Protein AF-0000000083107343 (afdb_homodimer)

Nearest PDB structures (foldseek):
  1sgm-assembly1_B  TM=8.066E-01  e=1.874E-06  Bacillus subtilis
  3on4-assembly2_H  TM=8.612E-01  e=9.298E-05  Legionella pneumophila subsp. pneumophila str. Philadelphia 1
  2dg7-assembly1_A  TM=6.107E-01  e=1.866E-02  Streptomyces coelicolor A3(2)
  2jj7-assembly1_B  TM=4.757E-01  e=3.492E-02  Bacillus cereus
  1sgm-assembly1_B  TM=8.470E-01  e=1.970E-06  Bacillus subtilis

Foldseek 3Di:
DLVLQLQQCFQPFLVRRALVSSCVSVVDDSVVCCVVPVVHSVSSSQSSLVVLLVVLLVLLLVQLVVALLSSLVSLLVVLVVVCVVVLLSGARSLVSQLVDDVVDPVSNVVSVVSLVSSLVSQLSRHVVVPDDSVVSNVLSVLSSVQQNVLSVVCSVVSHSVSSVVSSVVSVVVSVVVVCCVVPPDPPPPPPPD/DLVLQLQQCFQPFLVRRALVSSCVSVVDDSVVCCVVPVVHSVSSSQSSLVVLLVVLLVLLLVQLVVALLSSLVSLLVVLVVVCVVVLLRGARSLVSQLPDDVVDPVSNVVSVVSLVSSLVSQLSRHVVVPDDSVVSNVLSVLSSVQQNVLSVVCSVVSHSVSSVVSSVVSVVVSVVVVCCVVPPDPPPPPPPD

Sequence (386 aa):
MLLSAAEVMRERGAAGVTIDEVLARSGAPRGSVYYHFPEGRNQMLAEALRYSGEAITAMIDDAARWGARTLLREFIEFWERLLADGGFAAGCPVVAAAIGSNDDPNLSVEAGAILQRWGAAMTRAFVNDGFEETDAAPLATMSIAALEGAVMLSRSTRSAEPLRQVGEQLEFLIKAKEFVVRNGIPGKNDGAQMLLSAAEVMRERGAAGVTIDEVLARSGAPRGSVYYHFPEGRNQMLAEALRYSGEAITAMIDDAARWGARTLLREFIEFWERLLADGGFAAGCPVVAAAIGSNDDPNLSVEAGAILQRWGAAMTRAFVNDGFEETDAAPLATMSIAALEGAVMLSRSTRSAEPLRQVGEQLEFLIKAKEFVVRNGIPGKNDGAQ

pLDDT: mean 91.37, std 12.32, range [26.84, 98.88]

Secondary structure (DSSP, 8-state):
-HHHHHHHHHHHTTTT--HHHHHHHH---THHHHHH-TT-HHHHHHHHHHHHHHHHHHHHHHHHTT-HHHHHHHHHHHHHHHHHHTTT----HHHHHHH--SS-HHHHHHHHHHHHHHHHHHHHHHHHTT--HHHHHHHHHHHHHHHHHHHHHHHHHTSSHHHHHHHHHHHHHHHHHHHHHHH--TT------/-HHHHHHHHHHHTTTT--HHHHHHHH---THHHHHH-TT-HHHHHHHHHHHHHHHHHHHHHHHHTT-HHHHHHHHHHHHHHHHHHTTT----HHHHHHH--SS-HHHHHHHHHHHHHHHHHHHHHHHHTT--HHHHHHHHHHHHHHHHHHHHHHHHHTSSHHHHHHHHHHHHHHHHHHHHHHH--TT------

Structure (mmCIF, N/CA/C/O backbone):
data_AF-0000000083107343-model_v1
#
loop_
_entity.id
_entity.type
_entity.pdbx_description
1 polymer 'Putative HTH-type transcriptional regulator'
#
loop_
_atom_site.group_PDB
_atom_site.id
_atom_site.type_symbol
_atom_site.label_atom_id
_atom_site.label_alt_id
_atom_site.label_comp_id
_atom_site.label_asym_id
_atom_site.label_entity_id
_atom_site.label_seq_id
_atom_site.pdbx_PDB_ins_code
_atom_site.Cartn_x
_atom_site.Cartn_y
_atom_site.Cartn_z
_atom_site.occupancy
_atom_site.B_iso_or_equiv
_atom_site.auth_seq_id
_atom_site.auth_comp_id
_atom_site.auth_asym_id
_atom_site.auth_atom_id
_atom_site.pdbx_PDB_model_num
ATOM 1 N N . MET A 1 1 ? -19.078 -19.797 -2.793 1 92.38 1 MET A N 1
ATOM 2 C CA . MET A 1 1 ? -17.859 -19.875 -3.609 1 92.38 1 MET A CA 1
ATOM 3 C C . MET A 1 1 ? -17.234 -18.484 -3.775 1 92.38 1 MET A C 1
ATOM 5 O O . MET A 1 1 ? -16.047 -18.312 -3.49 1 92.38 1 MET A O 1
ATOM 9 N N . LEU A 1 2 ? -18.047 -17.516 -4.148 1 94.44 2 LEU A N 1
ATOM 10 C CA . LEU A 1 2 ? -17.531 -16.172 -4.395 1 94.44 2 LEU A CA 1
ATOM 11 C C . LEU A 1 2 ? -17 -15.555 -3.109 1 94.44 2 LEU A C 1
ATOM 13 O O . LEU A 1 2 ? -15.922 -14.953 -3.111 1 94.44 2 LEU A O 1
ATOM 17 N N . LEU A 1 3 ? -17.719 -15.758 -1.999 1 94.56 3 LEU A N 1
ATOM 18 C CA . LEU A 1 3 ? -17.281 -15.242 -0.711 1 94.56 3 LEU A CA 1
ATOM 19 C C . LEU A 1 3 ? -15.953 -15.867 -0.301 1 94.56 3 LEU A C 1
ATOM 21 O O . LEU A 1 3 ? -15.062 -15.172 0.191 1 94.56 3 LEU A O 1
ATOM 25 N N . SER A 1 4 ? -15.836 -17.109 -0.533 1 95.56 4 SER A N 1
ATOM 26 C CA . SER A 1 4 ? -14.602 -17.812 -0.221 1 95.56 4 SER A CA 1
ATOM 27 C C . SER A 1 4 ? -13.445 -17.312 -1.079 1 95.56 4 SER A C 1
ATOM 29 O O . SER A 1 4 ? -12.328 -17.141 -0.589 1 95.56 4 SER A O 1
ATOM 31 N N . ALA A 1 5 ? -13.727 -17.047 -2.352 1 95.62 5 ALA A N 1
ATOM 32 C CA . ALA A 1 5 ? -12.703 -16.516 -3.248 1 95.62 5 ALA A CA 1
ATOM 33 C C . ALA A 1 5 ? -12.227 -15.148 -2.781 1 95.62 5 ALA A C 1
ATOM 35 O O . ALA A 1 5 ? -11.023 -14.875 -2.771 1 95.62 5 ALA A O 1
ATOM 36 N N . ALA A 1 6 ? -13.172 -14.336 -2.371 1 95.56 6 ALA A N 1
ATOM 37 C CA . ALA A 1 6 ? -12.836 -13 -1.875 1 95.56 6 ALA A CA 1
ATOM 38 C C . ALA A 1 6 ? -12 -13.086 -0.602 1 95.56 6 ALA A C 1
ATOM 40 O O . ALA A 1 6 ? -11.055 -12.32 -0.425 1 95.56 6 ALA A O 1
ATOM 41 N N . GLU A 1 7 ? -12.305 -14.039 0.257 1 94.12 7 GLU A N 1
ATOM 42 C CA . GLU A 1 7 ? -11.57 -14.227 1.503 1 94.12 7 GLU A CA 1
ATOM 43 C C . GLU A 1 7 ? -10.141 -14.703 1.235 1 94.12 7 GLU A C 1
ATOM 45 O O . GLU A 1 7 ? -9.195 -14.234 1.866 1 94.12 7 GLU A O 1
ATOM 50 N N . VAL A 1 8 ? -10.039 -15.602 0.299 1 93.31 8 VAL A N 1
ATOM 51 C CA . VAL A 1 8 ? -8.711 -16.078 -0.067 1 93.31 8 VAL A CA 1
ATOM 52 C C . VAL A 1 8 ? -7.891 -14.938 -0.658 1 93.31 8 VAL A C 1
ATOM 54 O O . VAL A 1 8 ? -6.711 -14.781 -0.337 1 93.31 8 VAL A O 1
ATOM 57 N N . MET A 1 9 ? -8.523 -14.133 -1.501 1 92.56 9 MET A N 1
ATOM 58 C CA . MET A 1 9 ? -7.82 -13.016 -2.115 1 92.56 9 MET A CA 1
ATOM 59 C C . MET A 1 9 ? -7.32 -12.039 -1.056 1 92.56 9 MET A C 1
ATOM 61 O O . MET A 1 9 ? -6.199 -11.539 -1.148 1 92.56 9 MET A O 1
ATOM 65 N N . ARG A 1 10 ? -8.078 -11.812 -0.047 1 92.44 10 ARG A N 1
ATOM 66 C CA . ARG A 1 10 ? -7.723 -10.898 1.035 1 92.44 10 ARG A CA 1
ATOM 67 C C . ARG A 1 10 ? -6.527 -11.422 1.822 1 92.44 10 ARG A C 1
ATOM 69 O O . ARG A 1 10 ? -5.68 -10.641 2.266 1 92.44 10 ARG A O 1
ATOM 76 N N . GLU A 1 11 ? -6.438 -12.695 1.98 1 91.25 11 GLU A N 1
ATOM 77 C CA . GLU A 1 11 ? -5.465 -13.289 2.895 1 91.25 11 GLU A CA 1
ATOM 78 C C . GLU A 1 11 ? -4.184 -13.68 2.16 1 91.25 11 GLU A C 1
ATOM 80 O O . GLU A 1 11 ? -3.09 -13.586 2.719 1 91.25 11 GLU A O 1
ATOM 85 N N . ARG A 1 12 ? -4.426 -14.055 0.851 1 89.5 12 ARG A N 1
ATOM 86 C CA . ARG A 1 12 ? -3.305 -14.68 0.157 1 89.5 12 ARG A CA 1
ATOM 87 C C . ARG A 1 12 ? -2.973 -13.938 -1.13 1 89.5 12 ARG A C 1
ATOM 89 O O . ARG A 1 12 ? -2.068 -14.328 -1.868 1 89.5 12 ARG A O 1
ATOM 96 N N . GLY A 1 13 ? -3.678 -12.883 -1.386 1 89.75 13 GLY A N 1
ATOM 97 C CA . GLY A 1 13 ? -3.475 -12.148 -2.621 1 89.75 13 GLY A CA 1
ATOM 98 C C . GLY A 1 13 ? -4.121 -12.805 -3.824 1 89.75 13 GLY A C 1
ATOM 99 O O . GLY A 1 13 ? -4.723 -13.875 -3.705 1 89.75 13 GLY A O 1
ATOM 100 N N . ALA A 1 14 ? -3.994 -12.141 -4.965 1 90 14 ALA A N 1
ATOM 101 C CA . ALA A 1 14 ? -4.629 -12.609 -6.195 1 90 14 ALA A CA 1
ATOM 102 C C . ALA A 1 14 ? -4.059 -13.961 -6.621 1 90 14 ALA A C 1
ATOM 104 O O . ALA A 1 14 ? -4.801 -14.844 -7.066 1 90 14 ALA A O 1
ATOM 105 N N . ALA A 1 15 ? -2.787 -14.117 -6.434 1 87.56 15 ALA A N 1
ATOM 106 C CA . ALA A 1 15 ? -2.125 -15.352 -6.852 1 87.56 15 ALA A CA 1
ATOM 107 C C . ALA A 1 15 ? -2.562 -16.531 -5.984 1 87.56 15 ALA A C 1
ATOM 109 O O . ALA A 1 15 ? -2.541 -17.672 -6.43 1 87.56 15 ALA A O 1
ATOM 110 N N . GLY A 1 16 ? -2.994 -16.234 -4.816 1 89 16 GLY A N 1
ATOM 111 C CA . GLY A 1 16 ? -3.424 -17.266 -3.889 1 89 16 GLY A CA 1
ATOM 112 C C . GLY A 1 16 ? -4.805 -17.812 -4.203 1 89 16 GLY A C 1
ATOM 113 O O . GLY A 1 16 ? -5.191 -18.859 -3.693 1 89 16 GLY A O 1
ATOM 114 N N . VAL A 1 17 ? -5.523 -17.156 -5.043 1 91.19 17 VAL A N 1
ATOM 115 C CA . VAL A 1 17 ? -6.867 -17.578 -5.41 1 91.19 17 VAL A CA 1
ATOM 116 C C . VAL A 1 17 ? -6.781 -18.688 -6.469 1 91.19 17 VAL A C 1
ATOM 118 O O . VAL A 1 17 ? -6.637 -18.391 -7.66 1 91.19 17 VAL A O 1
ATOM 121 N N . THR A 1 18 ? -6.828 -19.906 -6.016 1 90.62 18 THR A N 1
ATOM 122 C CA . THR A 1 18 ? -6.883 -21.094 -6.867 1 90.62 18 THR A CA 1
ATOM 123 C C . THR A 1 18 ? -8.164 -21.875 -6.613 1 90.62 18 THR A C 1
ATOM 125 O O . THR A 1 18 ? -8.789 -21.734 -5.562 1 90.62 18 THR A O 1
ATOM 128 N N . ILE A 1 19 ? -8.438 -22.703 -7.582 1 92 19 ILE A N 1
ATOM 129 C CA . ILE A 1 19 ? -9.625 -23.547 -7.465 1 92 19 ILE A CA 1
ATOM 130 C C . ILE A 1 19 ? -9.523 -24.406 -6.207 1 92 19 ILE A C 1
ATOM 132 O O . ILE A 1 19 ? -10.469 -24.453 -5.41 1 92 19 ILE A O 1
ATOM 136 N N . ASP A 1 20 ? -8.406 -24.984 -5.988 1 92.38 20 ASP A N 1
ATOM 137 C CA . ASP A 1 20 ? -8.211 -25.875 -4.844 1 92.38 20 ASP A CA 1
ATOM 138 C C . ASP A 1 20 ? -8.359 -25.109 -3.529 1 92.38 20 ASP A C 1
ATOM 140 O O . ASP A 1 20 ? -9.008 -25.594 -2.598 1 92.38 20 ASP A O 1
ATOM 144 N N . GLU A 1 21 ? -7.789 -23.953 -3.441 1 92.19 21 GLU A N 1
ATOM 145 C CA . GLU A 1 21 ? -7.848 -23.172 -2.209 1 92.19 21 GLU A CA 1
ATOM 146 C C . GLU A 1 21 ? -9.273 -22.719 -1.906 1 92.19 21 GLU A C 1
ATOM 148 O O . GLU A 1 21 ? -9.703 -22.734 -0.75 1 92.19 21 GLU A O 1
ATOM 153 N N . VAL A 1 22 ? -9.992 -22.25 -2.92 1 94.75 22 VAL A N 1
ATOM 154 C CA . VAL A 1 22 ? -11.352 -21.75 -2.746 1 94.75 22 VAL A CA 1
ATOM 155 C C . VAL A 1 22 ? -12.281 -22.906 -2.377 1 94.75 22 VAL A C 1
ATOM 157 O O . VAL A 1 22 ? -13.164 -22.75 -1.528 1 94.75 22 VAL A O 1
ATOM 160 N N . LEU A 1 23 ? -12.008 -24.078 -2.977 1 94.31 23 LEU A N 1
ATOM 161 C CA . LEU A 1 23 ? -12.789 -25.266 -2.627 1 94.31 23 LEU A CA 1
ATOM 162 C C . LEU A 1 23 ? -12.547 -25.656 -1.178 1 94.31 23 LEU A C 1
ATOM 164 O O . LEU A 1 23 ? -13.484 -25.984 -0.45 1 94.31 23 LEU A O 1
ATOM 168 N N . ALA A 1 24 ? -11.336 -25.641 -0.817 1 93.88 24 ALA A N 1
ATOM 169 C CA . ALA A 1 24 ? -10.977 -26 0.555 1 93.88 24 ALA A CA 1
ATOM 170 C C . ALA A 1 24 ? -11.641 -25.047 1.554 1 93.88 24 ALA A C 1
ATOM 172 O O . ALA A 1 24 ? -12.148 -25.484 2.59 1 93.88 24 ALA A O 1
ATOM 173 N N . ARG A 1 25 ? -11.68 -23.781 1.242 1 93.06 25 ARG A N 1
ATOM 174 C CA . ARG A 1 25 ? -12.258 -22.781 2.121 1 93.06 25 ARG A CA 1
ATOM 175 C C . ARG A 1 25 ? -13.781 -22.875 2.146 1 93.06 25 ARG A C 1
ATOM 177 O O . ARG A 1 25 ? -14.406 -22.703 3.197 1 93.06 25 ARG A O 1
ATOM 184 N N . SER A 1 26 ? -14.359 -23.156 1.02 1 94.12 26 SER A N 1
ATOM 185 C CA . SER A 1 26 ? -15.812 -23.141 0.885 1 94.12 26 SER A CA 1
ATOM 186 C C . SER A 1 26 ? -16.422 -24.438 1.417 1 94.12 26 SER A C 1
ATOM 188 O O . SER A 1 26 ? -17.609 -24.469 1.774 1 94.12 26 SER A O 1
ATOM 190 N N . GLY A 1 27 ? -15.711 -25.5 1.297 1 93.69 27 GLY A N 1
ATOM 191 C CA . GLY A 1 27 ? -16.234 -26.812 1.642 1 93.69 27 GLY A CA 1
ATOM 192 C C . GLY A 1 27 ? -17.156 -27.375 0.582 1 93.69 27 GLY A C 1
ATOM 193 O O . GLY A 1 27 ? -17.797 -28.406 0.802 1 93.69 27 GLY A O 1
ATOM 194 N N . ALA A 1 28 ? -17.203 -26.766 -0.524 1 91.38 28 ALA A N 1
ATOM 195 C CA . ALA A 1 28 ? -18.094 -27.188 -1.609 1 91.38 28 ALA A CA 1
ATOM 196 C C . ALA A 1 28 ? -17.469 -28.328 -2.41 1 91.38 28 ALA A C 1
ATOM 198 O O . ALA A 1 28 ? -16.25 -28.5 -2.406 1 91.38 28 ALA A O 1
ATOM 199 N N . PRO A 1 29 ? -18.359 -29.156 -2.994 1 89.81 29 PRO A N 1
ATOM 200 C CA . PRO A 1 29 ? -17.812 -30.188 -3.871 1 89.81 29 PRO A CA 1
ATOM 201 C C . PRO A 1 29 ? -17.078 -29.625 -5.078 1 89.81 29 PRO A C 1
ATOM 203 O O . PRO A 1 29 ? -17.391 -28.516 -5.543 1 89.81 29 PRO A O 1
ATOM 206 N N . ARG A 1 30 ? -16.109 -30.297 -5.574 1 85.94 30 ARG A N 1
ATOM 207 C CA . ARG A 1 30 ? -15.234 -29.875 -6.664 1 85.94 30 ARG A CA 1
ATOM 208 C C . ARG A 1 30 ? -16.047 -29.453 -7.883 1 85.94 30 ARG A C 1
ATOM 210 O O . ARG A 1 30 ? -15.711 -28.484 -8.555 1 85.94 30 ARG A O 1
ATOM 217 N N . GLY A 1 31 ? -17.078 -30.141 -8.273 1 85.19 31 GLY A N 1
ATOM 218 C CA . GLY A 1 31 ? -17.891 -29.812 -9.43 1 85.19 31 GLY A CA 1
ATOM 219 C C . GLY A 1 31 ? -18.594 -28.469 -9.297 1 85.19 31 GLY A C 1
ATOM 220 O O . GLY A 1 31 ? -19 -27.875 -10.297 1 85.19 31 GLY A O 1
ATOM 221 N N . SER A 1 32 ? -18.656 -27.875 -8.211 1 89.19 32 SER A N 1
ATOM 222 C CA . SER A 1 32 ? -19.359 -26.625 -7.926 1 89.19 32 SER A CA 1
ATOM 223 C C . SER A 1 32 ? -18.625 -25.438 -8.508 1 89.19 32 SER A C 1
ATOM 225 O O . SER A 1 32 ? -19.25 -24.453 -8.922 1 89.19 32 SER A O 1
ATOM 227 N N . VAL A 1 33 ? -17.312 -25.453 -8.586 1 88.25 33 VAL A N 1
ATOM 228 C CA . VAL A 1 33 ? -16.531 -24.328 -9.055 1 88.25 33 VAL A CA 1
ATOM 229 C C . VAL A 1 33 ? -16.859 -24.031 -10.508 1 88.25 33 VAL A C 1
ATOM 231 O O . VAL A 1 33 ? -17.016 -22.859 -10.898 1 88.25 33 VAL A O 1
ATOM 234 N N . TYR A 1 34 ? -17.016 -25.125 -11.266 1 87.19 34 TYR A N 1
ATOM 235 C CA . TYR A 1 34 ? -17.25 -24.922 -12.688 1 87.19 34 TYR A CA 1
ATOM 236 C C . TYR A 1 34 ? -18.688 -24.484 -12.938 1 87.19 34 TYR A C 1
ATOM 238 O O . TYR A 1 34 ? -18.984 -23.844 -13.953 1 87.19 34 TYR A O 1
ATOM 246 N N . TYR A 1 35 ? -19.5 -24.812 -12.031 1 90.19 35 TYR A N 1
ATOM 247 C CA . TYR A 1 35 ? -20.875 -24.297 -12.086 1 90.19 35 TYR A CA 1
ATOM 248 C C . TYR A 1 35 ? -20.906 -22.797 -11.82 1 90.19 35 TYR A C 1
ATOM 250 O O . TYR A 1 35 ? -21.531 -22.047 -12.57 1 90.19 35 TYR A O 1
ATOM 258 N N . HIS A 1 36 ? -20.172 -22.375 -10.875 1 92.62 36 HIS A N 1
ATOM 259 C CA . HIS A 1 36 ? -20.188 -20.969 -10.461 1 92.62 36 HIS A CA 1
ATOM 260 C C . HIS A 1 36 ? -19.281 -20.125 -11.344 1 92.62 36 HIS A C 1
ATOM 262 O O . HIS A 1 36 ? -19.547 -18.953 -11.586 1 92.62 36 HIS A O 1
ATOM 268 N N . PHE A 1 37 ? -18.203 -20.75 -11.766 1 95.38 37 PHE A N 1
ATOM 269 C CA . PHE A 1 37 ? -17.203 -20.062 -12.578 1 95.38 37 PHE A CA 1
ATOM 270 C C . PHE A 1 37 ? -16.891 -20.859 -13.836 1 95.38 37 PHE A C 1
ATOM 272 O O . PHE A 1 37 ? -15.773 -21.375 -13.984 1 95.38 37 PHE A O 1
ATOM 279 N N . PRO A 1 38 ? -17.766 -20.828 -14.75 1 93.69 38 PRO A N 1
ATOM 280 C CA . PRO A 1 38 ? -17.609 -21.641 -15.961 1 93.69 38 PRO A CA 1
ATOM 281 C C . PRO A 1 38 ? -16.391 -21.234 -16.781 1 93.69 38 PRO A C 1
ATOM 283 O O . PRO A 1 38 ? -15.844 -22.047 -17.516 1 93.69 38 PRO A O 1
ATOM 286 N N . GLU A 1 39 ? -15.961 -19.938 -16.625 1 93.25 39 GLU A N 1
ATOM 287 C CA . GLU A 1 39 ? -14.805 -19.484 -17.391 1 93.25 39 GLU A CA 1
ATOM 288 C C . GLU A 1 39 ? -13.516 -19.688 -16.609 1 93.25 39 GLU A C 1
ATOM 290 O O . GLU A 1 39 ? -12.461 -19.188 -17 1 93.25 39 GLU A O 1
ATOM 295 N N . GLY A 1 40 ? -13.641 -20.344 -15.398 1 91.5 40 GLY A N 1
ATOM 296 C CA . GLY A 1 40 ? -12.453 -20.797 -14.688 1 91.5 40 GLY A CA 1
ATOM 297 C C . GLY A 1 40 ? -11.922 -19.766 -13.703 1 91.5 40 GLY A C 1
ATOM 298 O O . GLY A 1 40 ? -12.68 -18.938 -13.195 1 91.5 40 GLY A O 1
ATOM 299 N N . ARG A 1 41 ? -10.586 -19.844 -13.43 1 91.62 41 ARG A N 1
ATOM 300 C CA . ARG A 1 41 ? -9.922 -19.094 -12.367 1 91.62 41 ARG A CA 1
ATOM 301 C C . ARG A 1 41 ? -9.953 -17.594 -12.641 1 91.62 41 ARG A C 1
ATOM 303 O O . ARG A 1 41 ? -10.141 -16.797 -11.719 1 91.62 41 ARG A O 1
ATOM 310 N N . ASN A 1 42 ? -9.844 -17.234 -13.898 1 91.56 42 ASN A N 1
ATOM 311 C CA . ASN A 1 42 ? -9.828 -15.805 -14.227 1 91.56 42 ASN A CA 1
ATOM 312 C C . ASN A 1 42 ? -11.172 -15.148 -13.906 1 91.56 42 ASN A C 1
ATOM 314 O O . ASN A 1 42 ? -11.203 -14.016 -13.414 1 91.56 42 ASN A O 1
ATOM 318 N N . GLN A 1 43 ? -12.203 -15.852 -14.227 1 93.75 43 GLN A N 1
ATOM 319 C CA . GLN A 1 43 ? -13.516 -15.352 -13.844 1 93.75 43 GLN A CA 1
ATOM 320 C C . GLN A 1 43 ? -13.641 -15.242 -12.328 1 93.75 43 GLN A C 1
ATOM 322 O O . GLN A 1 43 ? -14.18 -14.258 -11.812 1 93.75 43 GLN A O 1
ATOM 327 N N . MET A 1 44 ? -13.164 -16.266 -11.609 1 95 44 MET A N 1
ATOM 328 C CA . MET A 1 44 ? -13.211 -16.281 -10.148 1 95 44 MET A CA 1
ATOM 329 C C . MET A 1 44 ? -12.477 -15.086 -9.562 1 95 44 MET A C 1
ATOM 331 O O . MET A 1 44 ? -12.984 -14.414 -8.656 1 95 44 MET A O 1
ATOM 335 N N . LEU A 1 45 ? -11.344 -14.758 -10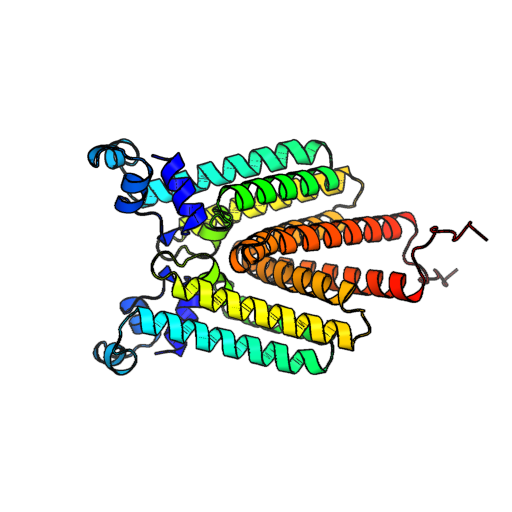.117 1 94.19 45 LEU A N 1
ATOM 336 C CA . LEU A 1 45 ? -10.531 -13.633 -9.672 1 94.19 45 LEU A CA 1
ATOM 337 C C . LEU A 1 45 ? -11.266 -12.312 -9.906 1 94.19 45 LEU A C 1
ATOM 339 O O . LEU A 1 45 ? -11.359 -11.484 -9 1 94.19 45 LEU A O 1
ATOM 343 N N . ALA A 1 46 ? -11.75 -12.156 -11.086 1 95.06 46 ALA A N 1
ATOM 344 C CA . ALA A 1 46 ? -12.43 -10.914 -11.453 1 95.06 46 ALA A CA 1
ATOM 345 C C . ALA A 1 46 ? -13.672 -10.688 -10.594 1 95.06 46 ALA A C 1
ATOM 347 O O . ALA A 1 46 ? -13.914 -9.578 -10.117 1 95.06 46 ALA A O 1
ATOM 348 N N . GLU A 1 47 ? -14.391 -11.727 -10.367 1 96.5 47 GLU A N 1
ATOM 349 C CA . GLU A 1 47 ? -15.617 -11.609 -9.586 1 96.5 47 GLU A CA 1
ATOM 350 C C . GLU A 1 47 ? -15.305 -11.383 -8.109 1 96.5 47 GLU A C 1
ATOM 352 O O . GLU A 1 47 ? -16.016 -10.648 -7.422 1 96.5 47 GLU A O 1
ATOM 357 N N . ALA A 1 48 ? -14.297 -12.07 -7.617 1 96.56 48 ALA A N 1
ATOM 358 C CA . ALA A 1 48 ? -13.867 -11.836 -6.242 1 96.56 48 ALA A CA 1
ATOM 359 C C . ALA A 1 48 ? -13.453 -10.383 -6.035 1 96.56 48 ALA A C 1
ATOM 361 O O . ALA A 1 48 ? -13.812 -9.758 -5.035 1 96.56 48 ALA A O 1
ATOM 362 N N . LEU A 1 49 ? -12.719 -9.852 -6.988 1 96.38 49 LEU A N 1
ATOM 363 C CA . LEU A 1 49 ? -12.297 -8.461 -6.945 1 96.38 49 LEU A CA 1
ATOM 364 C C . LEU A 1 49 ? -13.5 -7.527 -6.973 1 96.38 49 LEU A C 1
ATOM 366 O O . LEU A 1 49 ? -13.602 -6.613 -6.148 1 96.38 49 LEU A O 1
ATOM 370 N N . ARG A 1 50 ? -14.375 -7.77 -7.891 1 97 50 ARG A N 1
ATOM 371 C CA . ARG A 1 50 ? -15.555 -6.922 -8.031 1 97 50 ARG A CA 1
ATOM 372 C C . ARG A 1 50 ? -16.406 -6.953 -6.77 1 97 50 ARG A C 1
ATOM 374 O O . ARG A 1 50 ? -16.859 -5.906 -6.289 1 97 50 ARG A O 1
ATOM 381 N N . TYR A 1 51 ? -16.594 -8.141 -6.281 1 97.06 51 TYR A N 1
ATOM 382 C CA . TYR A 1 51 ? -17.359 -8.312 -5.051 1 97.06 51 TYR A CA 1
ATOM 383 C C . TYR A 1 51 ? -16.734 -7.527 -3.904 1 97.06 51 TYR A C 1
ATOM 385 O O . TYR A 1 51 ? -17.422 -6.777 -3.209 1 97.06 51 TYR A O 1
ATOM 393 N N . SER A 1 52 ? -15.484 -7.688 -3.705 1 96.31 52 SER A N 1
ATOM 394 C CA . SER A 1 52 ? -14.766 -7.016 -2.633 1 96.31 52 SER A CA 1
ATOM 395 C C . SER A 1 52 ? -14.742 -5.504 -2.844 1 96.31 52 SER A C 1
ATOM 397 O O . SER A 1 52 ? -14.992 -4.738 -1.912 1 96.31 52 SER A O 1
ATOM 399 N N . GLY A 1 53 ? -14.43 -5.102 -4.07 1 96.56 53 GLY A N 1
ATOM 400 C CA . GLY A 1 53 ? -14.406 -3.688 -4.414 1 96.56 53 GLY A CA 1
ATOM 401 C C . GLY A 1 53 ? -15.742 -3 -4.191 1 96.56 53 GLY A C 1
ATOM 402 O O . GLY A 1 53 ? -15.789 -1.882 -3.678 1 96.56 53 GLY A O 1
ATOM 403 N N . GLU A 1 54 ? -16.781 -3.674 -4.539 1 96.19 54 GLU A N 1
ATOM 404 C CA . GLU A 1 54 ? -18.125 -3.123 -4.371 1 96.19 54 GLU A CA 1
ATOM 405 C C . GLU A 1 54 ? -18.469 -2.943 -2.896 1 96.19 54 GLU A C 1
ATOM 407 O O . GLU A 1 54 ? -19.094 -1.95 -2.516 1 96.19 54 GLU A O 1
ATOM 412 N N . ALA A 1 55 ? -18.125 -3.879 -2.09 1 95.12 55 ALA A N 1
ATOM 413 C CA . ALA A 1 55 ? -18.391 -3.791 -0.657 1 95.12 55 ALA A CA 1
ATOM 414 C C . ALA A 1 55 ? -17.688 -2.596 -0.034 1 95.12 55 ALA A C 1
ATOM 416 O O . ALA A 1 55 ? -18.281 -1.826 0.717 1 95.12 55 ALA A O 1
ATOM 417 N N . ILE A 1 56 ? -16.453 -2.4 -0.333 1 95.38 56 ILE A N 1
ATOM 418 C CA . ILE A 1 56 ? -15.672 -1.292 0.201 1 95.38 56 ILE A CA 1
ATOM 419 C C . ILE A 1 56 ? -16.172 0.025 -0.387 1 95.38 56 ILE A C 1
ATOM 421 O O . ILE A 1 56 ? -16.297 1.023 0.325 1 95.38 56 ILE A O 1
ATOM 425 N N . THR A 1 57 ? -16.516 -0.018 -1.68 1 96.62 57 THR A N 1
ATOM 426 C CA . THR A 1 57 ? -17.047 1.167 -2.346 1 96.62 57 THR A CA 1
ATOM 427 C C . THR A 1 57 ? -18.359 1.612 -1.693 1 96.62 57 THR A C 1
ATOM 429 O O . THR A 1 57 ? -18.562 2.805 -1.451 1 96.62 57 THR A O 1
ATOM 432 N N . ALA A 1 58 ? -19.172 0.683 -1.4 1 96.19 58 ALA A N 1
ATOM 433 C CA . ALA A 1 58 ? -20.438 1.002 -0.756 1 96.19 58 ALA A CA 1
ATOM 434 C C . ALA A 1 58 ? -20.219 1.663 0.602 1 96.19 58 ALA A C 1
ATOM 436 O O . ALA A 1 58 ? -20.891 2.639 0.942 1 96.19 58 ALA A O 1
ATOM 437 N N . MET A 1 59 ? -19.312 1.176 1.35 1 94.5 59 MET A N 1
ATOM 438 C CA . MET A 1 59 ? -18.969 1.744 2.65 1 94.5 59 MET A CA 1
ATOM 439 C C . MET A 1 59 ? -18.453 3.172 2.5 1 94.5 59 MET A C 1
ATOM 441 O O . MET A 1 59 ? -18.859 4.066 3.244 1 94.5 59 MET A O 1
ATOM 445 N N . ILE A 1 60 ? -17.578 3.395 1.495 1 95.38 60 ILE A N 1
ATOM 446 C CA . ILE A 1 60 ? -16.984 4.703 1.233 1 95.38 60 ILE A CA 1
ATOM 447 C C . ILE A 1 60 ? -18.062 5.684 0.801 1 95.38 60 ILE A C 1
ATOM 449 O O . ILE A 1 60 ? -18.156 6.793 1.336 1 95.38 60 ILE A O 1
ATOM 453 N N . ASP A 1 61 ? -18.922 5.215 -0.086 1 95.38 61 ASP A N 1
ATOM 454 C CA . ASP A 1 61 ? -19.984 6.082 -0.599 1 95.38 61 ASP A CA 1
ATOM 455 C C . ASP A 1 61 ? -20.953 6.473 0.509 1 95.38 61 ASP A C 1
ATOM 457 O O . ASP A 1 61 ? -21.375 7.629 0.587 1 95.38 61 ASP A O 1
ATOM 461 N N . ASP A 1 62 ? -21.266 5.559 1.332 1 95.75 62 ASP A N 1
ATOM 462 C CA . ASP A 1 62 ? -22.188 5.82 2.436 1 95.75 62 ASP A CA 1
ATOM 463 C C . ASP A 1 62 ? -21.594 6.809 3.43 1 95.75 62 ASP A C 1
ATOM 465 O O . ASP A 1 62 ? -22.25 7.77 3.834 1 95.75 62 ASP A O 1
ATOM 469 N N . ALA A 1 63 ? -20.359 6.668 3.785 1 95.75 63 ALA A N 1
ATOM 470 C CA . ALA A 1 63 ? -19.688 7.512 4.777 1 95.75 63 ALA A CA 1
ATOM 471 C C . ALA A 1 63 ? -19.375 8.891 4.203 1 95.75 63 ALA A C 1
ATOM 473 O O . ALA A 1 63 ? -19.375 9.883 4.926 1 95.75 63 ALA A O 1
ATOM 474 N N . ALA A 1 64 ? -19.156 8.906 2.844 1 95 64 ALA A N 1
ATOM 475 C CA . ALA A 1 64 ? -18.766 10.148 2.174 1 95 64 ALA A CA 1
ATOM 476 C C . ALA A 1 64 ? -19.875 11.188 2.277 1 95 64 ALA A C 1
ATOM 478 O O . ALA A 1 64 ? -19.609 12.391 2.289 1 95 64 ALA A O 1
ATOM 479 N N . ARG A 1 65 ? -21.094 10.719 2.449 1 94.25 65 ARG A N 1
ATOM 480 C CA . ARG A 1 65 ? -22.25 11.617 2.551 1 94.25 65 ARG A CA 1
ATOM 481 C C . ARG A 1 65 ? -22.172 12.453 3.826 1 94.25 65 ARG A C 1
ATOM 483 O O . ARG A 1 65 ? -22.812 13.5 3.922 1 94.25 65 ARG A O 1
ATOM 490 N N . TRP A 1 66 ? -21.375 12.008 4.797 1 94.88 66 TRP A N 1
ATOM 491 C CA . TRP A 1 66 ? -21.312 12.656 6.105 1 94.88 66 TRP A CA 1
ATOM 492 C C . TRP A 1 66 ? -20 13.422 6.27 1 94.88 66 TRP A C 1
ATOM 494 O O . TRP A 1 66 ? -19.734 13.969 7.34 1 94.88 66 TRP A O 1
ATOM 504 N N . GLY A 1 67 ? -19.172 13.398 5.246 1 96 67 GLY A N 1
ATOM 505 C CA . GLY A 1 67 ? -17.938 14.164 5.273 1 96 67 GLY A CA 1
ATOM 506 C C . GLY A 1 67 ? -16.703 13.297 5.363 1 96 67 GLY A C 1
ATOM 507 O O . GLY A 1 67 ? -16.797 12.094 5.617 1 96 67 GLY A O 1
ATOM 508 N N . ALA A 1 68 ? -15.555 13.891 5.117 1 96.81 68 ALA A N 1
ATOM 509 C CA . ALA A 1 68 ? -14.289 13.18 5.004 1 96.81 68 ALA A CA 1
ATOM 510 C C . ALA A 1 68 ? -13.859 12.602 6.352 1 96.81 68 ALA A C 1
ATOM 512 O O . ALA A 1 68 ? -13.328 11.492 6.422 1 96.81 68 ALA A O 1
ATOM 513 N N . ARG A 1 69 ? -14.055 13.352 7.426 1 95.06 69 ARG A N 1
ATOM 514 C CA . ARG A 1 69 ? -13.641 12.883 8.742 1 95.06 69 ARG A CA 1
ATOM 515 C C . ARG A 1 69 ? -14.43 11.641 9.156 1 95.06 69 ARG A C 1
ATOM 517 O O . ARG A 1 69 ? -13.859 10.695 9.695 1 95.06 69 ARG A O 1
ATOM 524 N N . THR A 1 70 ? -15.719 11.68 8.875 1 96.5 70 THR A N 1
ATOM 525 C CA . THR A 1 70 ? -16.562 10.516 9.133 1 96.5 70 THR A CA 1
ATOM 526 C C . THR A 1 70 ? -16.109 9.328 8.281 1 96.5 70 THR A C 1
ATOM 528 O O . THR A 1 70 ? -15.992 8.211 8.781 1 96.5 70 THR A O 1
ATOM 531 N N . LEU A 1 71 ? -15.836 9.602 7 1 97.44 71 LEU A N 1
ATOM 532 C CA . LEU A 1 71 ? -15.375 8.562 6.082 1 97.44 71 LEU A CA 1
ATOM 533 C C . LEU A 1 71 ? -14.094 7.922 6.586 1 97.44 71 LEU A C 1
ATOM 535 O O . LEU A 1 71 ? -13.977 6.695 6.613 1 97.44 71 LEU A O 1
ATOM 539 N N . LEU A 1 72 ? -13.133 8.711 7.047 1 97.75 72 LEU A N 1
ATOM 540 C CA . LEU A 1 72 ? -11.859 8.203 7.539 1 97.75 72 LEU A CA 1
ATOM 541 C C . LEU A 1 72 ? -12.055 7.363 8.797 1 97.75 72 LEU A C 1
ATOM 543 O O . LEU A 1 72 ? -11.484 6.277 8.914 1 97.75 72 LEU A O 1
ATOM 547 N N . ARG A 1 73 ? -12.867 7.848 9.727 1 96.94 73 ARG A N 1
ATOM 548 C CA . ARG A 1 73 ? -13.133 7.121 10.961 1 96.94 73 ARG A CA 1
ATOM 549 C C . ARG A 1 73 ? -13.773 5.77 10.68 1 96.94 73 ARG A C 1
ATOM 551 O O . ARG A 1 73 ? -13.367 4.75 11.234 1 96.94 73 ARG A O 1
ATOM 558 N N . GLU A 1 74 ? -14.742 5.734 9.82 1 96.19 74 GLU A N 1
ATOM 559 C CA . GLU A 1 74 ? -15.438 4.496 9.492 1 96.19 74 GLU A CA 1
ATOM 560 C C . GLU A 1 74 ? -14.516 3.508 8.789 1 96.19 74 GLU A C 1
ATOM 562 O O . GLU A 1 74 ? -14.602 2.301 9.016 1 96.19 74 GLU A O 1
ATOM 567 N N . PHE A 1 75 ? -13.719 4.031 7.91 1 96.56 75 PHE A N 1
ATOM 568 C CA . PHE A 1 75 ? -12.758 3.184 7.211 1 96.56 75 PHE A CA 1
ATOM 569 C C . PHE A 1 75 ? -11.789 2.537 8.195 1 96.56 75 PHE A C 1
ATOM 571 O O . PHE A 1 75 ? -11.539 1.332 8.125 1 96.56 75 PHE A O 1
ATOM 578 N N . ILE A 1 76 ? -11.258 3.318 9.109 1 97.56 76 ILE A N 1
ATOM 579 C CA . ILE A 1 76 ? -10.305 2.826 10.094 1 97.56 76 ILE A CA 1
ATOM 580 C C . ILE A 1 76 ? -10.977 1.798 11 1 97.56 76 ILE A C 1
ATOM 582 O O . ILE A 1 76 ? -10.422 0.728 11.258 1 97.56 76 ILE A O 1
ATOM 586 N N . GLU A 1 77 ? -12.195 2.064 1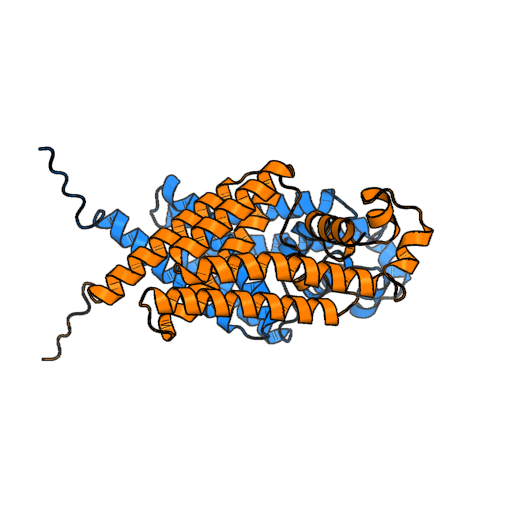1.445 1 96.75 77 GLU A N 1
ATOM 587 C CA . GLU A 1 77 ? -12.938 1.134 12.289 1 96.75 77 GLU A CA 1
ATOM 588 C C . GLU A 1 77 ? -13.219 -0.175 11.555 1 96.75 77 GLU A C 1
ATOM 590 O O . GLU A 1 77 ? -13.109 -1.255 12.133 1 96.75 77 GLU A O 1
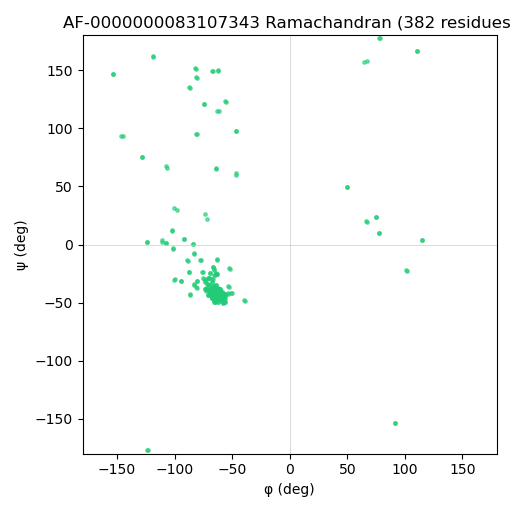ATOM 595 N N . PHE A 1 78 ? -13.602 -0.058 10.344 1 95.94 78 PHE A N 1
ATOM 596 C CA . PHE A 1 78 ? -13.859 -1.223 9.5 1 95.94 78 PHE A CA 1
ATOM 597 C C . PHE A 1 78 ? -12.633 -2.127 9.438 1 95.94 78 PHE A C 1
ATOM 599 O O . PHE A 1 78 ? -12.727 -3.326 9.719 1 95.94 78 PHE A O 1
ATOM 606 N N . TRP A 1 79 ? -11.477 -1.572 9.164 1 96.69 79 TRP A N 1
ATOM 607 C CA . TRP A 1 79 ? -10.266 -2.363 9 1 96.69 79 TRP A CA 1
ATOM 608 C C . TRP A 1 79 ? -9.758 -2.871 10.344 1 96.69 79 TRP A C 1
ATOM 610 O O . TRP A 1 79 ? -9.211 -3.975 10.43 1 96.69 79 TRP A O 1
ATOM 620 N N . GLU A 1 80 ? -9.875 -2.023 11.391 1 97.12 80 GLU A N 1
ATOM 621 C CA . GLU A 1 80 ? -9.477 -2.508 12.703 1 97.12 80 GLU A CA 1
ATOM 622 C C . GLU A 1 80 ? -10.234 -3.781 13.078 1 97.12 80 GLU A C 1
ATOM 624 O O . GLU A 1 80 ? -9.633 -4.742 13.562 1 97.12 80 GLU A O 1
ATOM 629 N N . ARG A 1 81 ? -11.492 -3.77 12.836 1 96 81 ARG A N 1
ATOM 630 C CA . ARG A 1 81 ? -12.32 -4.934 13.141 1 96 81 ARG A CA 1
ATOM 631 C C . ARG A 1 81 ? -11.93 -6.125 12.273 1 96 81 ARG A C 1
ATOM 633 O O . ARG A 1 81 ? -11.734 -7.234 12.773 1 96 81 ARG A O 1
ATOM 640 N N . LEU A 1 82 ? -11.836 -5.875 11.008 1 94.25 82 LEU A N 1
ATOM 641 C CA . LEU A 1 82 ? -11.516 -6.941 10.07 1 94.25 82 LEU A CA 1
ATOM 642 C C . LEU A 1 82 ? -10.164 -7.566 10.391 1 94.25 82 LEU A C 1
ATOM 644 O O . LEU A 1 82 ? -10.031 -8.797 10.391 1 94.25 82 LEU A O 1
ATOM 648 N N . LEU A 1 83 ? -9.148 -6.742 10.703 1 95.88 83 LEU A N 1
ATOM 649 C CA . LEU A 1 83 ? -7.805 -7.219 11.016 1 95.88 83 LEU A CA 1
ATOM 650 C C . LEU A 1 83 ? -7.797 -7.988 12.336 1 95.88 83 LEU A C 1
ATOM 652 O O . LEU A 1 83 ? -7.25 -9.094 12.414 1 95.88 83 LEU A O 1
ATOM 656 N N . ALA A 1 84 ? -8.422 -7.438 13.297 1 95.44 84 ALA A N 1
ATOM 657 C CA . ALA A 1 84 ? -8.453 -8.078 14.609 1 95.44 84 ALA A CA 1
ATOM 658 C C . ALA A 1 84 ? -9.195 -9.406 14.555 1 95.44 84 ALA A C 1
ATOM 660 O O . ALA A 1 84 ? -8.742 -10.406 15.125 1 95.44 84 ALA A O 1
ATOM 661 N N . ASP A 1 85 ? -10.273 -9.477 13.844 1 94.06 85 ASP A N 1
ATOM 662 C CA . ASP A 1 85 ? -11.102 -10.68 13.758 1 94.06 85 ASP A CA 1
ATOM 663 C C . ASP A 1 85 ? -10.391 -11.781 12.977 1 94.06 85 ASP A C 1
ATOM 665 O O . ASP A 1 85 ? -10.617 -12.969 13.219 1 94.06 85 ASP A O 1
ATOM 669 N N . GLY A 1 86 ? -9.578 -11.383 12.094 1 92 86 GLY A N 1
ATOM 670 C CA . GLY A 1 86 ? -8.93 -12.359 11.227 1 92 86 GLY A CA 1
ATOM 671 C C . GLY A 1 86 ? -7.5 -12.656 11.633 1 92 86 GLY A C 1
ATOM 672 O O . GLY A 1 86 ? -6.734 -13.211 10.844 1 92 86 GLY A O 1
ATOM 673 N N . GLY A 1 87 ? -7.074 -12.211 12.812 1 94.88 87 GLY A N 1
ATOM 674 C CA . GLY A 1 87 ? -5.719 -12.484 13.258 1 94.88 87 GLY A CA 1
ATOM 675 C C . GLY A 1 87 ? -4.664 -11.773 12.43 1 94.88 87 GLY A C 1
ATOM 676 O O . GLY A 1 87 ? -3.553 -12.281 12.266 1 94.88 87 GLY A O 1
ATOM 677 N N . PHE A 1 88 ? -5.066 -10.727 11.711 1 94.88 88 PHE A N 1
ATOM 678 C CA . PHE A 1 88 ? -4.199 -9.82 10.969 1 94.88 88 PHE A CA 1
ATOM 679 C C . PHE A 1 88 ? -3.686 -10.477 9.695 1 94.88 88 PHE A C 1
ATOM 681 O O . PHE A 1 88 ? -2.645 -10.086 9.164 1 94.88 88 PHE A O 1
ATOM 688 N N . ALA A 1 89 ? -4.453 -11.477 9.234 1 92 89 ALA A N 1
ATOM 689 C CA . ALA A 1 89 ? -4.078 -12.133 7.98 1 92 89 ALA A CA 1
ATOM 690 C C . ALA A 1 89 ? -4.68 -11.406 6.781 1 92 89 ALA A C 1
ATOM 692 O O . ALA A 1 89 ? -4.148 -11.477 5.672 1 92 89 ALA A O 1
ATOM 693 N N . ALA A 1 90 ? -5.77 -10.672 7.004 1 92.62 90 ALA A N 1
ATOM 694 C CA . ALA A 1 90 ? -6.539 -10.094 5.902 1 92.62 90 ALA A CA 1
ATOM 695 C C . ALA A 1 90 ? -5.969 -8.742 5.488 1 92.62 90 ALA A C 1
ATOM 697 O O . ALA A 1 90 ? -5.57 -7.941 6.336 1 92.62 90 ALA A O 1
ATOM 698 N N . GLY A 1 91 ? -5.836 -8.547 4.219 1 94.94 91 GLY A N 1
ATOM 699 C CA . GLY A 1 91 ? -5.523 -7.258 3.629 1 94.94 91 GLY A CA 1
ATOM 700 C C . GLY A 1 91 ? -6.555 -6.801 2.611 1 94.94 91 GLY A C 1
ATOM 701 O O . GLY A 1 91 ? -7.602 -7.434 2.453 1 94.94 91 GLY A O 1
ATOM 702 N N . CYS A 1 92 ? -6.328 -5.742 2.023 1 96.38 92 CYS A N 1
ATOM 703 C CA . CYS A 1 92 ? -7.246 -5.203 1.026 1 96.38 92 CYS A CA 1
ATOM 704 C C . CYS A 1 92 ? -7.152 -5.984 -0.278 1 96.38 92 CYS A C 1
ATOM 706 O O . CYS A 1 92 ? -6.113 -5.973 -0.942 1 96.38 92 CYS A O 1
ATOM 708 N N . PRO A 1 93 ? -8.211 -6.566 -0.724 1 94.75 93 PRO A N 1
ATOM 709 C CA . PRO A 1 93 ? -8.164 -7.367 -1.949 1 94.75 93 PRO A CA 1
ATOM 710 C C . PRO A 1 93 ? -7.902 -6.523 -3.195 1 94.75 93 PRO A C 1
ATOM 712 O O . PRO A 1 93 ? -7.289 -7.008 -4.152 1 94.75 93 PRO A O 1
ATOM 715 N N . VAL A 1 94 ? -8.328 -5.305 -3.16 1 96.19 94 VAL A N 1
ATOM 716 C CA . VAL A 1 94 ? -8.148 -4.418 -4.305 1 96.19 94 VAL A CA 1
ATOM 717 C C . VAL A 1 94 ? -6.668 -4.074 -4.465 1 96.19 94 VAL A C 1
ATOM 719 O O . VAL A 1 94 ? -6.129 -4.117 -5.574 1 96.19 94 VAL A O 1
ATOM 722 N N . VAL A 1 95 ? -6.02 -3.818 -3.328 1 95.44 95 VAL A N 1
ATOM 723 C CA . VAL A 1 95 ? -4.582 -3.561 -3.348 1 95.44 95 VAL A CA 1
ATOM 724 C C . VAL A 1 95 ? -3.836 -4.82 -3.785 1 95.44 95 VAL A C 1
ATOM 726 O O . VAL A 1 95 ? -2.9 -4.75 -4.586 1 95.44 95 VAL A O 1
ATOM 729 N N . ALA A 1 96 ? -4.27 -5.961 -3.311 1 92.44 96 ALA A N 1
ATOM 730 C CA . ALA A 1 96 ? -3.664 -7.23 -3.701 1 92.44 96 ALA A CA 1
ATOM 731 C C . ALA A 1 96 ? -3.727 -7.426 -5.215 1 92.44 96 ALA A C 1
ATOM 733 O O . ALA A 1 96 ? -2.746 -7.848 -5.832 1 92.44 96 ALA A O 1
ATOM 734 N N . ALA A 1 97 ? -4.84 -7.117 -5.797 1 92.5 97 ALA A N 1
ATOM 735 C CA . ALA A 1 97 ? -5.027 -7.266 -7.238 1 92.5 97 ALA A CA 1
ATOM 736 C C . ALA A 1 97 ? -4.203 -6.234 -8.008 1 92.5 97 ALA A C 1
ATOM 738 O O . ALA A 1 97 ? -3.686 -6.527 -9.086 1 92.5 97 ALA A O 1
ATOM 739 N N . ALA A 1 98 ? -4.082 -5.051 -7.438 1 92.44 98 ALA A N 1
ATOM 740 C CA . ALA A 1 98 ? -3.355 -3.975 -8.102 1 92.44 98 ALA A CA 1
ATOM 741 C C . ALA A 1 98 ? -1.867 -4.297 -8.203 1 92.44 98 ALA A C 1
ATOM 743 O O . ALA A 1 98 ? -1.21 -3.936 -9.18 1 92.44 98 ALA A O 1
ATOM 744 N N . ILE A 1 99 ? -1.26 -4.938 -7.211 1 87.06 99 ILE A N 1
ATOM 745 C CA . ILE A 1 99 ? 0.171 -5.211 -7.117 1 87.06 99 ILE A CA 1
ATOM 746 C C . ILE A 1 99 ? 0.495 -6.516 -7.84 1 87.06 99 ILE A C 1
ATOM 748 O O . ILE A 1 99 ? 1.566 -6.656 -8.43 1 87.06 99 ILE A O 1
ATOM 752 N N . GLY A 1 100 ? -0.359 -7.68 -7.676 1 71.38 100 GLY A N 1
ATOM 753 C CA . GLY A 1 100 ? -0.018 -9.062 -7.984 1 71.38 100 GLY A CA 1
ATOM 754 C C . GLY A 1 100 ? -0.541 -9.516 -9.336 1 71.38 100 GLY A C 1
ATOM 755 O O . GLY A 1 100 ? -0.812 -10.703 -9.531 1 71.38 100 GLY A O 1
ATOM 756 N N . SER A 1 101 ? -0.731 -8.641 -10.461 1 58.38 101 SER A N 1
ATOM 757 C CA . SER A 1 101 ? -1.522 -9.469 -11.367 1 58.38 101 SER A CA 1
ATOM 758 C C . SER A 1 101 ? -0.687 -9.961 -12.547 1 58.38 101 SER A C 1
ATOM 760 O O . SER A 1 101 ? -0.381 -9.188 -13.453 1 58.38 101 SER A O 1
ATOM 762 N N . ASN A 1 102 ? 0.361 -10.844 -12.281 1 55.31 102 ASN A N 1
ATOM 763 C CA . ASN A 1 102 ? 1.062 -11.273 -13.492 1 55.31 102 ASN A CA 1
ATOM 764 C C . ASN A 1 102 ? 0.09 -11.773 -14.555 1 55.31 102 ASN A C 1
ATOM 766 O O . ASN A 1 102 ? 0.304 -11.555 -15.75 1 55.31 102 ASN A O 1
ATOM 770 N N . ASP A 1 103 ? -0.934 -12.562 -14.125 1 57.75 103 ASP A N 1
ATOM 771 C CA . ASP A 1 103 ? -1.499 -13.375 -15.195 1 57.75 103 ASP A CA 1
ATOM 772 C C . ASP A 1 103 ? -2.611 -12.633 -15.93 1 57.75 103 ASP A C 1
ATOM 774 O O . ASP A 1 103 ? -2.988 -13.008 -17.047 1 57.75 103 ASP A O 1
ATOM 778 N N . ASP A 1 104 ? -2.969 -11.664 -15.312 1 69.19 104 ASP A N 1
ATOM 779 C CA . ASP A 1 104 ? -4.102 -11.023 -15.984 1 69.19 104 ASP A CA 1
ATOM 780 C C . ASP A 1 104 ? -4.047 -9.508 -15.828 1 69.19 104 ASP A C 1
ATOM 782 O O . ASP A 1 104 ? -4.543 -8.961 -14.836 1 69.19 104 ASP A O 1
ATOM 786 N N . PRO A 1 105 ? -3.43 -8.922 -16.844 1 75.69 105 PRO A N 1
ATOM 787 C CA . PRO A 1 105 ? -3.352 -7.461 -16.797 1 75.69 105 PRO A CA 1
ATOM 788 C C . PRO A 1 105 ? -4.711 -6.805 -16.578 1 75.69 105 PRO A C 1
ATOM 790 O O . PRO A 1 105 ? -4.785 -5.695 -16.031 1 75.69 105 PRO A O 1
ATOM 793 N N . ASN A 1 106 ? -5.762 -7.516 -16.859 1 87.69 106 ASN A N 1
ATOM 794 C CA . ASN A 1 106 ? -7.098 -6.957 -16.703 1 87.69 106 ASN A CA 1
ATOM 795 C C . ASN A 1 106 ? -7.469 -6.809 -15.227 1 87.69 106 ASN A C 1
ATOM 797 O O . ASN A 1 106 ? -8.203 -5.895 -14.852 1 87.69 106 ASN A O 1
ATOM 801 N N . LEU A 1 107 ? -6.906 -7.68 -14.445 1 91.81 107 LEU A N 1
ATOM 802 C CA . LEU A 1 107 ? -7.223 -7.645 -13.023 1 91.81 107 LEU A CA 1
ATOM 803 C C . LEU A 1 107 ? -6.648 -6.391 -12.367 1 91.81 107 LEU A C 1
ATOM 805 O O . LEU A 1 107 ? -7.332 -5.723 -11.594 1 91.81 107 LEU A O 1
ATOM 809 N N . SER A 1 108 ? -5.418 -6.004 -12.758 1 91.81 108 SER A N 1
ATOM 810 C CA . SER A 1 108 ? -4.777 -4.82 -12.188 1 91.81 108 SER A CA 1
ATOM 811 C C . SER A 1 108 ? -5.445 -3.541 -12.68 1 91.81 108 SER A C 1
ATOM 813 O O . SER A 1 108 ? -5.555 -2.566 -11.93 1 91.81 108 SER A O 1
ATOM 815 N N . VAL A 1 109 ? -5.902 -3.596 -13.898 1 92.88 109 VAL A N 1
ATOM 816 C CA . VAL A 1 109 ? -6.594 -2.443 -14.469 1 92.88 109 VAL A CA 1
ATOM 817 C C . VAL A 1 109 ? -7.914 -2.221 -13.734 1 92.88 109 VAL A C 1
ATOM 819 O O . VAL A 1 109 ? -8.242 -1.089 -13.367 1 92.88 109 VAL A O 1
ATOM 822 N N . GLU A 1 110 ? -8.594 -3.303 -13.484 1 94.88 110 GLU A N 1
ATOM 823 C CA . GLU A 1 110 ? -9.852 -3.217 -12.758 1 94.88 110 GLU A CA 1
ATOM 824 C C . GLU A 1 110 ? -9.625 -2.729 -11.328 1 94.88 110 GLU A C 1
ATOM 826 O O . GLU A 1 110 ? -10.383 -1.887 -10.828 1 94.88 110 GLU A O 1
ATOM 831 N N . ALA A 1 111 ? -8.664 -3.219 -10.68 1 96.06 111 ALA A N 1
ATOM 832 C CA . ALA A 1 111 ? -8.32 -2.791 -9.328 1 96.06 111 ALA A CA 1
ATOM 833 C C . ALA A 1 111 ? -7.973 -1.306 -9.297 1 96.06 111 ALA A C 1
ATOM 835 O O . ALA A 1 111 ? -8.398 -0.581 -8.391 1 96.06 111 ALA A O 1
ATOM 836 N N . GLY A 1 112 ? -7.223 -0.885 -10.328 1 95.5 112 GLY A N 1
ATOM 837 C CA . GLY A 1 112 ? -6.887 0.525 -10.438 1 95.5 112 GLY A CA 1
ATOM 838 C C . GLY A 1 112 ? -8.109 1.42 -10.57 1 95.5 112 GLY A C 1
ATOM 839 O O . GLY A 1 112 ? -8.164 2.492 -9.961 1 95.5 112 GLY A O 1
ATOM 840 N N . ALA A 1 113 ? -9.047 1.002 -11.297 1 96.62 113 ALA A N 1
ATOM 841 C CA . ALA A 1 113 ? -10.281 1.761 -11.469 1 96.62 113 ALA A CA 1
ATOM 842 C C . ALA A 1 113 ? -11.047 1.874 -10.156 1 96.62 113 ALA A C 1
ATOM 844 O O . ALA A 1 113 ? -11.641 2.916 -9.859 1 96.62 113 ALA A O 1
ATOM 845 N N . ILE A 1 114 ? -11.047 0.845 -9.391 1 97.94 114 ILE A N 1
ATOM 846 C CA . ILE A 1 114 ? -11.727 0.848 -8.094 1 97.94 114 ILE A CA 1
ATOM 847 C C . ILE A 1 114 ? -11.039 1.836 -7.156 1 97.94 114 ILE A C 1
ATOM 849 O O . ILE A 1 114 ? -11.695 2.646 -6.504 1 97.94 114 ILE A O 1
ATOM 853 N N . LEU A 1 115 ? -9.727 1.832 -7.125 1 98 115 LEU A N 1
ATOM 854 C CA . LEU A 1 115 ? -8.961 2.754 -6.289 1 98 115 LEU A CA 1
ATOM 855 C C . LEU A 1 115 ? -9.227 4.199 -6.699 1 98 115 LEU A C 1
ATOM 857 O O . LEU A 1 115 ? -9.359 5.078 -5.84 1 98 115 LEU A O 1
ATOM 861 N N . GLN A 1 116 ? -9.352 4.41 -7.988 1 97.06 116 GLN A N 1
ATOM 862 C CA . GLN A 1 116 ? -9.641 5.75 -8.484 1 97.06 116 GLN A CA 1
ATOM 863 C C . GLN A 1 116 ? -11.031 6.211 -8.055 1 97.06 116 GLN A C 1
ATOM 865 O O . GLN A 1 116 ? -11.227 7.375 -7.711 1 97.06 116 GLN A O 1
ATOM 870 N N . ARG A 1 117 ? -11.898 5.305 -8.062 1 97.31 117 ARG A N 1
ATOM 871 C CA . ARG A 1 117 ? -13.25 5.621 -7.613 1 97.31 117 ARG A CA 1
ATOM 872 C C . ARG A 1 117 ? -13.266 5.977 -6.133 1 97.31 117 ARG A C 1
ATOM 874 O O . ARG A 1 117 ? -13.984 6.887 -5.715 1 97.31 117 ARG A O 1
ATOM 881 N N . TRP A 1 118 ? -12.531 5.219 -5.34 1 97.88 118 TRP A N 1
ATOM 882 C CA . TRP A 1 118 ? -12.406 5.539 -3.92 1 97.88 118 TRP A CA 1
ATOM 883 C C . TRP A 1 118 ? -11.828 6.934 -3.727 1 97.88 118 TRP A C 1
ATOM 885 O O . TRP A 1 118 ? -12.312 7.703 -2.895 1 97.88 118 TRP A O 1
ATOM 895 N N . GLY A 1 119 ? -10.789 7.246 -4.52 1 97.31 119 GLY A N 1
ATOM 896 C CA . GLY A 1 119 ? -10.195 8.57 -4.465 1 97.31 119 GLY A CA 1
ATOM 897 C C . GLY A 1 119 ? -11.172 9.68 -4.812 1 97.31 119 GLY A C 1
ATOM 898 O O . GLY A 1 119 ? -11.188 10.727 -4.164 1 97.31 119 GLY A O 1
ATOM 899 N N . ALA A 1 120 ? -11.992 9.414 -5.809 1 97.12 120 ALA A N 1
ATOM 900 C CA . ALA A 1 120 ? -12.984 10.398 -6.227 1 97.12 120 ALA A CA 1
ATOM 901 C C . ALA A 1 120 ? -14.039 10.609 -5.141 1 97.12 120 ALA A C 1
ATOM 903 O O . ALA A 1 120 ? -14.445 11.742 -4.875 1 97.12 120 ALA A O 1
ATOM 904 N N . ALA A 1 121 ? -14.484 9.516 -4.559 1 97.19 121 ALA A N 1
ATOM 905 C CA . ALA A 1 121 ? -15.469 9.617 -3.48 1 97.19 121 ALA A CA 1
ATOM 906 C C . ALA A 1 121 ? -14.898 10.391 -2.291 1 97.19 121 ALA A C 1
ATOM 908 O O . ALA A 1 121 ? -15.578 11.227 -1.701 1 97.19 121 ALA A O 1
ATOM 909 N N . MET A 1 122 ? -13.695 10.148 -1.938 1 97.81 122 MET A N 1
ATOM 910 C CA . MET A 1 122 ? -13.031 10.836 -0.833 1 97.81 122 MET A CA 1
ATOM 911 C C . MET A 1 122 ? -12.828 12.312 -1.148 1 97.81 122 MET A C 1
ATOM 913 O O . MET A 1 122 ? -12.977 13.164 -0.27 1 97.81 122 MET A O 1
ATOM 917 N N . THR A 1 123 ? -12.469 12.586 -2.426 1 98.06 123 THR A N 1
ATOM 918 C CA . THR A 1 123 ? -12.344 13.977 -2.855 1 98.06 123 THR A CA 1
ATOM 919 C C . THR A 1 123 ? -13.656 14.719 -2.662 1 98.06 123 THR A C 1
ATOM 921 O O . THR A 1 123 ? -13.672 15.828 -2.117 1 98.06 123 THR A O 1
ATOM 924 N N . ARG A 1 124 ? -14.719 14.094 -3.055 1 97.38 124 ARG A N 1
ATOM 925 C CA . ARG A 1 124 ? -16.031 14.703 -2.891 1 97.38 124 ARG A CA 1
ATOM 926 C C . ARG A 1 124 ? -16.344 14.945 -1.418 1 97.38 124 ARG A C 1
ATOM 928 O O . ARG A 1 124 ? -16.922 15.977 -1.062 1 97.38 124 ARG A O 1
ATOM 935 N N . ALA A 1 125 ? -15.984 13.984 -0.587 1 97.94 125 ALA A N 1
ATOM 936 C CA . ALA A 1 125 ? -16.219 14.133 0.847 1 97.94 125 ALA A CA 1
ATOM 937 C C . ALA A 1 125 ? -15.469 15.344 1.4 1 97.94 125 ALA A C 1
ATOM 939 O O . ALA A 1 125 ? -16.016 16.109 2.195 1 97.94 125 ALA A O 1
ATOM 940 N N . PHE A 1 126 ? -14.25 15.578 0.963 1 97.88 126 PHE A N 1
ATOM 941 C CA . PHE A 1 126 ? -13.469 16.719 1.42 1 97.88 126 PHE A CA 1
ATOM 942 C C . PHE A 1 126 ? -14.062 18.031 0.909 1 97.88 126 PHE A C 1
ATOM 944 O O . PHE A 1 126 ? -14.078 19.031 1.627 1 97.88 126 PHE A O 1
ATOM 951 N N . VAL A 1 127 ? -14.523 18 -0.33 1 96.69 127 VAL A N 1
ATOM 952 C CA . VAL A 1 127 ? -15.172 19.188 -0.883 1 96.69 127 VAL A CA 1
ATOM 953 C C . VAL A 1 127 ? -16.422 19.516 -0.07 1 96.69 127 VAL A C 1
ATOM 955 O O . VAL A 1 127 ? -16.672 20.672 0.259 1 96.69 127 VAL A O 1
ATOM 958 N N . ASN A 1 128 ? -17.109 18.5 0.309 1 94.75 128 ASN A N 1
ATOM 959 C CA . ASN A 1 128 ? -18.312 18.688 1.117 1 94.75 128 ASN A CA 1
ATOM 960 C C . ASN A 1 128 ? -17.984 19.25 2.498 1 94.75 128 ASN A C 1
ATOM 962 O O . ASN A 1 128 ? -18.797 19.938 3.109 1 94.75 128 ASN A O 1
ATOM 966 N N . ASP A 1 129 ? -16.781 18.984 2.938 1 95.12 129 ASP A N 1
ATOM 967 C CA . ASP A 1 129 ? -16.328 19.484 4.23 1 95.12 129 ASP A CA 1
ATOM 968 C C . ASP A 1 129 ? -15.82 20.922 4.109 1 95.12 129 ASP A C 1
ATOM 970 O O . ASP A 1 129 ? -15.398 21.531 5.102 1 95.12 129 ASP A O 1
ATOM 974 N N . GLY A 1 130 ? -15.719 21.438 2.879 1 94.19 130 GLY A N 1
ATOM 975 C CA . GLY A 1 130 ? -15.406 22.844 2.717 1 94.19 130 GLY A CA 1
ATOM 976 C C . GLY A 1 130 ? -14.062 23.094 2.055 1 94.19 130 GLY A C 1
ATOM 977 O O . GLY A 1 130 ? -13.664 24.234 1.859 1 94.19 130 GLY A O 1
ATOM 978 N N . PHE A 1 131 ? -13.406 22.062 1.646 1 96.31 131 PHE A N 1
ATOM 979 C CA . PHE A 1 131 ? -12.141 22.234 0.947 1 96.31 131 PHE A CA 1
ATOM 980 C C . PHE A 1 131 ? -12.375 22.562 -0.523 1 96.31 131 PHE A C 1
ATOM 982 O O . PHE A 1 131 ? -13.281 22.016 -1.149 1 96.31 131 PHE A O 1
ATOM 989 N N . GLU A 1 132 ? -11.5 23.422 -1.043 1 95.81 132 GLU A N 1
ATOM 990 C CA . GLU A 1 132 ? -11.461 23.578 -2.494 1 95.81 132 GLU A CA 1
ATOM 991 C C . GLU A 1 132 ? -10.953 22.297 -3.168 1 95.81 132 GLU A C 1
ATOM 993 O O . GLU A 1 132 ? -10.164 21.562 -2.586 1 95.81 132 GLU A O 1
ATOM 998 N N . GLU A 1 133 ? -11.398 22.031 -4.328 1 95 133 GLU A N 1
ATOM 999 C CA . GLU A 1 133 ? -11.023 20.812 -5.051 1 95 133 GLU A CA 1
ATOM 1000 C C . GLU A 1 133 ? -9.508 20.672 -5.145 1 95 133 GLU A C 1
ATOM 1002 O O . GLU A 1 133 ? -8.977 19.562 -5.055 1 95 133 GLU A O 1
ATOM 1007 N N . THR A 1 134 ? -8.812 21.828 -5.289 1 95.5 134 THR A N 1
ATOM 1008 C CA . THR A 1 134 ? -7.359 21.828 -5.453 1 95.5 134 THR A CA 1
ATOM 1009 C C . THR A 1 134 ? -6.672 21.328 -4.188 1 95.5 134 THR A C 1
ATOM 1011 O O . THR A 1 134 ? -5.551 20.812 -4.242 1 95.5 134 THR A O 1
ATOM 1014 N N . ASP A 1 135 ? -7.379 21.391 -3.029 1 96.62 135 ASP A N 1
ATOM 1015 C CA . ASP A 1 135 ? -6.859 20.875 -1.766 1 96.62 135 ASP A CA 1
ATOM 1016 C C . ASP A 1 135 ? -7.441 19.5 -1.454 1 96.62 135 ASP A C 1
ATOM 1018 O O . ASP A 1 135 ? -6.766 18.656 -0.861 1 96.62 135 ASP A O 1
ATOM 1022 N N . ALA A 1 136 ? -8.664 19.312 -1.938 1 98 136 ALA A N 1
ATOM 1023 C CA . ALA A 1 136 ? -9.398 18.094 -1.616 1 98 136 ALA A CA 1
ATOM 1024 C C . ALA A 1 136 ? -8.766 16.875 -2.291 1 98 136 ALA A C 1
ATOM 1026 O O . ALA A 1 136 ? -8.617 15.812 -1.673 1 98 136 ALA A O 1
ATOM 1027 N N . ALA A 1 137 ? -8.336 17.016 -3.533 1 98.19 137 ALA A N 1
ATOM 1028 C CA . ALA A 1 137 ? -7.84 15.883 -4.312 1 98.19 137 ALA A CA 1
ATOM 1029 C C . ALA A 1 137 ? -6.527 15.359 -3.74 1 98.19 137 ALA A C 1
ATOM 1031 O O . ALA A 1 137 ? -6.379 14.156 -3.504 1 98.19 137 ALA A O 1
ATOM 1032 N N . PRO A 1 138 ? -5.543 16.266 -3.41 1 98.56 138 PRO A N 1
ATOM 1033 C CA . PRO A 1 138 ? -4.316 15.781 -2.779 1 98.56 138 PRO A CA 1
ATOM 1034 C C . PRO A 1 138 ? -4.562 15.156 -1.405 1 98.56 138 PRO A C 1
ATOM 1036 O O . PRO A 1 138 ? -3.922 14.172 -1.046 1 98.56 138 PRO A O 1
ATOM 1039 N N . LEU A 1 139 ? -5.512 15.695 -0.675 1 98.56 139 LEU A N 1
ATOM 1040 C CA . LEU A 1 139 ? -5.84 15.133 0.63 1 98.56 139 LEU A CA 1
ATOM 1041 C C . LEU A 1 139 ? -6.445 13.742 0.486 1 98.56 139 LEU A C 1
ATOM 1043 O O . LEU A 1 139 ? -6.156 12.852 1.287 1 98.56 139 LEU A O 1
ATOM 1047 N N . ALA A 1 140 ? -7.301 13.57 -0.523 1 98.69 140 ALA A N 1
ATOM 1048 C CA . ALA A 1 140 ? -7.91 12.273 -0.793 1 98.69 140 ALA A CA 1
ATOM 1049 C C . ALA A 1 140 ? -6.852 11.242 -1.18 1 98.69 140 ALA A C 1
ATOM 1051 O O . ALA A 1 140 ? -6.852 10.117 -0.669 1 98.69 140 ALA A O 1
ATOM 1052 N N . THR A 1 141 ? -5.938 11.656 -2.076 1 98.75 141 THR A N 1
ATOM 1053 C CA . THR A 1 141 ? -4.848 10.781 -2.498 1 98.75 141 THR A CA 1
ATOM 1054 C C . THR A 1 141 ? -3.994 10.367 -1.302 1 98.75 141 THR A C 1
ATOM 1056 O O . THR A 1 141 ? -3.691 9.188 -1.127 1 98.75 141 THR A O 1
ATOM 1059 N N . MET A 1 142 ? -3.668 11.32 -0.436 1 98.88 142 MET A N 1
ATOM 1060 C CA . MET A 1 142 ? -2.916 11.07 0.789 1 98.88 142 MET A CA 1
ATOM 1061 C C . MET A 1 142 ? -3.654 10.078 1.683 1 98.88 142 MET A C 1
ATOM 1063 O O . MET A 1 142 ? -3.047 9.148 2.217 1 98.88 142 MET A O 1
ATOM 1067 N N . SER A 1 143 ? -4.918 10.266 1.821 1 98.81 143 SER A N 1
ATOM 1068 C CA . SER A 1 143 ? -5.719 9.438 2.717 1 98.81 143 SER A CA 1
ATOM 1069 C C . SER A 1 143 ? -5.785 7.996 2.232 1 98.81 143 SER A C 1
ATOM 1071 O O . SER A 1 143 ? -5.539 7.066 3.002 1 98.81 143 SER A O 1
ATOM 1073 N N . ILE A 1 144 ? -6.055 7.797 0.938 1 98.5 144 ILE A N 1
ATOM 1074 C CA . ILE A 1 144 ? -6.133 6.453 0.376 1 98.5 144 ILE A CA 1
ATOM 1075 C C . ILE A 1 144 ? -4.77 5.773 0.475 1 98.5 144 ILE A C 1
ATOM 1077 O O . ILE A 1 144 ? -4.668 4.637 0.945 1 98.5 144 ILE A O 1
ATOM 1081 N N . ALA A 1 145 ? -3.729 6.469 0.059 1 98.75 145 ALA A N 1
ATOM 1082 C CA . ALA A 1 145 ? -2.373 5.926 0.075 1 98.75 145 ALA A CA 1
ATOM 1083 C C . ALA A 1 145 ? -1.962 5.52 1.486 1 98.75 145 ALA A C 1
ATOM 1085 O O . ALA A 1 145 ? -1.506 4.395 1.707 1 98.75 145 ALA A O 1
ATOM 1086 N N . ALA A 1 146 ? -2.18 6.414 2.426 1 98.88 146 ALA A N 1
ATOM 1087 C CA . ALA A 1 146 ? -1.733 6.195 3.799 1 98.88 146 ALA A CA 1
ATOM 1088 C C . ALA A 1 146 ? -2.523 5.07 4.457 1 98.88 146 ALA A C 1
ATOM 1090 O O . ALA A 1 146 ? -1.952 4.23 5.156 1 98.88 146 ALA A O 1
ATOM 1091 N N . LEU A 1 147 ? -3.816 5.004 4.258 1 98.62 147 LEU A N 1
ATOM 1092 C CA . LEU A 1 147 ? -4.648 4 4.914 1 98.62 147 LEU A CA 1
ATOM 1093 C C . LEU A 1 147 ? -4.379 2.613 4.34 1 98.62 147 LEU A C 1
ATOM 1095 O O . LEU A 1 147 ? -4.289 1.636 5.086 1 98.62 147 LEU A O 1
ATOM 1099 N N . GLU A 1 148 ? -4.273 2.535 3.037 1 98.06 148 GLU A N 1
ATOM 1100 C CA . GLU A 1 148 ? -3.932 1.241 2.453 1 98.06 148 GLU A CA 1
ATOM 1101 C C . GLU A 1 148 ? -2.545 0.784 2.898 1 98.06 148 GLU A C 1
ATOM 1103 O O . GLU A 1 148 ? -2.328 -0.404 3.146 1 98.06 148 GLU A O 1
ATOM 1108 N N . GLY A 1 149 ? -1.574 1.729 2.959 1 98.31 149 GLY A N 1
ATOM 1109 C CA . GLY A 1 149 ? -0.27 1.405 3.516 1 98.31 149 GLY A CA 1
ATOM 1110 C C . GLY A 1 149 ? -0.334 0.961 4.965 1 98.31 149 GLY A C 1
ATOM 1111 O O . GLY A 1 149 ? 0.388 0.049 5.371 1 98.31 149 GLY A O 1
ATOM 1112 N N . ALA A 1 150 ? -1.178 1.564 5.766 1 98.62 150 ALA A N 1
ATOM 1113 C CA . ALA A 1 150 ? -1.329 1.216 7.176 1 98.62 150 ALA A CA 1
ATOM 1114 C C . ALA A 1 150 ? -1.903 -0.19 7.336 1 98.62 150 ALA A C 1
ATOM 1116 O O . ALA A 1 150 ? -1.518 -0.925 8.242 1 98.62 150 ALA A O 1
ATOM 1117 N N . VAL A 1 151 ? -2.84 -0.539 6.484 1 97.69 151 VAL A N 1
ATOM 1118 C CA . VAL A 1 151 ? -3.393 -1.89 6.508 1 97.69 151 VAL A CA 1
ATOM 1119 C C . VAL A 1 151 ? -2.277 -2.906 6.273 1 97.69 151 VAL A C 1
ATOM 1121 O O . VAL A 1 151 ? -2.17 -3.898 6.996 1 97.69 151 VAL A O 1
ATOM 1124 N N . MET A 1 152 ? -1.467 -2.674 5.293 1 96.56 152 MET A N 1
ATOM 1125 C CA . MET A 1 152 ? -0.344 -3.557 4.992 1 96.56 152 MET A CA 1
ATOM 1126 C C . MET A 1 152 ? 0.606 -3.654 6.184 1 96.56 152 MET A C 1
ATOM 1128 O O . MET A 1 152 ? 1.022 -4.75 6.562 1 96.56 152 MET A O 1
ATOM 1132 N N . LEU A 1 153 ? 0.949 -2.496 6.758 1 97.81 153 LEU A N 1
ATOM 1133 C CA . LEU A 1 153 ? 1.856 -2.492 7.902 1 97.81 153 LEU A CA 1
ATOM 1134 C C . LEU A 1 153 ? 1.229 -3.201 9.094 1 97.81 153 LEU A C 1
ATOM 1136 O O . LEU A 1 153 ? 1.927 -3.859 9.875 1 97.81 153 LEU A O 1
ATOM 1140 N N . SER A 1 154 ? -0.039 -3.039 9.281 1 97.69 154 SER A N 1
ATOM 1141 C CA . SER A 1 154 ? -0.74 -3.713 10.367 1 97.69 154 SER A CA 1
ATOM 1142 C C . SER A 1 154 ? -0.666 -5.23 10.219 1 97.69 154 SER A C 1
ATOM 1144 O O . SER A 1 154 ? -0.447 -5.945 11.195 1 97.69 154 SER A O 1
ATOM 1146 N N . ARG A 1 155 ? -0.837 -5.664 9.023 1 95.12 155 ARG A N 1
ATOM 1147 C CA . ARG A 1 155 ? -0.688 -7.09 8.75 1 95.12 155 ARG A CA 1
ATOM 1148 C C . ARG A 1 155 ? 0.725 -7.566 9.07 1 95.12 155 ARG A C 1
ATOM 1150 O O . ARG A 1 155 ? 0.907 -8.594 9.727 1 95.12 155 ARG A O 1
ATOM 1157 N N . SER A 1 156 ? 1.688 -6.812 8.664 1 93.38 156 SER A N 1
ATOM 1158 C CA . SER A 1 156 ? 3.092 -7.184 8.805 1 93.38 156 SER A CA 1
ATOM 1159 C C . SER A 1 156 ? 3.512 -7.199 10.273 1 93.38 156 SER A C 1
ATOM 1161 O O . SER A 1 156 ? 4.363 -7.996 10.672 1 93.38 156 SER A O 1
ATOM 1163 N N . THR A 1 157 ? 2.918 -6.344 11.062 1 95.44 157 THR A N 1
ATOM 1164 C CA . THR A 1 157 ? 3.309 -6.223 12.461 1 95.44 157 THR A CA 1
ATOM 1165 C C . THR A 1 157 ? 2.318 -6.953 13.359 1 95.44 157 THR A C 1
ATOM 1167 O O . THR A 1 157 ? 2.498 -6.992 14.578 1 95.44 157 THR A O 1
ATOM 1170 N N . ARG A 1 158 ? 1.267 -7.496 12.781 1 95.62 158 ARG A N 1
ATOM 1171 C CA . ARG A 1 158 ? 0.183 -8.141 13.516 1 95.62 158 ARG A CA 1
ATOM 1172 C C . ARG A 1 158 ? -0.322 -7.246 14.641 1 95.62 158 ARG A C 1
ATOM 1174 O O . ARG A 1 158 ? -0.424 -7.688 15.789 1 95.62 158 ARG A O 1
ATOM 1181 N N . SER A 1 159 ? -0.594 -6.02 14.297 1 97.75 159 SER A N 1
ATOM 1182 C CA . SER A 1 159 ? -1.047 -4.996 15.234 1 97.75 159 SER A CA 1
ATOM 1183 C C . SER A 1 159 ? -1.871 -3.926 14.531 1 97.75 159 SER A C 1
ATOM 1185 O O . SER A 1 159 ? -1.588 -3.572 13.383 1 97.75 159 SER A O 1
ATOM 1187 N N . ALA A 1 160 ? -2.855 -3.363 15.227 1 97.75 160 ALA A N 1
ATOM 1188 C CA . ALA A 1 160 ? -3.666 -2.287 14.664 1 97.75 160 ALA A CA 1
ATOM 1189 C C . ALA A 1 160 ? -2.979 -0.936 14.836 1 97.75 160 ALA A C 1
ATOM 1191 O O . ALA A 1 160 ? -3.475 0.086 14.359 1 97.75 160 ALA A O 1
ATOM 1192 N N . GLU A 1 161 ? -1.811 -0.917 15.422 1 97.88 161 GLU A N 1
ATOM 1193 C CA . GLU A 1 161 ? -1.128 0.317 15.805 1 97.88 161 GLU A CA 1
ATOM 1194 C C . GLU A 1 161 ? -0.83 1.178 14.578 1 97.88 161 GLU A C 1
ATOM 1196 O O . GLU A 1 161 ? -1.063 2.389 14.594 1 97.88 161 GLU A O 1
ATOM 1201 N N . PRO A 1 162 ? -0.373 0.592 13.453 1 98.5 162 PRO A N 1
ATOM 1202 C CA . PRO A 1 162 ? -0.132 1.442 12.281 1 98.5 162 PRO A CA 1
ATOM 1203 C C . PRO A 1 162 ? -1.396 2.145 11.797 1 98.5 162 PRO A C 1
ATOM 1205 O O . PRO A 1 162 ? -1.347 3.316 11.414 1 98.5 162 PRO A O 1
ATOM 1208 N N . LEU A 1 163 ? -2.48 1.42 11.82 1 98.38 163 LEU A N 1
ATOM 1209 C CA . LEU A 1 163 ? -3.746 2.008 11.391 1 98.38 163 LEU A CA 1
ATOM 1210 C C . LEU A 1 163 ? -4.152 3.154 12.312 1 98.38 163 LEU A C 1
ATOM 1212 O O . LEU A 1 163 ? -4.586 4.207 11.844 1 98.38 163 LEU A O 1
ATOM 1216 N N . ARG A 1 164 ? -3.969 2.984 13.594 1 98 164 ARG A N 1
ATOM 1217 C CA . ARG A 1 164 ? -4.289 4.02 14.57 1 98 164 ARG A CA 1
ATOM 1218 C C . ARG A 1 164 ? -3.377 5.23 14.398 1 98 164 ARG A C 1
ATOM 1220 O O . ARG A 1 164 ? -3.846 6.371 14.398 1 98 164 ARG A O 1
ATOM 1227 N N . GLN A 1 165 ? -2.104 5.02 14.25 1 98.5 165 GLN A N 1
ATOM 1228 C CA . GLN A 1 165 ? -1.132 6.094 14.078 1 98.5 165 GLN A CA 1
ATOM 1229 C C . GLN A 1 165 ? -1.419 6.898 12.82 1 98.5 165 GLN A C 1
ATOM 1231 O O . GLN A 1 165 ? -1.417 8.133 12.852 1 98.5 165 GLN A O 1
ATOM 1236 N N . VAL A 1 166 ? -1.684 6.23 11.758 1 98.81 166 VAL A N 1
ATOM 1237 C CA . VAL A 1 166 ? -1.969 6.902 10.492 1 98.81 166 VAL A CA 1
ATOM 1238 C C . VAL A 1 166 ? -3.271 7.688 10.609 1 98.81 166 VAL A C 1
ATOM 1240 O O . VAL A 1 166 ? -3.363 8.82 10.125 1 98.81 166 VAL A O 1
ATOM 1243 N N . GLY A 1 167 ? -4.262 7.035 11.25 1 98.44 167 GLY A N 1
ATOM 1244 C CA . GLY A 1 167 ? -5.504 7.754 11.484 1 98.44 167 GLY A CA 1
ATOM 1245 C C . GLY A 1 167 ? -5.312 9.047 12.25 1 98.44 167 GLY A C 1
ATOM 1246 O O . GLY A 1 167 ? -5.867 10.086 11.875 1 98.44 167 GLY A O 1
ATOM 1247 N N . GLU A 1 168 ? -4.504 9.047 13.25 1 98.19 168 GLU A N 1
ATOM 1248 C CA . GLU A 1 168 ? -4.227 10.227 14.062 1 98.19 168 GLU A CA 1
ATOM 1249 C C . GLU A 1 168 ? -3.475 11.281 13.258 1 98.19 168 GLU A C 1
ATOM 1251 O O . GLU A 1 168 ? -3.758 12.477 13.375 1 98.19 168 GLU A O 1
ATOM 1256 N N . GLN A 1 169 ? -2.549 10.844 12.438 1 98.5 169 GLN A N 1
ATOM 1257 C CA . GLN A 1 169 ? -1.79 11.781 11.617 1 98.5 169 GLN A CA 1
ATOM 1258 C C . GLN A 1 169 ? -2.678 12.438 10.562 1 98.5 169 GLN A C 1
ATOM 1260 O O . GLN A 1 169 ? -2.541 13.625 10.289 1 98.5 169 GLN A O 1
ATOM 1265 N N . LEU A 1 170 ? -3.572 11.648 9.969 1 98.62 170 LEU A N 1
ATOM 1266 C CA . LEU A 1 170 ? -4.496 12.211 8.992 1 98.62 170 LEU A CA 1
ATOM 1267 C C . LEU A 1 170 ? -5.418 13.242 9.641 1 98.62 170 LEU A C 1
ATOM 1269 O O . LEU A 1 170 ? -5.688 14.289 9.055 1 98.62 170 LEU A O 1
ATOM 1273 N N . GLU A 1 171 ? -5.91 12.891 10.812 1 97.56 171 GLU A N 1
ATOM 1274 C CA . GLU A 1 171 ? -6.758 13.836 11.539 1 97.56 171 GLU A CA 1
ATOM 1275 C C . GLU A 1 171 ? -6.02 15.148 11.805 1 97.56 171 GLU A C 1
ATOM 1277 O O . GLU A 1 171 ? -6.57 16.234 11.594 1 97.56 171 GLU A O 1
ATOM 1282 N N . PHE A 1 172 ? -4.809 15.055 12.258 1 97.44 172 PHE A N 1
ATOM 1283 C CA . PHE A 1 172 ? -4 16.234 12.508 1 97.44 172 PHE A CA 1
ATOM 1284 C C . PHE A 1 172 ? -3.785 17.031 11.219 1 97.44 172 PHE A C 1
ATOM 1286 O O . PHE A 1 172 ? -3.922 18.266 11.211 1 97.44 172 PHE A O 1
ATOM 1293 N N . LEU A 1 173 ? -3.434 16.375 10.156 1 97.94 173 LEU A N 1
ATOM 1294 C CA . LEU A 1 173 ? -3.188 17.016 8.859 1 97.94 173 LEU A CA 1
ATOM 1295 C C . LEU A 1 173 ? -4.41 17.797 8.398 1 97.94 173 LEU A C 1
ATOM 1297 O O . LEU A 1 173 ? -4.293 18.938 7.973 1 97.94 173 LEU A O 1
ATOM 1301 N N . ILE A 1 174 ? -5.559 17.156 8.516 1 97.25 174 ILE A N 1
ATOM 1302 C CA . ILE A 1 174 ? -6.805 17.766 8.055 1 97.25 174 ILE A CA 1
ATOM 1303 C C . ILE A 1 174 ? -7.121 19 8.906 1 97.25 174 ILE A C 1
ATOM 1305 O O . ILE A 1 174 ? -7.461 20.062 8.375 1 97.25 174 ILE A O 1
ATOM 1309 N N . LYS A 1 175 ? -6.938 18.859 10.219 1 95.31 175 LYS A N 1
ATOM 1310 C CA . LYS A 1 175 ? -7.191 19.984 11.109 1 95.31 175 LYS A CA 1
ATOM 1311 C C . LYS A 1 175 ? -6.23 21.141 10.82 1 95.31 175 LYS A C 1
ATOM 1313 O O . LYS A 1 175 ? -6.629 22.312 10.836 1 95.31 175 LYS A O 1
ATOM 1318 N N . ALA A 1 176 ? -5 20.828 10.602 1 94.94 176 ALA A N 1
ATOM 1319 C CA . ALA A 1 176 ? -3.996 21.844 10.297 1 94.94 176 ALA A CA 1
ATOM 1320 C C . ALA A 1 176 ? -4.312 22.547 8.977 1 94.94 176 ALA A C 1
ATOM 1322 O O . ALA A 1 176 ? -4.168 23.766 8.867 1 94.94 176 ALA A O 1
ATOM 1323 N N . LYS A 1 177 ? -4.762 21.766 7.984 1 94.44 177 LYS A N 1
ATOM 1324 C CA . LYS A 1 177 ? -5.113 22.344 6.691 1 94.44 177 LYS A CA 1
ATOM 1325 C C . LYS A 1 177 ? -6.348 23.234 6.809 1 94.44 177 LYS A C 1
ATOM 1327 O O . LYS A 1 177 ? -6.418 24.297 6.172 1 94.44 177 LYS A O 1
ATOM 1332 N N . GLU A 1 178 ? -7.301 22.828 7.586 1 92.19 178 GLU A N 1
ATOM 1333 C CA . GLU A 1 178 ? -8.484 23.641 7.832 1 92.19 178 GLU A CA 1
ATOM 1334 C C . GLU A 1 178 ? -8.102 24.969 8.484 1 92.19 178 GLU A C 1
ATOM 1336 O O . GLU A 1 178 ? -8.656 26.016 8.141 1 92.19 178 GLU A O 1
ATOM 1341 N N . PHE A 1 179 ? -7.199 24.891 9.406 1 88.62 179 PHE A N 1
ATOM 1342 C CA . PHE A 1 179 ? -6.734 26.078 10.102 1 88.62 179 PHE A CA 1
ATOM 1343 C C . PHE A 1 179 ? -6.086 27.062 9.125 1 88.62 179 PHE A C 1
ATOM 1345 O O . PHE A 1 179 ? -6.352 28.266 9.18 1 88.62 179 PHE A O 1
ATOM 1352 N N . VAL A 1 180 ? -5.277 26.547 8.211 1 84.75 180 VAL A N 1
ATOM 1353 C CA . VAL A 1 180 ? -4.566 27.391 7.254 1 84.75 180 VAL A CA 1
ATOM 1354 C C . VAL A 1 180 ? -5.559 28 6.266 1 84.75 180 VAL A C 1
ATOM 1356 O O . VAL A 1 180 ? -5.445 29.172 5.906 1 84.75 180 VAL A O 1
ATOM 1359 N N . VAL A 1 181 ? -6.52 27.234 5.824 1 80.81 181 VAL A N 1
ATOM 1360 C CA . VAL A 1 181 ? -7.52 27.719 4.879 1 80.81 181 VAL A CA 1
ATOM 1361 C C . VAL A 1 181 ? -8.367 28.797 5.539 1 80.81 181 VAL A C 1
ATOM 1363 O O . VAL A 1 181 ? -8.68 29.812 4.918 1 80.81 181 VAL A O 1
ATOM 1366 N N . ARG A 1 182 ? -8.656 28.609 6.801 1 80.56 182 ARG A N 1
ATOM 1367 C CA . ARG A 1 182 ? -9.547 29.531 7.512 1 80.56 182 ARG A CA 1
ATOM 1368 C C . ARG A 1 182 ? -8.797 30.781 7.957 1 80.56 182 ARG A C 1
ATOM 1370 O O . ARG A 1 182 ? -9.344 31.875 7.934 1 80.56 182 ARG A O 1
ATOM 1377 N N . ASN A 1 183 ? -7.516 30.594 8.383 1 79.19 183 ASN A N 1
ATOM 1378 C CA . ASN A 1 183 ? -6.809 31.688 9.039 1 79.19 183 ASN A CA 1
ATOM 1379 C C . ASN A 1 183 ? -5.676 32.219 8.172 1 79.19 183 ASN A C 1
ATOM 1381 O O . ASN A 1 183 ? -5.113 33.281 8.453 1 79.19 183 ASN A O 1
ATOM 1385 N N . GLY A 1 184 ? -5.48 31.75 6.938 1 70.44 184 GLY A N 1
ATOM 1386 C CA . GLY A 1 184 ? -4.312 32.062 6.133 1 70.44 184 GLY A CA 1
ATOM 1387 C C . GLY A 1 184 ? -3.02 31.531 6.715 1 70.44 184 GLY A C 1
ATOM 1388 O O . GLY A 1 184 ? -3.018 30.953 7.805 1 70.44 184 GLY A O 1
ATOM 1389 N N . ILE A 1 185 ? -1.936 31.312 5.957 1 61.62 185 ILE A N 1
ATOM 1390 C CA . ILE A 1 185 ? -0.638 30.859 6.434 1 61.62 185 ILE A CA 1
ATOM 1391 C C . ILE A 1 185 ? -0.051 31.875 7.406 1 61.62 185 ILE A C 1
ATOM 1393 O O . ILE A 1 185 ? 0.081 33.062 7.078 1 61.62 185 ILE A O 1
ATOM 1397 N N . PRO A 1 186 ? 0.161 31.609 8.742 1 50.69 186 PRO A N 1
ATOM 1398 C CA . PRO A 1 186 ? 0.792 32.562 9.641 1 50.69 186 PRO A CA 1
ATOM 1399 C C . PRO A 1 186 ? 2.166 33.031 9.156 1 50.69 186 PRO A C 1
ATOM 1401 O O . PRO A 1 186 ? 2.984 32.188 8.75 1 50.69 186 PRO A O 1
ATOM 1404 N N . GLY A 1 187 ? 2.514 34.312 8.93 1 50.59 187 GLY A N 1
ATOM 1405 C CA . GLY A 1 187 ? 3.725 35 8.508 1 50.59 187 GLY A CA 1
ATOM 1406 C C . GLY A 1 187 ? 3.703 35.406 7.047 1 50.59 187 GLY A C 1
ATOM 1407 O O . GLY A 1 187 ? 4.676 35.969 6.539 1 50.59 187 GLY A O 1
ATOM 1408 N N . LYS A 1 188 ? 2.943 34.812 6.188 1 52.44 188 LYS A N 1
ATOM 1409 C CA . LYS A 1 188 ? 2.803 35.375 4.855 1 52.44 188 LYS A CA 1
ATOM 1410 C C . LYS A 1 188 ? 2.135 36.75 4.926 1 52.44 188 LYS A C 1
ATOM 1412 O O . LYS A 1 188 ? 0.942 36.875 5.219 1 52.44 188 LYS A O 1
ATOM 1417 N N . ASN A 1 189 ? 2.807 37.719 5.539 1 41.69 189 ASN A N 1
ATOM 1418 C CA . ASN A 1 189 ? 2.457 39.156 5.461 1 41.69 189 ASN A CA 1
ATOM 1419 C C . ASN A 1 189 ? 2.188 39.594 4.023 1 41.69 189 ASN A C 1
ATOM 1421 O O . ASN A 1 189 ? 3.047 39.438 3.152 1 41.69 189 ASN A O 1
ATOM 1425 N N . ASP A 1 190 ? 0.964 39.656 3.602 1 43.62 190 ASP A N 1
ATOM 1426 C CA . ASP A 1 190 ? 0.685 40.469 2.424 1 43.62 190 ASP A CA 1
ATOM 1427 C C . ASP A 1 190 ? 1.354 41.844 2.533 1 43.62 190 ASP A C 1
ATOM 1429 O O . ASP A 1 190 ? 0.952 42.656 3.35 1 43.62 190 ASP A O 1
ATOM 1433 N N . GLY A 1 191 ? 2.672 41.906 2.645 1 36.88 191 GLY A N 1
ATOM 1434 C CA . GLY A 1 191 ? 3.334 43.219 2.521 1 36.88 191 GLY A CA 1
ATOM 1435 C C . GLY A 1 191 ? 2.736 44.094 1.439 1 36.88 191 GLY A C 1
ATOM 1436 O O . GLY A 1 191 ? 3.1 45.25 1.311 1 36.88 191 GLY A O 1
ATOM 1437 N N . ALA A 1 192 ? 2.477 43.656 0.21 1 41.78 192 ALA A N 1
ATOM 1438 C CA . ALA A 1 192 ? 2.568 44.688 -0.823 1 41.78 192 ALA A CA 1
ATOM 1439 C C . ALA A 1 192 ? 1.396 45.656 -0.735 1 41.78 192 ALA A C 1
ATOM 1441 O O . ALA A 1 192 ? 1.12 46.375 -1.686 1 41.78 192 ALA A O 1
ATOM 1442 N N . GLN A 1 193 ? 0.572 45.906 0.398 1 26.84 193 GLN A N 1
ATOM 1443 C CA . GLN A 1 193 ? 0.044 47.219 0.076 1 26.84 193 GLN A CA 1
ATOM 1444 C C . GLN A 1 193 ? 1.102 48.312 0.283 1 26.84 193 GLN A C 1
ATOM 1446 O O . GLN A 1 193 ? 1.817 48.281 1.286 1 26.84 193 GLN A O 1
ATOM 1451 N N . MET B 1 1 ? 20.891 -13.031 -13.352 1 92.25 1 MET B N 1
ATOM 1452 C CA . MET B 1 1 ? 19.719 -13.797 -12.945 1 92.25 1 MET B CA 1
ATOM 1453 C C . MET B 1 1 ? 19 -13.125 -11.781 1 92.25 1 MET B C 1
ATOM 1455 O O . MET B 1 1 ? 17.797 -12.867 -11.844 1 92.25 1 MET B O 1
ATOM 1459 N N . LEU B 1 2 ? 19.766 -12.773 -10.758 1 94.38 2 LEU B N 1
ATOM 1460 C CA . LEU B 1 2 ? 19.172 -12.18 -9.562 1 94.38 2 LEU B CA 1
ATOM 1461 C C . LEU B 1 2 ? 18.547 -10.828 -9.883 1 94.38 2 LEU B C 1
ATOM 1463 O O . LEU B 1 2 ? 17.438 -10.531 -9.438 1 94.38 2 LEU B O 1
ATOM 1467 N N . LEU B 1 3 ? 19.266 -10.023 -10.703 1 94.5 3 LEU B N 1
ATOM 1468 C CA . LEU B 1 3 ? 18.75 -8.719 -11.102 1 94.5 3 LEU B CA 1
ATOM 1469 C C . LEU B 1 3 ? 17.453 -8.859 -11.891 1 94.5 3 LEU B C 1
ATOM 1471 O O . LEU B 1 3 ? 16.5 -8.109 -11.672 1 94.5 3 LEU B O 1
ATOM 1475 N N . SER B 1 4 ? 17.422 -9.805 -12.719 1 95.5 4 SER B N 1
ATOM 1476 C CA . SER B 1 4 ? 16.219 -10.07 -13.508 1 95.5 4 SER B CA 1
ATOM 1477 C C . SER B 1 4 ? 15.062 -10.516 -12.625 1 95.5 4 SER B C 1
ATOM 1479 O O . SER B 1 4 ? 13.922 -10.102 -12.836 1 95.5 4 SER B O 1
ATOM 1481 N N . ALA B 1 5 ? 15.375 -11.352 -11.633 1 95.56 5 ALA B N 1
ATOM 1482 C CA . ALA B 1 5 ? 14.344 -11.797 -10.695 1 95.56 5 ALA B CA 1
ATOM 1483 C C . ALA B 1 5 ? 13.766 -10.625 -9.914 1 95.56 5 ALA B C 1
ATOM 1485 O O . ALA B 1 5 ? 12.547 -10.523 -9.75 1 95.56 5 ALA B O 1
ATOM 1486 N N . ALA B 1 6 ? 14.648 -9.742 -9.5 1 95.44 6 ALA B N 1
ATOM 1487 C CA . ALA B 1 6 ? 14.211 -8.555 -8.766 1 95.44 6 ALA B CA 1
ATOM 1488 C C . ALA B 1 6 ? 13.344 -7.656 -9.633 1 95.44 6 ALA B C 1
ATOM 1490 O O . ALA B 1 6 ? 12.344 -7.105 -9.172 1 95.44 6 ALA B O 1
ATOM 1491 N N . GLU B 1 7 ? 13.68 -7.539 -10.906 1 94.06 7 GLU B N 1
ATOM 1492 C CA . GLU B 1 7 ? 12.922 -6.719 -11.844 1 94.06 7 GLU B CA 1
ATOM 1493 C C . GLU B 1 7 ? 11.539 -7.312 -12.102 1 94.06 7 GLU B C 1
ATOM 1495 O O . GLU B 1 7 ? 10.539 -6.586 -12.148 1 94.06 7 GLU B O 1
ATOM 1500 N N . VAL B 1 8 ? 11.516 -8.602 -12.242 1 93.25 8 VAL B N 1
ATOM 1501 C CA . VAL B 1 8 ? 10.234 -9.266 -12.438 1 93.25 8 VAL B CA 1
ATOM 1502 C C . VAL B 1 8 ? 9.359 -9.086 -11.195 1 93.25 8 VAL B C 1
ATOM 1504 O O . VAL B 1 8 ? 8.164 -8.812 -11.312 1 93.25 8 VAL B O 1
ATOM 1507 N N . MET B 1 9 ? 9.969 -9.227 -10.031 1 92.5 9 MET B N 1
ATOM 1508 C CA . MET B 1 9 ? 9.211 -9.078 -8.789 1 92.5 9 MET B CA 1
ATOM 1509 C C . MET B 1 9 ? 8.617 -7.676 -8.68 1 92.5 9 MET B C 1
ATOM 1511 O O . MET B 1 9 ? 7.469 -7.516 -8.266 1 92.5 9 MET B O 1
ATOM 1515 N N . ARG B 1 10 ? 9.328 -6.688 -9.094 1 92.31 10 ARG B N 1
ATOM 1516 C CA . ARG B 1 10 ? 8.883 -5.297 -9.047 1 92.31 10 ARG B CA 1
ATOM 1517 C C . ARG B 1 10 ? 7.695 -5.07 -9.984 1 92.31 10 ARG B C 1
ATOM 1519 O O . ARG B 1 10 ? 6.785 -4.305 -9.664 1 92.31 10 ARG B O 1
ATOM 1526 N N . GLU B 1 11 ? 7.691 -5.727 -11.094 1 91.25 11 GLU B N 1
ATOM 1527 C CA . GLU B 1 11 ? 6.73 -5.426 -12.148 1 91.25 11 GLU B CA 1
ATOM 1528 C C . GLU B 1 11 ? 5.5 -6.324 -12.047 1 91.25 11 GLU B C 1
ATOM 1530 O O . GLU B 1 11 ? 4.383 -5.895 -12.344 1 91.25 11 GLU B O 1
ATOM 1535 N N . ARG B 1 12 ? 5.809 -7.578 -11.539 1 89.5 12 ARG B N 1
ATOM 1536 C CA . ARG B 1 12 ? 4.75 -8.578 -11.648 1 89.5 12 ARG B CA 1
ATOM 1537 C C . ARG B 1 12 ? 4.41 -9.164 -10.281 1 89.5 12 ARG B C 1
ATOM 1539 O O . ARG B 1 12 ? 3.561 -10.047 -10.172 1 89.5 12 ARG B O 1
ATOM 1546 N N . GLY B 1 13 ? 5.047 -8.672 -9.266 1 89.69 13 GLY B N 1
ATOM 1547 C CA . GLY B 1 13 ? 4.832 -9.219 -7.934 1 89.69 13 GLY B CA 1
ATOM 1548 C C . GLY B 1 13 ? 5.562 -10.523 -7.699 1 89.69 13 GLY B C 1
ATOM 1549 O O . GLY B 1 13 ? 6.227 -11.047 -8.602 1 89.69 13 GLY B O 1
ATOM 1550 N N . ALA B 1 14 ? 5.434 -11.039 -6.48 1 90 14 ALA B N 1
ATOM 1551 C CA . ALA B 1 14 ? 6.141 -12.25 -6.082 1 90 14 ALA B CA 1
ATOM 1552 C C . ALA B 1 14 ? 5.676 -13.453 -6.906 1 90 14 ALA B C 1
ATOM 1554 O O . ALA B 1 14 ? 6.488 -14.289 -7.305 1 90 14 ALA B O 1
ATOM 1555 N N . ALA B 1 15 ? 4.406 -13.484 -7.188 1 87.44 15 ALA B N 1
ATOM 1556 C CA . ALA B 1 15 ? 3.844 -14.609 -7.926 1 87.44 15 ALA B CA 1
ATOM 1557 C C . ALA B 1 15 ? 4.328 -14.609 -9.375 1 87.44 15 ALA B C 1
ATOM 1559 O O . ALA B 1 15 ? 4.395 -15.664 -10.008 1 87.44 15 ALA B O 1
ATOM 1560 N N . GLY B 1 16 ? 4.695 -13.477 -9.844 1 89 16 GLY B N 1
ATOM 1561 C CA . GLY B 1 16 ? 5.164 -13.344 -11.211 1 89 16 GLY B CA 1
ATOM 1562 C C . GLY B 1 16 ? 6.586 -13.836 -11.406 1 89 16 GLY B C 1
ATOM 1563 O O . GLY B 1 16 ? 7.023 -14.047 -12.539 1 89 16 GLY B O 1
ATOM 1564 N N . VAL B 1 17 ? 7.285 -14.055 -10.344 1 91.12 17 VAL B N 1
ATOM 1565 C CA . VAL B 1 17 ? 8.664 -14.523 -10.422 1 91.12 17 VAL B CA 1
ATOM 1566 C C . VAL B 1 17 ? 8.688 -16.031 -10.641 1 91.12 17 VAL B C 1
ATOM 1568 O O . VAL B 1 17 ? 8.555 -16.812 -9.688 1 91.12 17 VAL B O 1
ATOM 1571 N N . THR B 1 18 ? 8.797 -16.422 -11.883 1 90.5 18 THR B N 1
ATOM 1572 C CA . THR B 1 18 ? 8.953 -17.812 -12.289 1 90.5 18 THR B CA 1
ATOM 1573 C C . THR B 1 18 ? 10.281 -18.016 -13.023 1 90.5 18 THR B C 1
ATOM 1575 O O . THR B 1 18 ? 10.867 -17.062 -13.531 1 90.5 18 THR B O 1
ATOM 1578 N N . ILE B 1 19 ? 10.641 -19.266 -13.055 1 91.81 19 ILE B N 1
ATOM 1579 C CA . ILE B 1 19 ? 11.875 -19.625 -13.75 1 91.81 19 ILE B CA 1
ATOM 1580 C C . ILE B 1 19 ? 11.797 -19.156 -15.203 1 91.81 19 ILE B C 1
ATOM 1582 O O . ILE B 1 19 ? 12.719 -18.516 -15.703 1 91.81 19 ILE B O 1
ATOM 1586 N N . ASP B 1 20 ? 10.719 -19.406 -15.836 1 92.19 20 ASP B N 1
ATOM 1587 C CA . ASP B 1 20 ? 10.547 -19.062 -17.25 1 92.19 20 ASP B CA 1
ATOM 1588 C C . ASP B 1 20 ? 10.609 -17.547 -17.453 1 92.19 20 ASP B C 1
ATOM 1590 O O . ASP B 1 20 ? 11.258 -17.062 -18.375 1 92.19 20 ASP B O 1
ATOM 1594 N N . GLU B 1 21 ? 9.945 -16.812 -16.609 1 92.06 21 GLU B N 1
ATOM 1595 C CA . GLU B 1 21 ? 9.914 -15.359 -16.75 1 92.06 21 GLU B CA 1
ATOM 1596 C C . GLU B 1 21 ? 11.297 -14.75 -16.531 1 92.06 21 GLU B C 1
ATOM 1598 O O . GLU B 1 21 ? 11.688 -13.82 -17.234 1 92.06 21 GLU B O 1
ATOM 1603 N N . VAL B 1 22 ? 12.016 -15.211 -15.516 1 94.62 22 VAL B N 1
ATOM 1604 C CA . VAL B 1 22 ? 13.336 -14.68 -15.188 1 94.62 22 VAL B CA 1
ATOM 1605 C C . VAL B 1 22 ? 14.328 -15.039 -16.297 1 94.62 22 VAL B C 1
ATOM 1607 O O . VAL B 1 22 ? 15.172 -14.211 -16.656 1 94.62 22 VAL B O 1
ATOM 1610 N N . LEU B 1 23 ? 14.156 -16.25 -16.844 1 94.12 23 LEU B N 1
ATOM 1611 C CA . LEU B 1 23 ? 15 -16.641 -17.969 1 94.12 23 LEU B CA 1
ATOM 1612 C C . LEU B 1 23 ? 14.734 -15.758 -19.188 1 94.12 23 LEU B C 1
ATOM 1614 O O . LEU B 1 23 ? 15.672 -15.32 -19.859 1 94.12 23 LEU B O 1
ATOM 1618 N N . ALA B 1 24 ? 13.523 -15.547 -19.438 1 93.75 24 ALA B N 1
ATOM 1619 C CA . ALA B 1 24 ? 13.141 -14.703 -20.562 1 93.75 24 ALA B CA 1
ATOM 1620 C C . ALA B 1 24 ? 13.711 -13.297 -20.422 1 93.75 24 ALA B C 1
ATOM 1622 O O . ALA B 1 24 ? 14.211 -12.719 -21.391 1 93.75 24 ALA B O 1
ATOM 1623 N N . ARG B 1 25 ? 13.672 -12.773 -19.219 1 92.94 25 ARG B N 1
ATOM 1624 C CA . ARG B 1 25 ? 14.156 -11.422 -18.953 1 92.94 25 ARG B CA 1
ATOM 1625 C C . ARG B 1 25 ? 15.68 -11.367 -19 1 92.94 25 ARG B C 1
ATOM 1627 O O . ARG B 1 25 ? 16.25 -10.391 -19.484 1 92.94 25 ARG B O 1
ATOM 1634 N N . SER B 1 26 ? 16.312 -12.375 -18.5 1 94 26 SER B N 1
ATOM 1635 C CA . SER B 1 26 ? 17.766 -12.375 -18.359 1 94 26 SER B CA 1
ATOM 1636 C C . SER B 1 26 ? 18.438 -12.711 -19.688 1 94 26 SER B C 1
ATOM 1638 O O . SER B 1 26 ? 19.609 -12.367 -19.891 1 94 26 SER B O 1
ATOM 1640 N N . GLY B 1 27 ? 17.797 -13.5 -20.469 1 93.62 27 GLY B N 1
ATOM 1641 C CA . GLY B 1 27 ? 18.391 -14 -21.688 1 93.62 27 GLY B CA 1
ATOM 1642 C C . GLY B 1 27 ? 19.391 -15.125 -21.453 1 93.62 27 GLY B C 1
ATOM 1643 O O . GLY B 1 27 ? 20.094 -15.539 -22.375 1 93.62 27 GLY B O 1
ATOM 1644 N N . ALA B 1 28 ? 19.438 -15.617 -20.297 1 91.25 28 ALA B N 1
ATOM 1645 C CA . ALA B 1 28 ? 20.359 -16.672 -19.938 1 91.25 28 ALA B CA 1
ATOM 1646 C C . ALA B 1 28 ? 19.844 -18.047 -20.359 1 91.25 28 ALA B C 1
ATOM 1648 O O . ALA B 1 28 ? 18.641 -18.219 -20.547 1 91.25 28 ALA B O 1
ATOM 1649 N N . PRO B 1 29 ? 20.797 -18.953 -20.625 1 89.56 29 PRO B N 1
ATOM 1650 C CA . PRO B 1 29 ? 20.359 -20.312 -20.938 1 89.56 29 PRO B CA 1
ATOM 1651 C C . PRO B 1 29 ? 19.609 -20.969 -19.781 1 89.56 29 PRO B C 1
ATOM 1653 O O . PRO B 1 29 ? 19.875 -20.656 -18.609 1 89.56 29 PRO B O 1
ATOM 1656 N N . ARG B 1 30 ? 18.703 -21.828 -20.047 1 85.69 30 ARG B N 1
ATOM 1657 C CA . ARG B 1 30 ? 17.828 -22.484 -19.078 1 85.69 30 ARG B CA 1
ATOM 1658 C C . ARG B 1 30 ? 18.656 -23.156 -17.969 1 85.69 30 ARG B C 1
ATOM 1660 O O . ARG B 1 30 ? 18.281 -23.094 -16.797 1 85.69 30 ARG B O 1
ATOM 1667 N N . GLY B 1 31 ? 19.734 -23.812 -18.234 1 84.69 31 GLY B N 1
ATOM 1668 C CA . GLY B 1 31 ? 20.562 -24.469 -17.219 1 84.69 31 GLY B CA 1
ATOM 1669 C C . GLY B 1 31 ? 21.172 -23.5 -16.234 1 84.69 31 GLY B C 1
ATOM 1670 O O . GLY B 1 31 ? 21.562 -23.906 -15.133 1 84.69 31 GLY B O 1
ATOM 1671 N N . SER B 1 32 ? 21.172 -22.281 -16.422 1 88.94 32 SER B N 1
ATOM 1672 C CA . SER B 1 32 ? 21.781 -21.25 -15.594 1 88.94 32 SER B CA 1
ATOM 1673 C C . SER B 1 32 ? 20.984 -21.016 -14.312 1 88.94 32 SER B C 1
ATOM 1675 O O . SER B 1 32 ? 21.562 -20.703 -13.266 1 88.94 32 SER B O 1
ATOM 1677 N N . VAL B 1 33 ? 19.672 -21.188 -14.336 1 87.81 33 VAL B N 1
ATOM 1678 C CA . VAL B 1 33 ? 18.844 -20.906 -13.172 1 87.81 33 VAL B CA 1
ATOM 1679 C C . VAL B 1 33 ? 19.203 -21.844 -12.031 1 87.81 33 VAL B C 1
ATOM 1681 O O . VAL B 1 33 ? 19.297 -21.422 -10.875 1 87.81 33 VAL B O 1
ATOM 1684 N N . TYR B 1 34 ? 19.453 -23.109 -12.422 1 87 34 TYR B N 1
ATOM 1685 C CA . TYR B 1 34 ? 19.734 -24.094 -11.391 1 87 34 TYR B CA 1
ATOM 1686 C C . TYR B 1 34 ? 21.141 -23.922 -10.836 1 87 34 TYR B C 1
ATOM 1688 O O . TYR B 1 34 ? 21.422 -24.328 -9.703 1 87 34 TYR B O 1
ATOM 1696 N N . TYR B 1 35 ? 21.938 -23.344 -11.617 1 90 35 TYR B N 1
ATOM 1697 C CA . TYR B 1 35 ? 23.266 -22.984 -11.133 1 90 35 TYR B CA 1
ATOM 1698 C C . TYR B 1 35 ? 23.188 -21.859 -10.117 1 90 35 TYR B C 1
ATOM 1700 O O . TYR B 1 35 ? 23.797 -21.938 -9.039 1 90 35 TYR B O 1
ATOM 1708 N N . HIS B 1 36 ? 22.406 -20.891 -10.383 1 92.5 36 HIS B N 1
ATOM 1709 C CA . HIS B 1 36 ? 22.328 -19.703 -9.539 1 92.5 36 HIS B CA 1
ATOM 1710 C C . HIS B 1 36 ? 21.391 -19.953 -8.359 1 92.5 36 HIS B C 1
ATOM 1712 O O . HIS B 1 36 ? 21.594 -19.406 -7.273 1 92.5 36 HIS B O 1
ATOM 1718 N N . PHE B 1 37 ? 20.359 -20.734 -8.625 1 95.31 37 PHE B N 1
ATOM 1719 C CA . PHE B 1 37 ? 19.359 -21.016 -7.613 1 95.31 37 PHE B CA 1
ATOM 1720 C C . PHE B 1 37 ? 19.125 -22.516 -7.477 1 95.31 37 PHE B C 1
ATOM 1722 O O . PHE B 1 37 ? 18.062 -23.016 -7.82 1 95.31 37 PHE B O 1
ATOM 1729 N N . PRO B 1 38 ? 20.047 -23.156 -6.867 1 93.5 38 PRO B N 1
ATOM 1730 C CA . PRO B 1 38 ? 19.984 -24.625 -6.773 1 93.5 38 PRO B CA 1
ATOM 1731 C C . PRO B 1 38 ? 18.766 -25.109 -5.988 1 93.5 38 PRO B C 1
ATOM 1733 O O . PRO B 1 38 ? 18.281 -26.234 -6.199 1 93.5 38 PRO B O 1
ATOM 1736 N N . GLU B 1 39 ? 18.25 -24.219 -5.07 1 93.12 39 GLU B N 1
ATOM 1737 C CA . GLU B 1 39 ? 17.094 -24.625 -4.281 1 93.12 39 GLU B CA 1
ATOM 1738 C C . GLU B 1 39 ? 15.789 -24.219 -4.965 1 93.12 39 GLU B C 1
ATOM 1740 O O . GLU B 1 39 ? 14.711 -24.297 -4.363 1 93.12 39 GLU B O 1
ATOM 1745 N N . GLY B 1 40 ? 15.914 -23.656 -6.219 1 91.44 40 GLY B N 1
ATOM 1746 C CA . GLY B 1 40 ? 14.742 -23.453 -7.047 1 91.44 40 GLY B CA 1
ATOM 1747 C C . GLY B 1 40 ? 14.109 -22.078 -6.859 1 91.44 40 GLY B C 1
ATOM 1748 O O . GLY B 1 40 ? 14.797 -21.125 -6.492 1 91.44 40 GLY B O 1
ATOM 1749 N N . ARG B 1 41 ? 12.773 -22 -7.133 1 91.5 41 ARG B N 1
ATOM 1750 C CA . ARG B 1 41 ? 12.023 -20.75 -7.223 1 91.5 41 ARG B CA 1
ATOM 1751 C C . ARG B 1 41 ? 11.969 -20.047 -5.871 1 91.5 41 ARG B C 1
ATOM 1753 O O . ARG B 1 41 ? 12.07 -18.812 -5.801 1 91.5 41 ARG B O 1
ATOM 1760 N N . ASN B 1 42 ? 11.875 -20.812 -4.812 1 91.44 42 ASN B N 1
ATOM 1761 C CA . ASN B 1 42 ? 11.781 -20.203 -3.49 1 91.44 42 ASN B CA 1
ATOM 1762 C C . ASN B 1 42 ? 13.062 -19.453 -3.123 1 91.44 42 ASN B C 1
ATOM 1764 O O . ASN B 1 42 ? 13.016 -18.375 -2.535 1 91.44 42 ASN B O 1
ATOM 1768 N N . GLN B 1 43 ? 14.141 -20.078 -3.439 1 93.75 43 GLN B N 1
ATOM 1769 C CA . GLN B 1 43 ? 15.414 -19.391 -3.24 1 93.75 43 GLN B CA 1
ATOM 1770 C C . GLN B 1 43 ? 15.492 -18.125 -4.082 1 93.75 43 GLN B C 1
ATOM 1772 O O . GLN B 1 43 ? 15.945 -17.078 -3.602 1 93.75 43 GLN B O 1
ATOM 1777 N N . MET B 1 44 ? 15.062 -18.219 -5.344 1 95 44 MET B N 1
ATOM 1778 C CA . MET B 1 44 ? 15.062 -17.078 -6.254 1 95 44 MET B CA 1
ATOM 1779 C C . MET B 1 44 ? 14.234 -15.922 -5.691 1 95 44 MET B C 1
ATOM 1781 O O . MET B 1 44 ? 14.672 -14.773 -5.707 1 95 44 MET B O 1
ATOM 1785 N N . LEU B 1 45 ? 13.102 -16.234 -5.137 1 94.12 45 LEU B N 1
ATOM 1786 C CA . LEU B 1 45 ? 12.211 -15.242 -4.547 1 94.12 45 LEU B CA 1
ATOM 1787 C C . LEU B 1 45 ? 12.859 -14.57 -3.34 1 94.12 45 LEU B C 1
ATOM 1789 O O . LEU B 1 45 ? 12.867 -13.344 -3.236 1 94.12 45 LEU B O 1
ATOM 1793 N N . ALA B 1 46 ? 13.367 -15.383 -2.475 1 95.06 46 ALA B N 1
ATOM 1794 C CA . ALA B 1 46 ? 13.977 -14.867 -1.248 1 95.06 46 ALA B CA 1
ATOM 1795 C C . ALA B 1 46 ? 15.172 -13.969 -1.561 1 95.06 46 ALA B C 1
ATOM 1797 O O . ALA B 1 46 ? 15.328 -12.898 -0.966 1 95.06 46 ALA B O 1
ATOM 1798 N N . GLU B 1 47 ? 15.961 -14.383 -2.488 1 96.5 47 GLU B N 1
ATOM 1799 C CA . GLU B 1 47 ? 17.141 -13.609 -2.84 1 96.5 47 GLU B CA 1
ATOM 1800 C C . GLU B 1 47 ? 16.781 -12.328 -3.578 1 96.5 47 GLU B C 1
ATOM 1802 O O . GLU B 1 47 ? 17.422 -11.289 -3.395 1 96.5 47 GLU B O 1
ATOM 1807 N N . ALA B 1 48 ? 15.789 -12.43 -4.449 1 96.56 48 ALA B N 1
ATOM 1808 C CA . ALA B 1 48 ? 15.305 -11.227 -5.125 1 96.56 48 ALA B CA 1
ATOM 1809 C C . ALA B 1 48 ? 14.781 -10.203 -4.117 1 96.56 48 ALA B C 1
ATOM 1811 O O . ALA B 1 48 ? 15.07 -9.008 -4.23 1 96.56 48 ALA B O 1
ATOM 1812 N N . LEU B 1 49 ? 14.055 -10.68 -3.143 1 96.38 49 LEU B N 1
ATOM 1813 C CA . LEU B 1 49 ? 13.539 -9.82 -2.082 1 96.38 49 LEU B CA 1
ATOM 1814 C C . LEU B 1 49 ? 14.68 -9.188 -1.293 1 96.38 49 LEU B C 1
ATOM 1816 O O . LEU B 1 49 ? 14.695 -7.973 -1.077 1 96.38 49 LEU B O 1
ATOM 1820 N N . ARG B 1 50 ? 15.594 -10.008 -0.889 1 96.94 50 ARG B N 1
ATOM 1821 C CA . ARG B 1 50 ? 16.719 -9.516 -0.093 1 96.94 50 ARG B CA 1
ATOM 1822 C C . ARG B 1 50 ? 17.531 -8.492 -0.869 1 96.94 50 ARG B C 1
ATOM 1824 O O . ARG B 1 50 ? 17.891 -7.441 -0.33 1 96.94 50 ARG B O 1
ATOM 1831 N N . TYR B 1 51 ? 17.781 -8.82 -2.104 1 97.06 51 TYR B N 1
ATOM 1832 C CA . TYR B 1 51 ? 18.516 -7.914 -2.967 1 97.06 51 TYR B CA 1
ATOM 1833 C C . TYR B 1 51 ? 17.812 -6.566 -3.078 1 97.06 51 TYR B C 1
ATOM 1835 O O . TYR B 1 51 ? 18.422 -5.516 -2.889 1 97.06 51 TYR B O 1
ATOM 1843 N N . SER B 1 52 ? 16.562 -6.586 -3.371 1 96.25 52 SER B N 1
ATOM 1844 C CA . SER B 1 52 ? 15.766 -5.371 -3.523 1 96.25 52 SER B CA 1
ATOM 1845 C C . SER B 1 52 ? 15.648 -4.617 -2.203 1 96.25 52 SER B C 1
ATOM 1847 O O . SER B 1 52 ? 15.828 -3.396 -2.164 1 96.25 52 SER B O 1
ATOM 1849 N N . GLY B 1 53 ? 15.359 -5.352 -1.142 1 96.5 53 GLY B N 1
ATOM 1850 C CA . GLY B 1 53 ? 15.258 -4.762 0.183 1 96.5 53 GLY B CA 1
ATOM 1851 C C . GLY B 1 53 ? 16.531 -4.082 0.633 1 96.5 53 GLY B C 1
ATOM 1852 O O . GLY B 1 53 ? 16.5 -2.988 1.199 1 96.5 53 GLY B O 1
ATOM 1853 N N . GLU B 1 54 ? 17.625 -4.703 0.354 1 96.06 54 GLU B N 1
ATOM 1854 C CA . GLU B 1 54 ? 18.922 -4.148 0.732 1 96.06 54 GLU B CA 1
ATOM 1855 C C . GLU B 1 54 ? 19.219 -2.855 -0.021 1 96.06 54 GLU B C 1
ATOM 1857 O O . GLU B 1 54 ? 19.766 -1.908 0.548 1 96.06 54 GLU B O 1
ATOM 1862 N N . ALA B 1 55 ? 18.906 -2.816 -1.268 1 94.94 55 ALA B N 1
ATOM 1863 C CA . ALA B 1 55 ? 19.141 -1.616 -2.068 1 94.94 55 ALA B CA 1
ATOM 1864 C C . ALA B 1 55 ? 18.328 -0.439 -1.531 1 94.94 55 ALA B C 1
ATOM 1866 O O . ALA B 1 55 ? 18.859 0.662 -1.364 1 94.94 55 ALA B O 1
ATOM 1867 N N . ILE B 1 56 ? 17.094 -0.632 -1.236 1 95.19 56 ILE B N 1
ATOM 1868 C CA . ILE B 1 56 ? 16.234 0.418 -0.716 1 95.19 56 ILE B CA 1
ATOM 1869 C C . ILE B 1 56 ? 16.656 0.789 0.702 1 95.19 56 ILE B C 1
ATOM 1871 O O . ILE B 1 56 ? 16.703 1.969 1.058 1 95.19 56 ILE B O 1
ATOM 1875 N N . THR B 1 57 ? 17.047 -0.235 1.471 1 96.44 57 THR B N 1
ATOM 1876 C CA . THR B 1 57 ? 17.516 -0.005 2.832 1 96.44 57 THR B CA 1
ATOM 1877 C C . THR B 1 57 ? 18.781 0.865 2.83 1 96.44 57 THR B C 1
ATOM 1879 O O . THR B 1 57 ? 18.891 1.798 3.629 1 96.44 57 THR B O 1
ATOM 1882 N N . ALA B 1 58 ? 19.641 0.582 1.946 1 96 58 ALA B N 1
ATOM 1883 C CA . ALA B 1 58 ? 20.875 1.368 1.849 1 96 58 ALA B CA 1
ATOM 1884 C C . ALA B 1 58 ? 20.562 2.828 1.528 1 96 58 ALA B C 1
ATOM 1886 O O . ALA B 1 58 ? 21.156 3.736 2.113 1 96 58 ALA B O 1
ATOM 1887 N N . MET B 1 59 ? 19.672 3.055 0.657 1 94.25 59 MET B N 1
ATOM 1888 C CA . MET B 1 59 ? 19.25 4.406 0.296 1 94.25 59 MET B CA 1
ATOM 1889 C C . MET B 1 59 ? 18.641 5.129 1.495 1 94.25 59 MET B C 1
ATOM 1891 O O . MET B 1 59 ? 18.969 6.285 1.761 1 94.25 59 MET B O 1
ATOM 1895 N N . ILE B 1 60 ? 17.781 4.422 2.248 1 95.25 60 ILE B N 1
ATOM 1896 C CA . ILE B 1 60 ? 17.094 4.977 3.418 1 95.25 60 ILE B CA 1
ATOM 1897 C C . ILE B 1 60 ? 18.125 5.305 4.496 1 95.25 60 ILE B C 1
ATOM 1899 O O . ILE B 1 60 ? 18.125 6.41 5.047 1 95.25 60 ILE B O 1
ATOM 1903 N N . ASP B 1 61 ? 19.047 4.371 4.707 1 95.31 61 ASP B N 1
ATOM 1904 C CA . ASP B 1 61 ? 20.047 4.562 5.742 1 95.31 61 ASP B CA 1
ATOM 1905 C C . ASP B 1 61 ? 20.969 5.738 5.41 1 95.31 61 ASP B C 1
ATOM 1907 O O . ASP B 1 61 ? 21.312 6.535 6.289 1 95.31 61 ASP B O 1
ATOM 1911 N N . ASP B 1 62 ? 21.328 5.848 4.191 1 95.69 62 ASP B N 1
ATOM 1912 C CA . ASP B 1 62 ? 22.188 6.934 3.754 1 95.69 62 ASP B CA 1
ATOM 1913 C C . ASP B 1 62 ? 21.5 8.289 3.906 1 95.69 62 ASP B C 1
ATOM 1915 O O . ASP B 1 62 ? 22.078 9.234 4.438 1 95.69 62 ASP B O 1
ATOM 1919 N N . ALA B 1 63 ? 20.25 8.406 3.527 1 95.75 63 ALA B N 1
ATOM 1920 C CA . ALA B 1 63 ? 19.516 9.664 3.562 1 95.75 63 ALA B CA 1
ATOM 1921 C C . ALA B 1 63 ? 19.125 10.023 4.992 1 95.75 63 ALA B C 1
ATOM 1923 O O . ALA B 1 63 ? 19.031 11.211 5.332 1 95.75 63 ALA B O 1
ATOM 1924 N N . ALA B 1 64 ? 18.938 8.953 5.828 1 95 64 ALA B N 1
ATOM 1925 C CA . ALA B 1 64 ? 18.5 9.156 7.203 1 95 64 ALA B CA 1
ATOM 1926 C C . ALA B 1 64 ? 19.531 9.945 8 1 95 64 ALA B C 1
ATOM 1928 O O . ALA B 1 64 ? 19.188 10.672 8.938 1 95 64 ALA B O 1
ATOM 1929 N N . ARG B 1 65 ? 20.766 9.867 7.57 1 94.25 65 ARG B N 1
ATOM 1930 C CA . ARG B 1 65 ? 21.859 10.57 8.25 1 94.25 65 ARG B CA 1
ATOM 1931 C C . ARG B 1 65 ? 21.703 12.078 8.125 1 94.25 65 ARG B C 1
ATOM 1933 O O . ARG B 1 65 ? 22.266 12.836 8.914 1 94.25 65 ARG B O 1
ATOM 1940 N N . TRP B 1 66 ? 20.906 12.539 7.156 1 94.88 66 TRP B N 1
ATOM 1941 C CA . TRP B 1 66 ? 20.766 13.961 6.863 1 94.88 66 TRP B CA 1
ATOM 1942 C C . TRP B 1 66 ? 19.406 14.477 7.328 1 94.88 66 TRP B C 1
ATOM 1944 O O . TRP B 1 66 ? 19.062 15.641 7.102 1 94.88 66 TRP B O 1
ATOM 1954 N N . GLY B 1 67 ? 18.609 13.602 7.922 1 96 67 GLY B N 1
ATOM 1955 C CA . GLY B 1 67 ? 17.328 14.016 8.477 1 96 67 GLY B CA 1
ATOM 1956 C C . GLY B 1 67 ? 16.141 13.477 7.691 1 96 67 GLY B C 1
ATOM 1957 O O . GLY B 1 67 ? 16.297 12.953 6.59 1 96 67 GLY B O 1
ATOM 1958 N N . ALA B 1 68 ? 14.969 13.578 8.273 1 96.62 68 ALA B N 1
ATOM 1959 C CA . ALA B 1 68 ? 13.75 12.969 7.738 1 96.62 68 ALA B CA 1
ATOM 1960 C C . ALA B 1 68 ? 13.32 13.656 6.445 1 96.62 68 ALA B C 1
ATOM 1962 O O . ALA B 1 68 ? 12.859 13 5.512 1 96.62 68 ALA B O 1
ATOM 1963 N N . ARG B 1 69 ? 13.445 14.977 6.387 1 94.88 69 ARG B N 1
ATOM 1964 C CA . ARG B 1 69 ? 13.016 15.703 5.191 1 94.88 69 ARG B CA 1
ATOM 1965 C C . ARG B 1 69 ? 13.867 15.32 3.988 1 94.88 69 ARG B C 1
ATOM 1967 O O . ARG B 1 69 ? 13.344 15.125 2.887 1 94.88 69 ARG B O 1
ATOM 1974 N N . THR B 1 70 ? 15.156 15.203 4.234 1 96.31 70 THR B N 1
ATOM 1975 C CA . THR B 1 70 ? 16.062 14.742 3.18 1 96.31 70 THR B CA 1
ATOM 1976 C C . THR B 1 70 ? 15.711 13.32 2.756 1 96.31 70 THR B C 1
ATOM 1978 O O . THR B 1 70 ? 15.656 13.016 1.562 1 96.31 70 THR B O 1
ATOM 1981 N N . LEU B 1 71 ? 15.469 12.453 3.742 1 97.38 71 LEU B N 1
ATOM 1982 C CA . LEU B 1 71 ? 15.102 11.07 3.475 1 97.38 71 LEU B CA 1
ATOM 1983 C C . LEU B 1 71 ? 13.844 10.992 2.617 1 97.38 71 LEU B C 1
ATOM 1985 O O . LEU B 1 71 ? 13.805 10.258 1.627 1 97.38 71 LEU B O 1
ATOM 1989 N N . LEU B 1 72 ? 12.828 11.781 2.928 1 97.69 72 LEU B N 1
ATOM 1990 C CA . LEU B 1 72 ? 11.57 11.781 2.186 1 97.69 72 LEU B CA 1
ATOM 1991 C C . LEU B 1 72 ? 11.789 12.266 0.755 1 97.69 72 LEU B C 1
ATOM 1993 O O . LEU B 1 72 ? 11.281 11.656 -0.193 1 97.69 72 LEU B O 1
ATOM 1997 N N . ARG B 1 73 ? 12.531 13.344 0.59 1 96.81 73 ARG B N 1
ATOM 1998 C CA . ARG B 1 73 ? 12.812 13.891 -0.732 1 96.81 73 ARG B CA 1
ATOM 1999 C C . ARG B 1 73 ? 13.555 12.883 -1.602 1 96.81 73 ARG B C 1
ATOM 2001 O O . ARG B 1 73 ? 13.195 12.672 -2.764 1 96.81 73 ARG B O 1
ATOM 2008 N N . GLU B 1 74 ? 14.539 12.25 -1.073 1 96.12 74 GLU B N 1
ATOM 2009 C CA . GLU B 1 74 ? 15.328 11.281 -1.826 1 96.12 74 GLU B CA 1
ATOM 2010 C C . GLU B 1 74 ? 14.492 10.062 -2.205 1 96.12 74 GLU B C 1
ATOM 2012 O O . GLU B 1 74 ? 14.641 9.516 -3.297 1 96.12 74 GLU B O 1
ATOM 2017 N N . PHE B 1 75 ? 13.688 9.633 -1.278 1 96.44 75 PHE B N 1
ATOM 2018 C CA . PHE B 1 75 ? 12.805 8.508 -1.55 1 96.44 75 PHE B CA 1
ATOM 2019 C C . PHE B 1 75 ? 11.852 8.828 -2.695 1 96.44 75 PHE B C 1
ATOM 2021 O O . PHE B 1 75 ? 11.688 8.023 -3.613 1 96.44 75 PHE B O 1
ATOM 2028 N N . ILE B 1 76 ? 11.234 10 -2.652 1 97.44 76 ILE B N 1
ATOM 2029 C CA . ILE B 1 76 ? 10.289 10.422 -3.678 1 97.44 76 ILE B CA 1
ATOM 2030 C C . ILE B 1 76 ? 11.008 10.547 -5.02 1 97.44 76 ILE B C 1
ATOM 2032 O O . ILE B 1 76 ? 10.516 10.062 -6.043 1 97.44 76 ILE B O 1
ATOM 2036 N N . GLU B 1 77 ? 12.195 11.133 -5.039 1 96.69 77 GLU B N 1
ATOM 2037 C CA . GLU B 1 77 ? 12.969 11.273 -6.262 1 96.69 77 GLU B CA 1
ATOM 2038 C C . GLU B 1 77 ? 13.352 9.914 -6.836 1 96.69 77 GLU B C 1
ATOM 2040 O O . GLU B 1 77 ? 13.305 9.711 -8.055 1 96.69 77 GLU B O 1
ATOM 2045 N N . PHE B 1 78 ? 13.766 9.055 -5.988 1 95.81 78 PHE B N 1
ATOM 2046 C CA . PHE B 1 78 ? 14.125 7.703 -6.383 1 95.81 78 PHE B CA 1
ATOM 2047 C C . PHE B 1 78 ? 12.961 7.023 -7.102 1 95.81 78 PHE B C 1
ATOM 2049 O O . PHE B 1 78 ? 13.125 6.516 -8.211 1 95.81 78 PHE B O 1
ATOM 2056 N N . TRP B 1 79 ? 11.781 7.066 -6.531 1 96.62 79 TRP B N 1
ATOM 2057 C CA . TRP B 1 79 ? 10.625 6.375 -7.094 1 96.62 79 TRP B CA 1
ATOM 2058 C C . TRP B 1 79 ? 10.109 7.094 -8.336 1 96.62 79 TRP B C 1
ATOM 2060 O O . TRP B 1 79 ? 9.648 6.457 -9.281 1 96.62 79 TRP B O 1
ATOM 2070 N N . GLU B 1 80 ? 10.133 8.445 -8.305 1 97.12 80 GLU B N 1
ATOM 2071 C CA . GLU B 1 80 ? 9.727 9.164 -9.516 1 97.12 80 GLU B CA 1
ATOM 2072 C C . GLU B 1 80 ? 10.555 8.727 -10.719 1 97.12 80 GLU B C 1
ATOM 2074 O O . GLU B 1 80 ? 10.016 8.48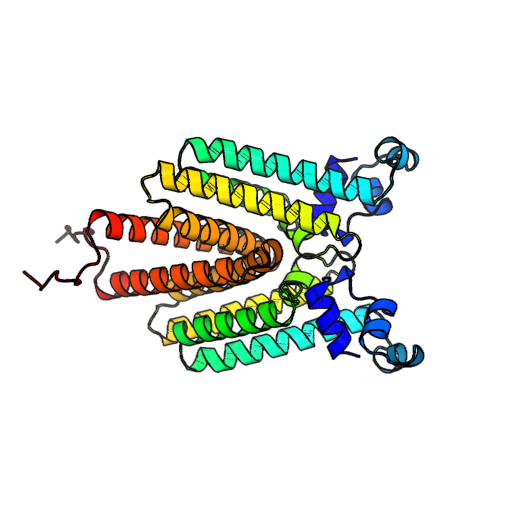4 -11.797 1 97.12 80 GLU B O 1
ATOM 2079 N N . ARG B 1 81 ? 11.828 8.625 -10.516 1 95.94 81 ARG B N 1
ATOM 2080 C CA . ARG B 1 81 ? 12.719 8.211 -11.602 1 95.94 81 ARG B CA 1
ATOM 2081 C C . ARG B 1 81 ? 12.438 6.773 -12.023 1 95.94 81 ARG B C 1
ATOM 2083 O O . ARG B 1 81 ? 12.305 6.484 -13.211 1 95.94 81 ARG B O 1
ATOM 2090 N N . LEU B 1 82 ? 12.359 5.918 -11.055 1 94.12 82 LEU B N 1
ATOM 2091 C CA . LEU B 1 82 ? 12.148 4.5 -11.336 1 94.12 82 LEU B CA 1
ATOM 2092 C C . LEU B 1 82 ? 10.828 4.289 -12.07 1 94.12 82 LEU B C 1
ATOM 2094 O O . LEU B 1 82 ? 10.766 3.533 -13.039 1 94.12 82 LEU B O 1
ATOM 2098 N N . LEU B 1 83 ? 9.75 4.973 -11.641 1 95.75 83 LEU B N 1
ATOM 2099 C CA . LEU B 1 83 ? 8.43 4.848 -12.258 1 95.75 83 LEU B CA 1
ATOM 2100 C C . LEU B 1 83 ? 8.438 5.414 -13.672 1 95.75 83 LEU B C 1
ATOM 2102 O O . LEU B 1 83 ? 7.953 4.77 -14.602 1 95.75 83 LEU B O 1
ATOM 2106 N N . ALA B 1 84 ? 9 6.555 -13.805 1 95.44 84 ALA B N 1
ATOM 2107 C CA . ALA B 1 84 ? 9.031 7.199 -15.117 1 95.44 84 ALA B CA 1
ATOM 2108 C C . ALA B 1 84 ? 9.859 6.387 -16.109 1 95.44 84 ALA B C 1
ATOM 2110 O O . ALA B 1 84 ? 9.453 6.188 -17.25 1 95.44 84 ALA B O 1
ATOM 2111 N N . ASP B 1 85 ? 10.961 5.855 -15.68 1 93.94 85 ASP B N 1
ATOM 2112 C CA . ASP B 1 85 ? 11.867 5.102 -16.547 1 93.94 85 ASP B CA 1
ATOM 2113 C C . ASP B 1 85 ? 11.258 3.766 -16.953 1 93.94 85 ASP B C 1
ATOM 2115 O O . ASP B 1 85 ? 11.547 3.244 -18.031 1 93.94 85 ASP B O 1
ATOM 2119 N N . GLY B 1 86 ? 10.445 3.262 -16.125 1 91.94 86 GLY B N 1
ATOM 2120 C CA . GLY B 1 86 ? 9.891 1.944 -16.391 1 91.94 86 GLY B CA 1
ATOM 2121 C C . GLY B 1 86 ? 8.469 1.993 -16.922 1 91.94 86 GLY B C 1
ATOM 2122 O O . GLY B 1 86 ? 7.762 0.985 -16.906 1 91.94 86 GLY B O 1
ATOM 2123 N N . GLY B 1 87 ? 7.996 3.17 -17.312 1 94.88 87 GLY B N 1
ATOM 2124 C CA . GLY B 1 87 ? 6.648 3.281 -17.844 1 94.88 87 GLY B CA 1
ATOM 2125 C C . GLY B 1 87 ? 5.57 2.99 -16.812 1 94.88 87 GLY B C 1
ATOM 2126 O O . GLY B 1 87 ? 4.5 2.479 -17.156 1 94.88 87 GLY B O 1
ATOM 2127 N N . PHE B 1 88 ? 5.91 3.078 -15.539 1 94.94 88 PHE B N 1
ATOM 2128 C CA . PHE B 1 88 ? 5.008 2.99 -14.398 1 94.94 88 PHE B CA 1
ATOM 2129 C C . PHE B 1 88 ? 4.578 1.547 -14.156 1 94.94 88 PHE B C 1
ATOM 2131 O O . PHE B 1 88 ? 3.533 1.298 -13.547 1 94.94 88 PHE B O 1
ATOM 2138 N N . ALA B 1 89 ? 5.418 0.625 -14.641 1 91.94 89 ALA B N 1
ATOM 2139 C CA . ALA B 1 89 ? 5.121 -0.786 -14.414 1 91.94 89 ALA B CA 1
ATOM 2140 C C . ALA B 1 89 ? 5.711 -1.26 -13.086 1 91.94 89 ALA B C 1
ATOM 2142 O O . ALA B 1 89 ? 5.219 -2.217 -12.484 1 91.94 89 ALA B O 1
ATOM 2143 N N . ALA B 1 90 ? 6.734 -0.573 -12.602 1 92.44 90 ALA B N 1
ATOM 2144 C CA . ALA B 1 90 ? 7.496 -1.047 -11.453 1 92.44 90 ALA B CA 1
ATOM 2145 C C . ALA B 1 90 ? 6.863 -0.576 -10.148 1 92.44 90 ALA B C 1
ATOM 2147 O O . ALA B 1 90 ? 6.406 0.565 -10.047 1 92.44 90 ALA B O 1
ATOM 2148 N N . GLY B 1 91 ? 6.762 -1.458 -9.211 1 94.88 91 GLY B N 1
ATOM 2149 C CA . GLY B 1 91 ? 6.387 -1.146 -7.844 1 94.88 91 GLY B CA 1
ATOM 2150 C C . GLY B 1 91 ? 7.41 -1.615 -6.824 1 94.88 91 GLY B C 1
ATOM 2151 O O . GLY B 1 91 ? 8.5 -2.064 -7.191 1 94.88 91 GLY B O 1
ATOM 2152 N N . CYS B 1 92 ? 7.137 -1.446 -5.641 1 96.25 92 CYS B N 1
ATOM 2153 C CA . CYS B 1 92 ? 8.047 -1.85 -4.574 1 96.25 92 CYS B CA 1
ATOM 2154 C C . CYS B 1 92 ? 8.039 -3.363 -4.395 1 96.25 92 CYS B C 1
ATOM 2156 O O . CYS B 1 92 ? 7.023 -3.947 -4.02 1 96.25 92 CYS B O 1
ATOM 2158 N N . PRO B 1 93 ? 9.148 -4.012 -4.547 1 94.69 93 PRO B N 1
ATOM 2159 C CA . PRO B 1 93 ? 9.195 -5.469 -4.43 1 94.69 93 PRO B CA 1
ATOM 2160 C C . PRO B 1 93 ? 8.914 -5.957 -3.012 1 94.69 93 PRO B C 1
ATOM 2162 O O . PRO B 1 93 ? 8.359 -7.047 -2.826 1 94.69 93 PRO B O 1
ATOM 2165 N N . VAL B 1 94 ? 9.258 -5.152 -2.057 1 96.12 94 VAL B N 1
ATOM 2166 C CA . VAL B 1 94 ? 9.055 -5.527 -0.661 1 96.12 94 VAL B CA 1
ATOM 2167 C C . VAL B 1 94 ? 7.566 -5.539 -0.337 1 96.12 94 VAL B C 1
ATOM 2169 O O . VAL B 1 94 ? 7.066 -6.477 0.292 1 96.12 94 VAL B O 1
ATOM 2172 N N . VAL B 1 95 ? 6.863 -4.531 -0.852 1 95.38 95 VAL B N 1
ATOM 2173 C CA . VAL B 1 95 ? 5.414 -4.48 -0.682 1 95.38 95 VAL B CA 1
ATOM 2174 C C . VAL B 1 95 ? 4.766 -5.641 -1.432 1 95.38 95 VAL B C 1
ATOM 2176 O O . VAL B 1 95 ? 3.852 -6.289 -0.914 1 95.38 95 VAL B O 1
ATOM 2179 N N . ALA B 1 96 ? 5.258 -5.93 -2.609 1 92.38 96 ALA B N 1
ATOM 2180 C CA . ALA B 1 96 ? 4.746 -7.055 -3.393 1 92.38 96 ALA B CA 1
ATOM 2181 C C . ALA B 1 96 ? 4.867 -8.367 -2.619 1 92.38 96 ALA B 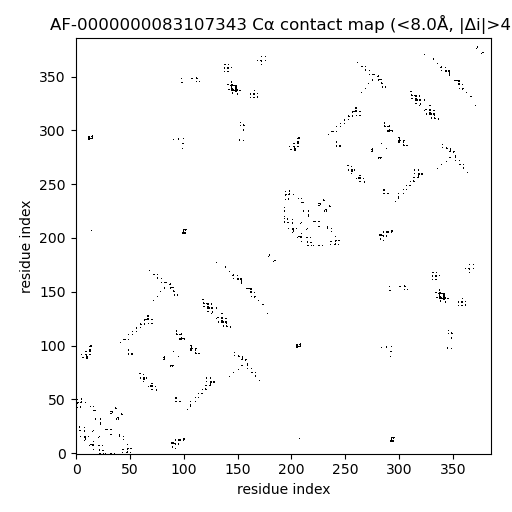C 1
ATOM 2183 O O . ALA B 1 96 ? 3.938 -9.172 -2.604 1 92.38 96 ALA B O 1
ATOM 2184 N N . ALA B 1 97 ? 5.98 -8.57 -1.985 1 92.44 97 ALA B N 1
ATOM 2185 C CA . ALA B 1 97 ? 6.227 -9.781 -1.212 1 92.44 97 ALA B CA 1
ATOM 2186 C C . ALA B 1 97 ? 5.359 -9.812 0.045 1 92.44 97 ALA B C 1
ATOM 2188 O O . ALA B 1 97 ? 4.898 -10.883 0.459 1 92.44 97 ALA B O 1
ATOM 2189 N N . ALA B 1 98 ? 5.137 -8.648 0.627 1 92.44 98 ALA B N 1
ATOM 2190 C CA . ALA B 1 98 ? 4.363 -8.562 1.863 1 92.44 98 ALA B CA 1
ATOM 2191 C C . ALA B 1 98 ? 2.904 -8.938 1.622 1 92.44 98 ALA B C 1
ATOM 2193 O O . ALA B 1 98 ? 2.258 -9.531 2.488 1 92.44 98 ALA B O 1
ATOM 2194 N N . ILE B 1 99 ? 2.305 -8.578 0.495 1 86.94 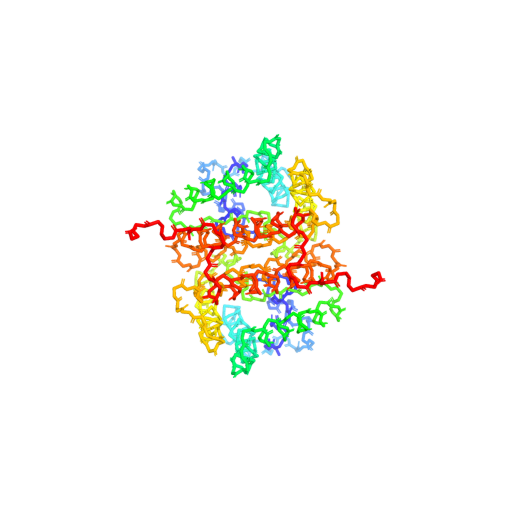99 ILE B N 1
ATOM 2195 C CA . ILE B 1 99 ? 0.892 -8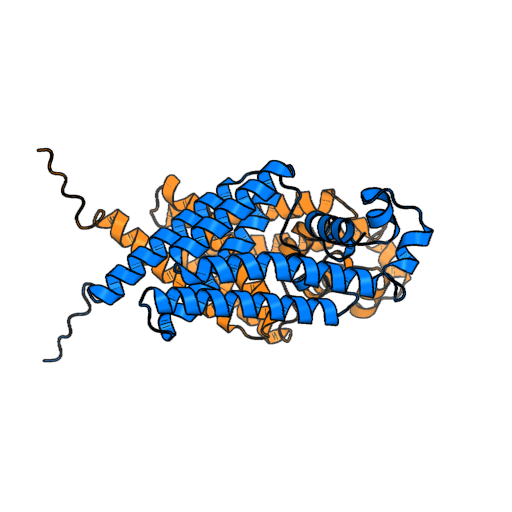.766 0.181 1 86.94 99 ILE B CA 1
ATOM 2196 C C . ILE B 1 99 ? 0.676 -10.148 -0.429 1 86.94 99 ILE B C 1
ATOM 2198 O O . ILE B 1 99 ? -0.365 -10.773 -0.214 1 86.94 99 ILE B O 1
ATOM 2202 N N . GLY B 1 100 ? 1.598 -10.672 -1.424 1 71.19 100 GLY B N 1
ATOM 2203 C CA . GLY B 1 100 ? 1.349 -11.773 -2.342 1 71.19 100 GLY B CA 1
ATOM 2204 C C . GLY B 1 100 ? 1.97 -13.078 -1.887 1 71.19 100 GLY B C 1
ATOM 2205 O O . GLY B 1 100 ? 2.334 -13.922 -2.713 1 71.19 100 GLY B O 1
ATOM 2206 N N . SER B 1 101 ? 2.139 -13.453 -0.5 1 58.59 101 SER B N 1
ATOM 2207 C CA . SER B 1 101 ? 3.004 -14.625 -0.583 1 58.59 101 SER B CA 1
ATOM 2208 C C . SER B 1 101 ? 2.234 -15.906 -0.266 1 58.59 101 SER B C 1
ATOM 2210 O O . SER B 1 101 ? 1.912 -16.172 0.894 1 58.59 101 SER B O 1
ATOM 2212 N N . ASN B 1 102 ? 1.26 -16.312 -1.177 1 55.56 102 ASN B N 1
ATOM 2213 C CA . ASN B 1 102 ? 0.613 -17.562 -0.812 1 55.56 102 ASN B CA 1
ATOM 2214 C C . ASN B 1 102 ? 1.637 -18.656 -0.499 1 55.56 102 ASN B C 1
ATOM 2216 O O . ASN B 1 102 ? 1.426 -19.469 0.399 1 55.56 102 ASN B O 1
ATOM 2220 N N . ASP B 1 103 ? 2.717 -18.734 -1.326 1 58.25 103 ASP B N 1
ATOM 2221 C CA . ASP B 1 103 ? 3.363 -20.031 -1.293 1 58.25 103 ASP B CA 1
ATOM 2222 C C . ASP B 1 103 ? 4.438 -20.094 -0.209 1 58.25 103 ASP B C 1
ATOM 2224 O O . ASP B 1 103 ? 4.875 -21.172 0.185 1 58.25 103 ASP B O 1
ATOM 2228 N N . ASP B 1 104 ? 4.703 -19 0.216 1 69.88 104 ASP B N 1
ATOM 2229 C CA . ASP B 1 104 ? 5.801 -19.062 1.175 1 69.88 104 ASP B CA 1
ATOM 2230 C C . ASP B 1 104 ? 5.637 -18.016 2.27 1 69.88 104 ASP B C 1
ATOM 2232 O O . ASP B 1 104 ? 6.07 -16.859 2.111 1 69.88 104 ASP B O 1
ATOM 2236 N N . PRO B 1 105 ? 5.012 -18.469 3.334 1 76.38 105 PRO B N 1
ATOM 2237 C CA . PRO B 1 105 ? 4.836 -17.547 4.449 1 76.38 105 PRO B CA 1
ATOM 2238 C C . PRO B 1 105 ? 6.145 -16.875 4.883 1 76.38 105 PRO B C 1
ATOM 2240 O O . PRO B 1 105 ? 6.129 -15.773 5.426 1 76.38 105 PRO B O 1
ATOM 2243 N N . ASN B 1 106 ? 7.246 -17.484 4.535 1 87.75 106 ASN B N 1
ATOM 2244 C CA . ASN B 1 106 ? 8.539 -16.922 4.922 1 87.75 106 ASN B CA 1
ATOM 2245 C C . ASN B 1 106 ? 8.859 -15.656 4.145 1 87.75 106 ASN B C 1
ATOM 2247 O O . ASN B 1 106 ? 9.523 -14.758 4.66 1 87.75 106 ASN B O 1
ATOM 2251 N N . LEU B 1 107 ? 8.328 -15.609 2.969 1 91.81 107 LEU B N 1
ATOM 2252 C CA . LEU B 1 107 ? 8.602 -14.445 2.133 1 91.81 107 LEU B CA 1
ATOM 2253 C C . LEU B 1 107 ? 7.93 -13.195 2.699 1 91.81 107 LEU B C 1
ATOM 2255 O O . LEU B 1 107 ? 8.547 -12.133 2.768 1 91.81 107 LEU B O 1
ATOM 2259 N N . SER B 1 108 ? 6.691 -13.336 3.189 1 91.81 108 SER B N 1
ATOM 2260 C CA . SER B 1 108 ? 5.961 -12.211 3.752 1 91.81 108 SER B CA 1
ATOM 2261 C C . SER B 1 108 ? 6.559 -11.773 5.086 1 91.81 108 SER B C 1
ATOM 2263 O O . SER B 1 108 ? 6.582 -10.578 5.398 1 91.81 108 SER B O 1
ATOM 2265 N N . VAL B 1 109 ? 7.051 -12.734 5.805 1 92.81 109 VAL B N 1
ATOM 2266 C CA . VAL B 1 109 ? 7.688 -12.438 7.086 1 92.81 109 VAL B CA 1
ATOM 2267 C C . VAL B 1 109 ? 8.969 -11.633 6.855 1 92.81 109 VAL B C 1
ATOM 2269 O O . VAL B 1 109 ? 9.211 -10.641 7.535 1 92.81 109 VAL B O 1
ATOM 2272 N N . GLU B 1 110 ? 9.703 -12.062 5.875 1 94.94 110 GLU B N 1
ATOM 2273 C CA . GLU B 1 110 ? 10.938 -11.352 5.535 1 94.94 110 GLU B CA 1
ATOM 2274 C C . GLU B 1 110 ? 10.641 -9.945 5.035 1 94.94 110 GLU B C 1
ATOM 2276 O O . GLU B 1 110 ? 11.32 -8.984 5.414 1 94.94 110 GLU B O 1
ATOM 2281 N N . ALA B 1 111 ? 9.68 -9.797 4.223 1 96.06 111 ALA B N 1
ATOM 2282 C CA . ALA B 1 111 ? 9.273 -8.484 3.715 1 96.06 111 ALA B CA 1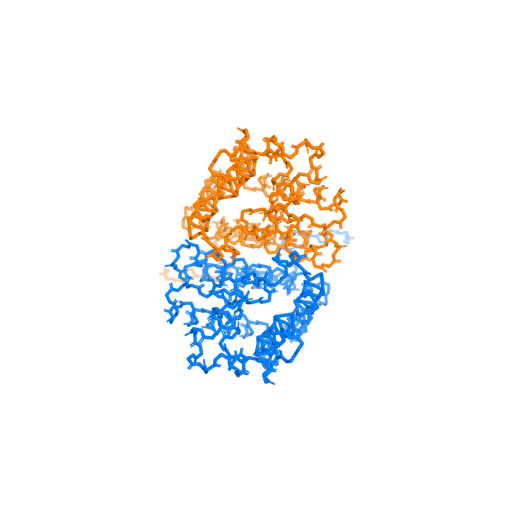
ATOM 2283 C C . ALA B 1 111 ? 8.828 -7.57 4.852 1 96.06 111 ALA B C 1
ATOM 2285 O O . ALA B 1 111 ? 9.18 -6.391 4.883 1 96.06 111 ALA B O 1
ATOM 2286 N N . GLY B 1 112 ? 8.094 -8.18 5.789 1 95.44 112 GLY B N 1
ATOM 2287 C CA . GLY B 1 112 ? 7.668 -7.426 6.961 1 95.44 112 GLY B CA 1
ATOM 2288 C C . GLY B 1 112 ? 8.828 -6.902 7.785 1 95.44 112 GLY B C 1
ATOM 2289 O O . GLY B 1 112 ? 8.797 -5.766 8.258 1 95.44 112 GLY B O 1
ATOM 2290 N N . ALA B 1 113 ? 9.812 -7.664 7.938 1 96.56 113 ALA B N 1
ATOM 2291 C CA . ALA B 1 113 ? 11 -7.258 8.688 1 96.56 113 ALA B CA 1
ATOM 2292 C C . ALA B 1 113 ? 11.719 -6.105 7.988 1 96.56 113 ALA B C 1
ATOM 2294 O O . ALA B 1 113 ? 12.234 -5.199 8.648 1 96.56 113 ALA B O 1
ATOM 2295 N N . ILE B 1 114 ? 11.766 -6.137 6.711 1 97.94 114 ILE B N 1
ATOM 2296 C CA . ILE B 1 114 ? 12.406 -5.074 5.938 1 97.94 114 ILE B CA 1
ATOM 2297 C C . ILE B 1 114 ? 11.625 -3.771 6.117 1 97.94 114 ILE B C 1
ATOM 2299 O O . ILE B 1 114 ? 12.219 -2.721 6.379 1 97.94 114 ILE B O 1
ATOM 2303 N N . LEU B 1 115 ? 10.312 -3.828 6.055 1 97.94 115 LEU B N 1
ATOM 2304 C CA . LEU B 1 115 ? 9.469 -2.652 6.242 1 97.94 115 LEU B CA 1
ATOM 2305 C C . LEU B 1 115 ? 9.648 -2.074 7.641 1 97.94 115 LEU B C 1
ATOM 2307 O O . LEU B 1 115 ? 9.703 -0.853 7.809 1 97.94 115 LEU B O 1
ATOM 2311 N N . GLN B 1 116 ? 9.805 -2.949 8.602 1 97 116 GLN B N 1
ATOM 2312 C CA . GLN B 1 116 ? 10.016 -2.506 9.969 1 97 116 GLN B CA 1
ATOM 2313 C C . GLN B 1 116 ? 11.359 -1.801 10.117 1 97 116 GLN B C 1
ATOM 2315 O O . GLN B 1 116 ? 11.469 -0.803 10.836 1 97 116 GLN B O 1
ATOM 2320 N N . ARG B 1 117 ? 12.289 -2.309 9.445 1 97.25 117 ARG B N 1
ATOM 2321 C CA . ARG B 1 117 ? 13.609 -1.673 9.461 1 97.25 117 ARG B CA 1
ATOM 2322 C C . ARG B 1 117 ? 13.555 -0.285 8.828 1 97.25 117 ARG B C 1
ATOM 2324 O O . ARG B 1 117 ? 14.195 0.648 9.32 1 97.25 117 ARG B O 1
ATOM 2331 N N . TRP B 1 118 ? 12.844 -0.168 7.719 1 97.81 118 TRP B N 1
ATOM 2332 C CA . TRP B 1 118 ? 12.656 1.139 7.098 1 97.81 118 TRP B CA 1
ATOM 2333 C C . TRP B 1 118 ? 11.977 2.109 8.062 1 97.81 118 TRP B C 1
ATOM 2335 O O . TRP B 1 118 ? 12.391 3.268 8.172 1 97.81 118 TRP B O 1
ATOM 2345 N N . GLY B 1 119 ? 10.945 1.603 8.758 1 97.25 119 GLY B N 1
ATOM 2346 C CA . GLY B 1 119 ? 10.266 2.416 9.75 1 97.25 119 GLY B CA 1
ATOM 2347 C C . GLY B 1 119 ? 11.18 2.879 10.875 1 97.25 119 GLY B C 1
ATOM 2348 O O . GLY B 1 119 ? 11.102 4.031 11.305 1 97.25 119 GLY B O 1
ATOM 2349 N N . ALA B 1 120 ? 12.039 1.99 11.297 1 97.06 120 ALA B N 1
ATOM 2350 C CA . ALA B 1 120 ? 12.977 2.326 12.367 1 97.06 120 ALA B CA 1
ATOM 2351 C C . ALA B 1 120 ? 13.984 3.377 11.898 1 97.06 120 ALA B C 1
ATOM 2353 O O . ALA B 1 120 ? 14.305 4.305 12.648 1 97.06 120 ALA B O 1
ATOM 2354 N N . ALA B 1 121 ? 14.484 3.199 10.695 1 97.12 121 ALA B N 1
ATOM 2355 C CA . ALA B 1 121 ? 15.422 4.176 10.148 1 97.12 121 ALA B CA 1
ATOM 2356 C C . ALA B 1 121 ? 14.766 5.547 10.008 1 97.12 121 ALA B C 1
ATOM 2358 O O . ALA B 1 121 ? 15.375 6.57 10.336 1 97.12 121 ALA B O 1
ATOM 2359 N N . MET B 1 122 ? 13.562 5.609 9.57 1 97.81 122 MET B N 1
ATOM 2360 C CA . MET B 1 122 ? 12.82 6.855 9.414 1 97.81 122 MET B CA 1
ATOM 2361 C C . MET B 1 122 ? 12.539 7.496 10.766 1 97.81 122 MET B C 1
ATOM 2363 O O . MET B 1 122 ? 12.609 8.719 10.906 1 97.81 122 MET B O 1
ATOM 2367 N N . THR B 1 123 ? 12.211 6.633 11.75 1 98 123 THR B N 1
ATOM 2368 C CA . THR B 1 123 ? 12.008 7.129 13.102 1 98 123 THR B CA 1
ATOM 2369 C C . THR B 1 123 ? 13.266 7.82 13.617 1 98 123 THR B C 1
ATOM 2371 O O . THR B 1 123 ? 13.195 8.93 14.156 1 98 123 THR B O 1
ATOM 2374 N N . ARG B 1 124 ? 14.375 7.188 13.398 1 97.38 124 ARG B N 1
ATOM 2375 C CA . ARG B 1 124 ? 15.641 7.773 13.828 1 97.38 124 ARG B CA 1
ATOM 2376 C C . ARG B 1 124 ? 15.891 9.109 13.125 1 97.38 124 ARG B C 1
ATOM 2378 O O . ARG B 1 124 ? 16.391 10.055 13.742 1 97.38 124 ARG B O 1
ATOM 2385 N N . ALA B 1 125 ? 15.57 9.148 11.852 1 97.94 125 ALA B N 1
ATOM 2386 C CA . ALA B 1 125 ? 15.75 10.391 11.102 1 97.94 125 ALA B CA 1
ATOM 2387 C C . ALA B 1 125 ? 14.914 11.516 11.695 1 97.94 125 ALA B C 1
ATOM 2389 O O . ALA B 1 125 ? 15.383 12.648 11.836 1 97.94 125 ALA B O 1
ATOM 2390 N N . PHE B 1 126 ? 13.695 11.242 12.102 1 97.88 126 PHE B N 1
ATOM 2391 C CA . PHE B 1 126 ? 12.82 12.25 12.695 1 97.88 126 PHE B CA 1
ATOM 2392 C C . PHE B 1 126 ? 13.352 12.672 14.062 1 97.88 126 PHE B C 1
ATOM 2394 O O . PHE B 1 126 ? 13.289 13.852 14.414 1 97.88 126 PHE B O 1
ATOM 2401 N N . VAL B 1 127 ? 13.844 11.719 14.82 1 96.62 127 VAL B N 1
ATOM 2402 C CA . VAL B 1 127 ? 14.438 12.039 16.109 1 96.62 127 VAL B CA 1
ATOM 2403 C C . VAL B 1 127 ? 15.641 12.961 15.922 1 96.62 127 VAL B C 1
ATOM 2405 O O . VAL B 1 127 ? 15.805 13.945 16.641 1 96.62 127 VAL B O 1
ATOM 2408 N N . ASN B 1 128 ? 16.391 12.68 14.922 1 94.81 128 ASN B N 1
ATOM 2409 C CA . ASN B 1 128 ? 17.547 13.508 14.609 1 94.81 128 ASN B CA 1
ATOM 2410 C C . ASN B 1 128 ? 17.141 14.922 14.203 1 94.81 128 ASN B C 1
ATOM 2412 O O . ASN B 1 128 ? 17.891 15.875 14.398 1 94.81 128 ASN B O 1
ATOM 2416 N N . ASP B 1 129 ? 15.953 15.031 13.688 1 95.06 129 ASP B N 1
ATOM 2417 C CA . ASP B 1 129 ? 15.422 16.328 13.281 1 95.06 129 ASP B CA 1
ATOM 2418 C C . ASP B 1 129 ? 14.828 17.078 14.477 1 95.06 129 ASP B C 1
ATOM 2420 O O . ASP B 1 129 ? 14.344 18.203 14.328 1 95.06 129 ASP B O 1
ATOM 2424 N N . GLY B 1 130 ? 14.734 16.422 15.609 1 94.12 130 GLY B N 1
ATOM 2425 C CA . GLY B 1 130 ? 14.344 17.125 16.812 1 94.12 130 GLY B CA 1
ATOM 2426 C C . GLY B 1 130 ? 13.008 16.672 17.375 1 94.12 130 GLY B C 1
ATOM 2427 O O . GLY B 1 130 ? 12.539 17.188 18.391 1 94.12 130 GLY B O 1
ATOM 2428 N N . PHE B 1 131 ? 12.414 15.68 16.781 1 96.31 131 PHE B N 1
ATOM 2429 C CA . PHE B 1 131 ? 11.156 15.148 17.312 1 96.31 131 PHE B CA 1
ATOM 2430 C C . PHE B 1 131 ? 11.414 14.203 18.469 1 96.31 131 PHE B C 1
ATOM 2432 O O . PHE B 1 131 ? 12.375 13.438 18.453 1 96.31 131 PHE B O 1
ATOM 2439 N N . GLU B 1 132 ? 10.508 14.266 19.438 1 95.81 132 GLU B N 1
ATOM 2440 C CA . GLU B 1 132 ? 10.5 13.211 20.453 1 95.81 132 GLU B CA 1
ATOM 2441 C C . GLU B 1 132 ? 10.102 11.867 19.844 1 95.81 132 GLU B C 1
ATOM 2443 O O . GLU B 1 132 ? 9.344 11.82 18.875 1 95.81 132 GLU B O 1
ATOM 2448 N N . GLU B 1 133 ? 10.586 10.82 20.344 1 95 133 GLU B N 1
ATOM 2449 C CA . GLU B 1 133 ? 10.312 9.484 19.828 1 95 133 GLU B CA 1
ATOM 2450 C C . GLU B 1 133 ? 8.812 9.227 19.719 1 95 133 GLU B C 1
ATOM 2452 O O . GLU B 1 133 ? 8.352 8.586 18.781 1 95 133 GLU B O 1
ATOM 2457 N N . THR B 1 134 ? 8.055 9.766 20.688 1 95.44 134 THR B N 1
ATOM 2458 C CA . THR B 1 134 ? 6.613 9.547 20.75 1 95.44 134 THR B CA 1
ATOM 2459 C C . THR B 1 134 ? 5.922 10.195 19.547 1 95.44 134 THR B C 1
ATOM 2461 O O . THR B 1 134 ? 4.84 9.766 19.156 1 95.44 134 THR B O 1
ATOM 2464 N N . ASP B 1 135 ? 6.574 11.188 18.922 1 96.62 135 ASP B N 1
ATOM 2465 C CA . ASP B 1 135 ? 6.055 11.836 17.719 1 96.62 135 ASP B CA 1
ATOM 2466 C C . ASP B 1 135 ? 6.715 11.281 16.469 1 96.62 135 ASP B C 1
ATOM 2468 O O . ASP B 1 135 ? 6.078 11.188 15.414 1 96.62 135 ASP B O 1
ATOM 2472 N N . ALA B 1 136 ? 7.961 10.859 16.656 1 98 136 ALA B N 1
ATOM 2473 C CA . ALA B 1 136 ? 8.766 10.414 15.516 1 98 136 ALA B CA 1
ATOM 2474 C C . ALA B 1 136 ? 8.234 9.102 14.953 1 98 136 ALA B C 1
ATOM 2476 O O . ALA B 1 136 ? 8.133 8.938 13.734 1 98 136 ALA B O 1
ATOM 2477 N N . ALA B 1 137 ? 7.844 8.188 15.812 1 98.19 137 ALA B N 1
ATOM 2478 C CA . ALA B 1 137 ? 7.441 6.848 15.383 1 98.19 137 ALA B CA 1
ATOM 2479 C C . ALA B 1 137 ? 6.148 6.898 14.57 1 98.19 137 ALA B C 1
ATOM 2481 O O . ALA B 1 137 ? 6.074 6.344 13.477 1 98.19 137 ALA B O 1
ATOM 2482 N N . PRO B 1 138 ? 5.102 7.648 15.055 1 98.56 138 PRO B N 1
ATOM 2483 C CA . PRO B 1 138 ? 3.885 7.77 14.25 1 98.56 138 PRO B CA 1
ATOM 2484 C C . PRO B 1 138 ? 4.129 8.492 12.922 1 98.56 138 PRO B C 1
ATOM 2486 O O . PRO B 1 138 ? 3.541 8.133 11.898 1 98.56 138 PRO B O 1
ATOM 2489 N N . LEU B 1 139 ? 5.016 9.461 12.93 1 98.56 139 LEU B N 1
ATOM 2490 C CA . LEU B 1 139 ? 5.336 10.172 11.703 1 98.56 139 LEU B CA 1
ATOM 2491 C C . LEU B 1 139 ? 6.035 9.25 10.711 1 98.56 139 LEU B C 1
ATOM 2493 O O . LEU B 1 139 ? 5.777 9.32 9.508 1 98.56 139 LEU B O 1
ATOM 2497 N N . ALA B 1 140 ? 6.934 8.406 11.219 1 98.69 140 ALA B N 1
ATOM 2498 C CA . ALA B 1 140 ? 7.633 7.438 10.375 1 98.69 140 ALA B CA 1
ATOM 2499 C C . ALA B 1 140 ? 6.656 6.438 9.766 1 98.69 140 ALA B C 1
ATOM 2501 O O . ALA B 1 140 ? 6.715 6.152 8.562 1 98.69 140 ALA B O 1
ATOM 2502 N N . THR B 1 141 ? 5.75 5.918 10.609 1 98.75 141 THR B N 1
ATOM 2503 C CA . THR B 1 141 ? 4.734 4.98 10.141 1 98.75 141 THR B CA 1
ATOM 2504 C C . THR B 1 141 ? 3.867 5.617 9.062 1 98.75 141 THR B C 1
ATOM 2506 O O . THR B 1 141 ? 3.637 5.016 8.008 1 98.75 141 THR B O 1
ATOM 2509 N N . MET B 1 142 ? 3.449 6.859 9.273 1 98.88 142 MET B N 1
ATOM 2510 C CA . MET B 1 142 ? 2.676 7.621 8.297 1 98.88 142 MET B CA 1
ATOM 2511 C C . MET B 1 142 ? 3.445 7.77 6.988 1 98.88 142 MET B C 1
ATOM 2513 O O . MET B 1 142 ? 2.885 7.582 5.91 1 98.88 142 MET B O 1
ATOM 2517 N N . SER B 1 143 ? 4.695 8.078 7.098 1 98.81 143 SER B N 1
ATOM 2518 C CA . SER B 1 143 ? 5.52 8.336 5.922 1 98.81 143 SER B CA 1
ATOM 2519 C C . SER B 1 143 ? 5.695 7.078 5.082 1 98.81 143 SER B C 1
ATOM 2521 O O . SER B 1 143 ? 5.488 7.102 3.867 1 98.81 143 SER B O 1
ATOM 2523 N N . ILE B 1 144 ? 6.023 5.953 5.727 1 98.44 144 ILE B N 1
ATOM 2524 C CA . ILE B 1 144 ? 6.215 4.695 5.012 1 98.44 144 ILE B CA 1
ATOM 2525 C C . ILE B 1 144 ? 4.898 4.262 4.371 1 98.44 144 ILE B C 1
ATOM 2527 O O . ILE B 1 144 ? 4.855 3.934 3.184 1 98.44 144 ILE B O 1
ATOM 2531 N N . ALA B 1 145 ? 3.826 4.289 5.141 1 98.75 145 ALA B N 1
ATOM 2532 C CA . ALA B 1 145 ? 2.512 3.877 4.656 1 98.75 145 ALA B CA 1
ATOM 2533 C C . ALA B 1 145 ? 2.078 4.715 3.455 1 98.75 145 ALA B C 1
ATOM 2535 O O . ALA B 1 145 ? 1.692 4.172 2.418 1 98.75 145 ALA B O 1
ATOM 2536 N N . ALA B 1 146 ? 2.203 6.016 3.596 1 98.88 146 ALA B N 1
ATOM 2537 C CA . ALA B 1 146 ? 1.726 6.934 2.566 1 98.88 146 ALA B CA 1
ATOM 2538 C C . ALA B 1 146 ? 2.566 6.824 1.299 1 98.88 146 ALA B C 1
ATOM 2540 O O . ALA B 1 146 ? 2.031 6.824 0.188 1 98.88 146 ALA B O 1
ATOM 2541 N N . LEU B 1 147 ? 3.867 6.711 1.414 1 98.56 147 LEU B N 1
ATOM 2542 C CA . LEU B 1 147 ? 4.746 6.668 0.248 1 98.56 147 LEU B CA 1
ATOM 2543 C C . LEU B 1 147 ? 4.586 5.355 -0.507 1 98.56 147 LEU B C 1
ATOM 2545 O O . LEU B 1 147 ? 4.539 5.344 -1.739 1 98.56 147 LEU B O 1
ATOM 2549 N N . GLU B 1 148 ? 4.527 4.27 0.226 1 98.06 148 GLU B N 1
ATOM 2550 C CA . GLU B 1 148 ? 4.289 3 -0.449 1 98.06 148 GLU B CA 1
ATOM 2551 C C . GLU B 1 148 ? 2.924 2.98 -1.129 1 98.06 148 GLU B C 1
ATOM 2553 O O . GLU B 1 148 ? 2.777 2.438 -2.227 1 98.06 148 GLU B O 1
ATOM 2558 N N . GLY B 1 149 ? 1.889 3.547 -0.454 1 98.25 149 GLY B N 1
ATOM 2559 C CA . GLY B 1 149 ? 0.591 3.701 -1.093 1 98.25 149 GLY B CA 1
ATOM 2560 C C . GLY B 1 149 ? 0.637 4.578 -2.33 1 98.25 149 GLY B C 1
ATOM 2561 O O . GLY B 1 149 ? -0.039 4.297 -3.322 1 98.25 149 GLY B O 1
ATOM 2562 N N . ALA B 1 150 ? 1.418 5.633 -2.314 1 98.62 150 ALA B N 1
ATOM 2563 C CA . ALA B 1 150 ? 1.546 6.547 -3.449 1 98.62 150 ALA B CA 1
ATOM 2564 C C . ALA B 1 150 ? 2.207 5.852 -4.637 1 98.62 150 ALA B C 1
ATOM 2566 O O . ALA B 1 150 ? 1.84 6.098 -5.789 1 98.62 150 ALA B O 1
ATOM 2567 N N . VAL B 1 151 ? 3.193 5.031 -4.363 1 97.69 151 VAL B N 1
ATOM 2568 C CA . VAL B 1 151 ? 3.832 4.266 -5.426 1 97.69 151 VAL B CA 1
ATOM 2569 C C . VAL B 1 151 ? 2.795 3.383 -6.121 1 97.69 151 VAL B C 1
ATOM 2571 O O . VAL B 1 151 ? 2.729 3.344 -7.352 1 97.69 151 VAL B O 1
ATOM 2574 N N . MET B 1 152 ? 2.002 2.695 -5.359 1 96.56 152 MET B N 1
ATOM 2575 C CA . MET B 1 152 ? 0.949 1.845 -5.91 1 96.56 152 MET B CA 1
ATOM 2576 C C . MET B 1 152 ? -0.032 2.662 -6.742 1 96.56 152 MET B C 1
ATOM 2578 O O . MET B 1 152 ? -0.391 2.266 -7.852 1 96.56 152 MET B O 1
ATOM 2582 N N . LEU B 1 153 ? -0.465 3.799 -6.199 1 97.81 153 LEU B N 1
ATOM 2583 C CA . LEU B 1 153 ? -1.407 4.645 -6.922 1 97.81 153 LEU B CA 1
ATOM 2584 C C . LEU B 1 153 ? -0.774 5.199 -8.195 1 97.81 153 LEU B C 1
ATOM 2586 O O . LEU B 1 153 ? -1.453 5.359 -9.211 1 97.81 153 LEU B O 1
ATOM 2590 N N . SER B 1 154 ? 0.47 5.527 -8.141 1 97.75 154 SER B N 1
ATOM 2591 C CA . SER B 1 154 ? 1.177 6.023 -9.312 1 97.75 154 SER B CA 1
ATOM 2592 C C . SER B 1 154 ? 1.21 4.977 -10.422 1 97.75 154 SER B C 1
ATOM 2594 O O . SER B 1 154 ? 1.007 5.297 -11.594 1 97.75 154 SER B O 1
ATOM 2596 N N . ARG B 1 155 ? 1.451 3.781 -10.023 1 95.12 155 ARG B N 1
ATOM 2597 C CA . ARG B 1 155 ? 1.407 2.686 -10.992 1 95.12 155 ARG B CA 1
ATOM 2598 C C . ARG B 1 155 ? 0.019 2.553 -11.602 1 95.12 155 ARG B C 1
ATOM 2600 O O . ARG B 1 155 ? -0.117 2.432 -12.828 1 95.12 155 ARG B O 1
ATOM 2607 N N . SER B 1 156 ? -0.981 2.619 -10.797 1 93.44 156 SER B N 1
ATOM 2608 C CA . SER B 1 156 ? -2.361 2.414 -11.227 1 93.44 156 SER B CA 1
ATOM 2609 C C . SER B 1 156 ? -2.826 3.535 -12.148 1 93.44 156 SER B C 1
ATOM 2611 O O . SER B 1 156 ? -3.643 3.311 -13.047 1 93.44 156 SER B O 1
ATOM 2613 N N . THR B 1 157 ? -2.316 4.715 -11.93 1 95.5 157 THR B N 1
ATOM 2614 C CA . THR B 1 157 ? -2.76 5.867 -12.711 1 95.5 157 THR B CA 1
ATOM 2615 C C . THR B 1 157 ? -1.753 6.203 -13.805 1 95.5 157 THR B C 1
ATOM 2617 O O . THR B 1 157 ? -1.971 7.125 -14.594 1 95.5 157 THR B O 1
ATOM 2620 N N . ARG B 1 158 ? -0.653 5.488 -13.844 1 95.69 158 ARG B N 1
ATOM 2621 C CA . ARG B 1 158 ? 0.447 5.746 -14.766 1 95.69 158 ARG B CA 1
ATOM 2622 C C . ARG B 1 158 ? 0.852 7.219 -14.734 1 95.69 158 ARG B C 1
ATOM 2624 O O . ARG B 1 158 ? 0.948 7.863 -15.781 1 95.69 158 ARG B O 1
ATOM 2631 N N . SER B 1 159 ? 1.052 7.703 -13.547 1 97.75 159 SER B N 1
ATOM 2632 C CA . SER B 1 159 ? 1.404 9.102 -13.297 1 97.75 159 SER B CA 1
ATOM 2633 C C . SER B 1 159 ? 2.18 9.25 -11.992 1 97.75 159 SER B C 1
ATOM 2635 O O . SER B 1 159 ? 1.911 8.539 -11.016 1 97.75 159 SER B O 1
ATOM 2637 N N . ALA B 1 160 ? 3.105 10.211 -11.945 1 97.75 160 ALA B N 1
ATOM 2638 C CA . ALA B 1 160 ? 3.861 10.477 -10.727 1 97.75 160 ALA B CA 1
ATOM 2639 C C . ALA B 1 160 ? 3.082 11.391 -9.789 1 97.75 160 ALA B C 1
ATOM 2641 O O . ALA B 1 160 ? 3.525 11.672 -8.672 1 97.75 160 ALA B O 1
ATOM 2642 N N . GLU B 1 161 ? 1.896 11.797 -10.172 1 97.88 161 GLU B N 1
ATOM 2643 C CA . GLU B 1 161 ? 1.121 12.805 -9.453 1 97.88 161 GLU B CA 1
ATOM 2644 C C . GLU B 1 161 ? 0.807 12.344 -8.031 1 97.88 161 GLU B C 1
ATOM 2646 O O . GLU B 1 161 ? 0.959 13.102 -7.074 1 97.88 161 GLU B O 1
ATOM 2651 N N . PRO B 1 162 ? 0.427 11.062 -7.816 1 98.5 162 PRO B N 1
ATOM 2652 C CA . PRO B 1 162 ? 0.166 10.641 -6.438 1 98.5 162 PRO B CA 1
ATOM 2653 C C . PRO B 1 162 ? 1.396 10.766 -5.539 1 98.5 162 PRO B C 1
ATOM 2655 O O . PRO B 1 162 ? 1.279 11.18 -4.383 1 98.5 162 PRO B O 1
ATOM 2658 N N . LEU B 1 163 ? 2.523 10.414 -6.094 1 98.38 163 LEU B N 1
ATOM 2659 C CA . LEU B 1 163 ? 3.76 10.523 -5.324 1 98.38 163 LEU B CA 1
ATOM 2660 C C . LEU B 1 163 ? 4.059 11.977 -4.973 1 98.38 163 LEU B C 1
ATOM 2662 O O . LEU B 1 163 ? 4.438 12.281 -3.84 1 98.38 163 LEU B O 1
ATOM 2666 N N . ARG B 1 164 ? 3.846 12.859 -5.902 1 98 164 ARG B N 1
ATOM 2667 C CA . ARG B 1 164 ? 4.066 14.289 -5.672 1 98 164 ARG B CA 1
ATOM 2668 C C . ARG B 1 164 ? 3.084 14.836 -4.641 1 98 164 ARG B C 1
ATOM 2670 O O . ARG B 1 164 ? 3.477 15.555 -3.723 1 98 164 ARG B O 1
ATOM 2677 N N . GLN B 1 165 ? 1.83 14.508 -4.754 1 98.5 165 GLN B N 1
ATOM 2678 C CA . GLN B 1 165 ? 0.797 14.969 -3.834 1 98.5 165 GLN B CA 1
ATOM 2679 C C . GLN B 1 165 ? 1.072 14.477 -2.414 1 98.5 165 GLN B C 1
ATOM 2681 O O . GLN B 1 165 ? 0.989 15.25 -1.458 1 98.5 165 GLN B O 1
ATOM 2686 N N . VAL B 1 166 ? 1.415 13.242 -2.281 1 98.75 166 VAL B N 1
ATOM 2687 C CA . VAL B 1 166 ? 1.697 12.672 -0.968 1 98.75 166 VAL B CA 1
ATOM 2688 C C . VAL B 1 166 ? 2.939 13.336 -0.375 1 98.75 166 VAL B C 1
ATOM 2690 O O . VAL B 1 166 ? 2.971 13.656 0.815 1 98.75 166 VAL B O 1
ATOM 2693 N N . GLY B 1 167 ? 3.947 13.508 -1.26 1 98.44 167 GLY B N 1
ATOM 2694 C CA . GLY B 1 167 ? 5.133 14.211 -0.795 1 98.44 167 GLY B CA 1
ATOM 2695 C C . GLY B 1 167 ? 4.828 15.594 -0.244 1 98.44 167 GLY B C 1
ATOM 2696 O O . GLY B 1 167 ? 5.328 15.961 0.82 1 98.44 167 GLY B O 1
ATOM 2697 N N . GLU B 1 168 ? 3.996 16.328 -0.89 1 98.19 168 GLU B N 1
ATOM 2698 C CA . GLU B 1 168 ? 3.615 17.672 -0.464 1 98.19 168 GLU B CA 1
ATOM 2699 C C . GLU B 1 168 ? 2.822 17.625 0.839 1 98.19 168 GLU B C 1
ATOM 2701 O O . GLU B 1 168 ? 3.023 18.469 1.72 1 98.19 168 GLU B O 1
ATOM 2706 N N . GLN B 1 169 ? 1.955 16.641 0.958 1 98.44 169 GLN B N 1
ATOM 2707 C CA . GLN B 1 169 ? 1.162 16.531 2.178 1 98.44 169 GLN B CA 1
ATOM 2708 C C . GLN B 1 169 ? 2.039 16.156 3.369 1 98.44 169 GLN B C 1
ATOM 2710 O O . GLN B 1 169 ? 1.837 16.656 4.477 1 98.44 169 GLN B O 1
ATOM 2715 N N . LEU B 1 170 ? 3 15.266 3.146 1 98.62 170 LEU B N 1
ATOM 2716 C CA . LEU B 1 170 ? 3.916 14.898 4.219 1 98.62 170 LEU B CA 1
ATOM 2717 C C . LEU B 1 170 ? 4.75 16.094 4.664 1 98.62 170 LEU B C 1
ATOM 2719 O O . LEU B 1 170 ? 4.965 16.297 5.859 1 98.62 170 LEU B O 1
ATOM 2723 N N . GLU B 1 171 ? 5.227 16.844 3.684 1 97.56 171 GLU B N 1
ATOM 2724 C CA . GLU B 1 171 ? 5.988 18.047 4.02 1 97.56 171 GLU B CA 1
ATOM 2725 C C . GLU B 1 171 ? 5.16 19 4.867 1 97.56 171 GLU B C 1
ATOM 2727 O O . GLU B 1 171 ? 5.645 19.531 5.867 1 97.56 171 GLU B O 1
ATOM 2732 N N . PHE B 1 172 ? 3.939 19.219 4.473 1 97.44 172 PHE B N 1
ATOM 2733 C CA . PHE B 1 172 ? 3.049 20.094 5.23 1 97.44 172 PHE B CA 1
ATOM 2734 C C . PHE B 1 172 ? 2.824 19.547 6.637 1 97.44 172 PHE B C 1
ATOM 2736 O O . PHE B 1 172 ? 2.885 20.297 7.613 1 97.44 172 PHE B O 1
ATOM 2743 N N . LEU B 1 173 ? 2.549 18.281 6.766 1 97.88 173 LEU B N 1
ATOM 2744 C CA . LEU B 1 173 ? 2.303 17.625 8.047 1 97.88 173 LEU B CA 1
ATOM 2745 C C . LEU B 1 173 ? 3.484 17.828 8.992 1 97.88 173 LEU B C 1
ATOM 2747 O O . LEU B 1 173 ? 3.303 18.188 10.156 1 97.88 173 LEU B O 1
ATOM 2751 N N . ILE B 1 174 ? 4.668 17.609 8.453 1 97.19 174 ILE B N 1
ATOM 2752 C CA . ILE B 1 174 ? 5.883 17.703 9.25 1 97.19 174 ILE B CA 1
ATOM 2753 C C . ILE B 1 174 ? 6.09 19.141 9.719 1 97.19 174 ILE B C 1
ATOM 2755 O O . ILE B 1 174 ? 6.375 19.391 10.891 1 97.19 174 ILE B O 1
ATOM 2759 N N . LYS B 1 175 ? 5.883 20.078 8.797 1 95.25 175 LYS B N 1
ATOM 2760 C CA . LYS B 1 175 ? 6.031 21.484 9.148 1 95.25 175 LYS B CA 1
ATOM 2761 C C . LYS B 1 175 ? 5.008 21.891 10.203 1 95.25 175 LYS B C 1
ATOM 2763 O O . LYS B 1 175 ? 5.328 22.641 11.133 1 95.25 175 LYS B O 1
ATOM 2768 N N . ALA B 1 176 ? 3.801 21.438 10.047 1 94.88 176 ALA B N 1
ATOM 2769 C CA . ALA B 1 176 ? 2.744 21.75 11.008 1 94.88 176 ALA B CA 1
ATOM 2770 C C . ALA B 1 176 ? 3.059 21.172 12.383 1 94.88 176 ALA B C 1
ATOM 2772 O O . ALA B 1 176 ? 2.836 21.812 13.406 1 94.88 176 ALA B O 1
ATOM 2773 N N . LYS B 1 177 ? 3.588 19.938 12.391 1 94.38 177 LYS B N 1
ATOM 2774 C CA . LYS B 1 177 ? 3.943 19.297 13.656 1 94.38 177 LYS B CA 1
ATOM 2775 C C . LYS B 1 177 ? 5.109 20.016 14.328 1 94.38 177 LYS B C 1
ATOM 2777 O O . LYS B 1 177 ? 5.137 20.156 15.555 1 94.38 177 LYS B O 1
ATOM 2782 N N . GLU B 1 178 ? 6.07 20.438 13.547 1 92.12 178 GLU B N 1
ATOM 2783 C CA . GLU B 1 178 ? 7.184 21.203 14.086 1 92.12 178 GLU B CA 1
ATOM 2784 C C . GLU B 1 178 ? 6.703 22.5 14.719 1 92.12 178 GLU B C 1
ATOM 2786 O O . GLU B 1 178 ? 7.195 22.906 15.766 1 92.12 178 GLU B O 1
ATOM 2791 N N . PHE B 1 179 ? 5.77 23.125 14.055 1 88.75 179 PHE B N 1
ATOM 2792 C CA . PHE B 1 179 ? 5.207 24.375 14.555 1 88.75 179 PHE B CA 1
ATOM 2793 C C . PHE B 1 179 ? 4.531 24.156 15.906 1 88.75 179 PHE B C 1
ATOM 2795 O O . PHE B 1 179 ? 4.719 24.953 16.828 1 88.75 179 PHE B O 1
ATOM 2802 N N . VAL B 1 180 ? 3.787 23.078 16.031 1 84.56 180 VAL B N 1
ATOM 2803 C CA . VAL B 1 180 ? 3.057 22.797 17.266 1 84.56 180 VAL B CA 1
ATOM 2804 C C . VAL B 1 180 ? 4.039 22.453 18.391 1 84.56 180 VAL B C 1
ATOM 2806 O O . VAL B 1 180 ? 3.861 22.875 19.531 1 84.56 180 VAL B O 1
ATOM 2809 N N . VAL B 1 181 ? 5.062 21.688 18.078 1 81 181 VAL B N 1
ATOM 2810 C CA . VAL B 1 181 ? 6.059 21.312 19.062 1 81 181 VAL B CA 1
ATOM 2811 C C . VAL B 1 181 ? 6.812 22.547 19.547 1 81 181 VAL B C 1
ATOM 2813 O O . VAL B 1 181 ? 7.078 22.703 20.734 1 81 181 VAL B O 1
ATOM 2816 N N . ARG B 1 182 ? 7.07 23.453 18.625 1 80.62 182 ARG B N 1
ATOM 2817 C CA . ARG B 1 182 ? 7.871 24.625 18.953 1 80.62 182 ARG B CA 1
ATOM 2818 C C . ARG B 1 182 ? 7.027 25.703 19.641 1 80.62 182 ARG B C 1
ATOM 2820 O O . ARG B 1 182 ? 7.508 26.391 20.531 1 80.62 182 ARG B O 1
ATOM 2827 N N . ASN B 1 183 ? 5.75 25.828 19.188 1 79.75 183 ASN B N 1
ATOM 2828 C CA . ASN B 1 183 ? 4.949 26.969 19.625 1 79.75 183 ASN B CA 1
ATOM 2829 C C . ASN B 1 183 ? 3.811 26.531 20.547 1 79.75 183 ASN B C 1
ATOM 2831 O O . ASN B 1 183 ? 3.18 27.359 21.188 1 79.75 183 ASN B O 1
ATOM 2835 N N . GLY B 1 184 ? 3.666 25.25 20.906 1 70.88 184 GLY B N 1
ATOM 2836 C CA . GLY B 1 184 ? 2.5 24.75 21.625 1 70.88 184 GLY B CA 1
ATOM 2837 C C . GLY B 1 184 ? 1.231 24.797 20.781 1 70.88 184 GLY B C 1
ATOM 2838 O O . GLY B 1 184 ? 1.243 25.281 19.656 1 70.88 184 GLY B O 1
ATOM 2839 N N . ILE B 1 185 ? 0.173 24.016 21.062 1 61.97 185 ILE B N 1
ATOM 2840 C CA . ILE B 1 185 ? -1.101 24.031 20.344 1 61.97 185 ILE B CA 1
ATOM 2841 C C . ILE B 1 185 ? -1.765 25.391 20.5 1 61.97 185 ILE B C 1
ATOM 2843 O O . ILE B 1 185 ? -1.97 25.875 21.609 1 61.97 185 ILE B O 1
ATOM 2847 N N . PRO B 1 186 ? -1.975 26.234 19.438 1 51.66 186 PRO B N 1
ATOM 2848 C CA . PRO B 1 186 ? -2.666 27.516 19.594 1 51.66 186 PRO B CA 1
ATOM 2849 C C . PRO B 1 186 ? -4.059 27.375 20.203 1 51.66 186 PRO B C 1
ATOM 2851 O O . PRO B 1 186 ? -4.828 26.5 19.781 1 51.66 186 PRO B O 1
ATOM 2854 N N . GLY B 1 187 ? -4.473 28 21.312 1 50.81 187 GLY B N 1
ATOM 2855 C CA . GLY B 1 187 ? -5.715 28.047 22.062 1 50.81 187 GLY B CA 1
ATOM 2856 C C . GLY B 1 187 ? -5.707 27.172 23.297 1 50.81 187 GLY B C 1
ATOM 2857 O O . GLY B 1 187 ? -6.703 27.094 24.016 1 50.81 187 GLY B O 1
ATOM 2858 N N . LYS B 1 188 ? -4.883 26.172 23.406 1 52.72 188 LYS B N 1
ATOM 2859 C CA . LYS B 1 188 ? -4.77 25.5 24.703 1 52.72 188 LYS B CA 1
ATOM 2860 C C . LYS B 1 188 ? -4.207 26.453 25.766 1 52.72 188 LYS B C 1
ATOM 2862 O O . LYS B 1 188 ? -3.029 26.812 25.719 1 52.72 188 LYS B O 1
ATOM 2867 N N . ASN B 1 189 ? -4.957 27.484 26.109 1 41.97 189 ASN B N 1
ATOM 2868 C CA . ASN B 1 189 ? -4.703 28.328 27.281 1 41.97 189 ASN B CA 1
ATOM 2869 C C . ASN B 1 189 ? -4.418 27.484 28.516 1 41.97 189 ASN B C 1
ATOM 2871 O O . ASN B 1 189 ? -5.234 26.656 28.922 1 41.97 189 ASN B O 1
ATOM 2875 N N . ASP B 1 190 ? -3.188 27.281 28.859 1 43.59 190 ASP B N 1
ATOM 2876 C CA . ASP B 1 190 ? -2.93 26.891 30.234 1 43.59 190 ASP B CA 1
ATOM 2877 C C . ASP B 1 190 ? -3.693 27.781 31.219 1 43.59 190 ASP B C 1
ATOM 2879 O O . ASP B 1 190 ? -3.375 28.953 31.375 1 43.59 190 ASP B O 1
ATOM 2883 N N . GLY B 1 191 ? -5.008 27.797 31.188 1 36.28 191 GLY B N 1
ATOM 2884 C CA . GLY B 1 191 ? -5.758 28.453 32.25 1 36.28 191 GLY B CA 1
ATOM 2885 C C . GLY B 1 191 ? -5.152 28.25 33.625 1 36.28 191 GLY B C 1
ATOM 2886 O O . GLY B 1 191 ? -5.551 28.906 34.594 1 36.28 191 GLY B O 1
ATOM 2887 N N . ALA B 1 192 ? -4.812 27.047 34.031 1 41.53 192 ALA B N 1
ATOM 2888 C CA . ALA B 1 192 ? -4.938 26.906 35.5 1 41.53 192 ALA B CA 1
ATOM 2889 C C . ALA B 1 192 ? -3.822 27.641 36.219 1 41.53 192 ALA B C 1
ATOM 2891 O O . ALA B 1 192 ? -3.662 27.5 37.438 1 41.53 192 ALA B O 1
ATOM 2892 N N . GLN B 1 193 ? -3.107 28.75 35.75 1 27.17 193 GLN B N 1
ATOM 2893 C CA . GLN B 1 193 ? -2.648 29.344 37 1 27.17 193 GLN B CA 1
ATOM 2894 C C . GLN B 1 193 ? -3.791 30.047 37.75 1 27.17 193 GLN B C 1
ATOM 2896 O O . GLN B 1 193 ? -4.59 30.75 37.125 1 27.17 193 GLN B O 1
#

Organism: NCBI:txid185642

Solvent-accessible surface area (backbone atoms only — not comparable to full-atom values): 19094 Å² total; per-residue (Å²): 97,61,67,31,31,32,51,36,19,19,48,17,4,46,74,35,50,39,71,68,53,27,34,65,68,51,68,52,63,78,74,51,54,51,70,78,23,72,76,37,64,64,47,45,50,52,48,17,43,50,54,52,45,48,55,54,46,51,53,48,55,62,29,26,76,70,17,38,70,50,26,51,51,51,51,50,52,53,48,48,49,51,23,63,74,49,72,22,50,46,47,59,41,45,59,24,24,46,48,32,35,52,89,34,66,65,47,24,53,52,26,28,53,51,54,50,49,52,34,50,45,39,19,50,6,27,35,72,67,68,39,55,64,88,55,12,45,41,51,18,49,34,50,53,14,23,50,56,22,13,44,53,48,14,33,56,65,60,40,63,58,42,44,52,36,33,52,52,52,50,52,50,40,52,53,53,49,50,47,32,73,75,70,44,64,90,82,71,66,81,59,84,118,97,60,67,31,31,32,50,36,18,19,48,18,5,48,73,37,49,38,71,66,55,27,34,66,68,52,67,51,62,78,75,50,54,51,68,77,23,73,77,37,64,65,47,44,51,52,49,17,44,50,54,50,46,48,55,54,47,51,54,47,54,61,29,26,76,69,17,38,69,49,27,51,51,52,52,51,51,52,48,47,48,51,24,62,75,51,73,22,48,46,47,60,41,46,59,23,23,47,48,33,35,51,88,34,66,62,48,22,52,53,25,27,52,51,53,49,48,52,35,50,45,39,18,51,5,28,35,72,66,68,39,55,64,88,54,13,45,40,50,19,48,35,49,54,14,23,52,56,22,14,46,52,49,13,34,57,66,62,39,62,58,42,43,53,36,35,51,53,51,51,52,50,41,51,52,53,50,50,47,33,73,75,68,44,64,90,82,71,66,82,60,83,118

Radius of gyration: 21.66 Å; Cα contacts (8 Å, |Δi|>4): 573; chains: 2; bounding box: 46×77×59 Å

InterPro domains:
  IPR001647 DNA-binding HTH domain, TetR-type [PF00440] (4-47)
  IPR001647 DNA-binding HTH domain, TetR-type [PS50977] (1-55)
  IPR009057 Homedomain-like superfamily [SSF46689] (3-63)
  IPR036271 Tetracyclin repressor-like, C-terminal domain superfamily [SSF48498] (68-175)
  IPR054156 Transcriptional regulator LmrA/YxaF-like, C-terminal domain [PF21993] (72-169)